Protein AF-A0A923D6C7-F1 (afdb_monomer)

Foldseek 3Di:
DVVPLPLADQQWAWEWAFAFFKTKIFIAGNVVRDTDFIWIDDGDPRGPQCLLVVLCVLVVHPDSVVLLVLLVPDPEEDAAAPLDSVRLSVVLVVCVVVVHDSNNSSLNSLLNSLVNCCVRTVVRDDQAASHEYEYAYPNVVGDSNQVSNQVVSCVVNVHHYHYDHDPPRNCVVVVVVVVVPDPPPPPPDDLDDPCVVVVFDWDWDWDWDCCVQVVDNPDTWIKIWIWTPDPSDTDTDIHTDDPSVVCVVCVVPADDLVADLLLVVLVVVLQVPAQAAPDLAAAEEECQLPFSLNSRLVRQLCVLLVGRYHYHYFDLVQLVCQVVLDPDDAWSSLSSLLSVLLVVLPGRYNEHEYAQEQAAAQVLLAQGGRDPCSNCSNVSSNVSSCVNHVPHHYDYFYAYNNDPDPVVNLVRVCVRCVVVCVSVVHDDDSVNSSVSSVVSVVVSVVSLLVLLVSLLVSLQVCLVVVQAEAEEADQNSCSDACFNQLNPSVLCSSVRHHYHYLVSFQFRFDSLCNVLRHNSLRSSLRCLLCLLVLRSLVGGDRPSSSVSSNSCSVPLLANSYHYEYGEEQQDPSCLQCVVVSVVSCPSDLYHYHYGPRNDSPPVVSNVSVVVSVVVSVVVSVPPDDDPPDDDDDDDPDDDPVPDDPVPDDDDFRAGSVRHGPPDDPDPDDDDDDDPDDDDDDDDDDDDDDDDDDDD

Mean predicted aligned error: 17.25 Å

Secondary structure (DSSP, 8-state):
-TTS--S--SSEEEEEEE-SS-EEEEEEETTTTEEEEEEEPPPPTT-SSTHHHHHHHHTT-S-HHHHHHHHHH-S-------SSHHHHHHHHHHHHHTT--HHHHHHHHHHHHHHHHHHHHGGGS---TTEEEEEESGGGGSHHHHHHHHHHHHHHHTS-EEEE--SSGGGHHHHHHHTTS-TTS--S-----HHHHHH--EEEEEEEE-STTTT-TT--EEEEEEEE--SSS--EEEEE--HHHHHHHHTTTS-------HHHHHHHHHHTTS-----TTPEEEE-SSS-HHHHHHHHHHHHHTT--EEEE---HHHHHHHHTT-SS---HHHHHHHHHHHHHHHS--SEEEEEEEEE---TTSS--BPPHHHHHHHHHHHHHHHHH-TT--EEEEEEETT---HHHHHHHHHHHHHHHHHHTT----HHHHHHHHHHHHHHHHHHHHHHHHHHHHHHHHHHHTT--EEEEES-TTT--TTTTSTTHHHHHHHTT-EEEEGGGS-BPP-GGGTT--BHHHHHHHHHHHHHHHT-STTTB-SHHHHHHHHHHHH-TTS--EEEEEEEETT-HHHHHHHHHHHHHTTSS-EEEEEE-SS---HHHHHHHHHHHHHHHHHHTTS--PPPTT------SS--GGGS-TTT------B-TTS-B------SS-------S-----PPP-----------

Structure (mmCIF, N/CA/C/O backbone):
data_AF-A0A923D6C7-F1
#
_entry.id   AF-A0A923D6C7-F1
#
loop_
_atom_site.group_PDB
_atom_site.id
_atom_site.type_symbol
_atom_site.label_atom_id
_atom_site.label_alt_id
_atom_site.label_comp_id
_atom_site.label_asym_id
_atom_site.label_entity_id
_atom_site.label_seq_id
_atom_site.pdbx_PDB_ins_code
_atom_site.Cartn_x
_atom_site.Cartn_y
_atom_site.Cartn_z
_atom_site.occupancy
_atom_site.B_iso_or_equiv
_atom_site.auth_seq_id
_atom_site.auth_comp_id
_atom_site.auth_asym_id
_atom_site.auth_atom_id
_atom_site.pdbx_PDB_model_num
ATOM 1 N N . LYS A 1 1 ? -29.642 -8.738 44.705 1.00 73.81 1 LYS A N 1
ATOM 2 C CA . LYS A 1 1 ? -30.003 -8.452 46.117 1.00 73.81 1 LYS A CA 1
ATOM 3 C C . LYS A 1 1 ? -31.510 -8.501 46.388 1.00 73.81 1 LYS A C 1
ATOM 5 O O . LYS A 1 1 ? -31.911 -9.469 47.010 1.00 73.81 1 LYS A O 1
ATOM 10 N N . GLN A 1 2 ? -32.359 -7.575 45.910 1.00 77.94 2 GLN A N 1
ATOM 11 C CA . GLN A 1 2 ? -33.818 -7.624 46.193 1.00 77.94 2 GLN A CA 1
ATOM 12 C C . GLN A 1 2 ? -34.502 -8.944 45.765 1.00 77.94 2 GLN A C 1
ATOM 14 O O . GLN A 1 2 ? -35.343 -9.456 46.490 1.00 77.94 2 GLN A O 1
ATOM 19 N N . GLN A 1 3 ? -34.077 -9.550 44.652 1.00 78.25 3 GLN A N 1
ATOM 20 C CA . GLN A 1 3 ? -34.522 -10.878 44.187 1.00 78.25 3 GLN A CA 1
ATOM 21 C C . GLN A 1 3 ? -33.842 -12.065 44.921 1.00 78.25 3 GLN A C 1
ATOM 23 O O . GLN A 1 3 ? -33.646 -13.128 44.347 1.00 78.25 3 GLN A O 1
ATOM 28 N N . GLY A 1 4 ? -33.382 -11.890 46.163 1.00 77.81 4 GLY A N 1
ATOM 29 C CA . GLY A 1 4 ? -32.763 -12.952 46.978 1.00 77.81 4 GLY A CA 1
ATOM 30 C C . GLY A 1 4 ? -31.286 -13.269 46.690 1.00 77.81 4 GLY A C 1
ATOM 31 O O . GLY A 1 4 ? -30.619 -13.867 47.529 1.00 77.81 4 GLY A O 1
ATOM 32 N N . HIS A 1 5 ? -30.719 -12.834 45.559 1.00 80.00 5 HIS A N 1
ATOM 33 C CA . HIS A 1 5 ? -29.291 -13.040 45.263 1.00 80.00 5 HIS A CA 1
ATOM 34 C C . HIS A 1 5 ? -28.398 -12.139 46.137 1.00 80.00 5 HIS A C 1
ATOM 36 O O . HIS A 1 5 ? -28.271 -10.937 45.869 1.00 80.00 5 HIS A O 1
ATOM 42 N N . ALA A 1 6 ? -27.816 -12.712 47.196 1.00 74.19 6 ALA A N 1
ATOM 43 C CA . ALA A 1 6 ? -27.005 -12.008 48.194 1.00 74.19 6 ALA A CA 1
ATOM 44 C C . ALA A 1 6 ? -25.501 -11.946 47.860 1.00 74.19 6 ALA A C 1
ATOM 46 O O . ALA A 1 6 ? -24.859 -10.967 48.226 1.00 74.19 6 ALA A O 1
ATOM 47 N N . SER A 1 7 ? -24.967 -12.939 47.138 1.00 79.94 7 SER A N 1
ATOM 48 C CA . SER A 1 7 ? -23.547 -13.060 46.751 1.00 79.94 7 SER A CA 1
ATOM 49 C C . SER A 1 7 ? -23.104 -12.132 45.613 1.00 79.94 7 SER A C 1
ATOM 51 O O . SER A 1 7 ? -21.931 -12.131 45.257 1.00 79.94 7 SER A O 1
ATOM 53 N N . VAL A 1 8 ? -24.031 -11.354 45.041 1.00 85.62 8 VAL A N 1
ATOM 54 C CA . VAL A 1 8 ? -23.801 -10.550 43.833 1.00 85.62 8 VAL A CA 1
ATOM 55 C C . VAL A 1 8 ? -22.629 -9.581 44.009 1.00 85.62 8 VAL A C 1
ATOM 57 O O . VAL A 1 8 ? -22.618 -8.790 44.952 1.00 85.62 8 VAL A O 1
ATOM 60 N N . ASN A 1 9 ? -21.697 -9.612 43.056 1.00 84.81 9 ASN A N 1
ATOM 61 C CA . ASN A 1 9 ? -20.540 -8.725 42.974 1.00 84.81 9 ASN A CA 1
ATOM 62 C C . ASN A 1 9 ? -20.977 -7.250 42.849 1.00 84.81 9 ASN A C 1
ATOM 64 O O . ASN A 1 9 ? -21.783 -6.908 41.983 1.00 84.81 9 ASN A O 1
ATOM 68 N N . GLU A 1 10 ? -20.442 -6.382 43.713 1.00 85.81 10 GLU A N 1
ATOM 69 C CA . GLU A 1 10 ? -20.754 -4.942 43.756 1.00 85.81 10 GLU A CA 1
ATOM 70 C C . GLU A 1 10 ? -19.613 -4.047 43.247 1.00 85.81 10 GLU A C 1
ATOM 72 O O . GLU A 1 10 ? -19.791 -2.836 43.123 1.00 85.81 10 GLU A O 1
ATOM 77 N N . ASP A 1 11 ? -18.450 -4.624 42.936 1.00 88.06 11 ASP A N 1
ATOM 78 C CA . ASP A 1 11 ? -17.295 -3.887 42.417 1.00 88.06 11 ASP A CA 1
ATOM 79 C C . ASP A 1 11 ? -17.372 -3.708 40.899 1.00 88.06 11 ASP A C 1
ATOM 81 O O . ASP A 1 11 ? -17.012 -2.652 40.373 1.00 88.06 11 ASP A O 1
ATOM 85 N N . CYS A 1 12 ? -17.865 -4.723 40.183 1.00 89.56 12 CYS A N 1
ATOM 86 C CA . CYS A 1 12 ? -17.948 -4.699 38.727 1.00 89.56 12 CYS A CA 1
ATOM 87 C C . CYS A 1 12 ? -19.272 -5.240 38.180 1.00 89.56 12 CYS A C 1
ATOM 89 O O . CYS A 1 12 ? -19.941 -6.062 38.800 1.00 89.56 12 CYS A O 1
ATOM 91 N N . GLY A 1 13 ? -19.624 -4.772 36.985 1.00 92.31 13 GLY A N 1
ATOM 92 C CA . GLY A 1 13 ? -20.670 -5.333 36.139 1.00 92.31 13 GLY A CA 1
ATOM 93 C C . GLY A 1 13 ? -20.098 -5.703 34.774 1.00 92.31 13 GLY A C 1
ATOM 94 O O . GLY A 1 13 ? -19.129 -5.101 34.312 1.00 92.31 13 GLY A O 1
ATOM 95 N N . ILE A 1 14 ? -20.706 -6.678 34.109 1.00 94.06 14 ILE A N 1
ATOM 96 C CA . ILE A 1 14 ? -20.373 -7.046 32.731 1.00 94.06 14 ILE A CA 1
ATOM 97 C C . ILE A 1 14 ? -21.423 -6.416 31.815 1.00 94.06 14 ILE A C 1
ATOM 99 O O . ILE A 1 14 ? -22.609 -6.421 32.132 1.00 94.06 14 ILE A O 1
ATOM 103 N N . LEU A 1 15 ? -21.012 -5.902 30.663 1.00 93.06 15 LEU A N 1
ATOM 104 C CA . LEU A 1 15 ? -21.903 -5.503 29.578 1.00 93.06 15 LEU A CA 1
ATOM 105 C C . LEU A 1 15 ? -21.576 -6.349 28.349 1.00 93.06 15 LEU A C 1
ATOM 107 O O . LEU A 1 15 ? -20.419 -6.443 27.949 1.00 93.06 15 LEU A O 1
ATOM 111 N N . VAL A 1 16 ? -22.598 -6.970 27.765 1.00 92.19 16 VAL A N 1
ATOM 112 C CA . VAL A 1 16 ? -22.514 -7.739 26.519 1.00 92.19 16 VAL A CA 1
ATOM 113 C C . VAL A 1 16 ? -23.444 -7.084 25.514 1.00 92.19 16 VAL A C 1
ATOM 115 O O . VAL A 1 16 ? -24.650 -7.072 25.723 1.00 92.19 16 VAL A O 1
ATOM 118 N N . ASP A 1 17 ? -22.887 -6.549 24.434 1.00 88.56 17 ASP A N 1
ATOM 119 C CA . ASP A 1 17 ? -23.633 -5.928 23.338 1.00 88.56 17 ASP A CA 1
ATOM 120 C C . ASP A 1 17 ? -23.524 -6.823 22.099 1.00 88.56 17 ASP A C 1
ATOM 122 O O . ASP A 1 17 ? -22.418 -7.063 21.605 1.00 88.56 17 ASP A O 1
ATOM 126 N N . ILE A 1 18 ? -24.654 -7.354 21.623 1.00 85.06 18 ILE A N 1
ATOM 127 C CA . ILE A 1 18 ?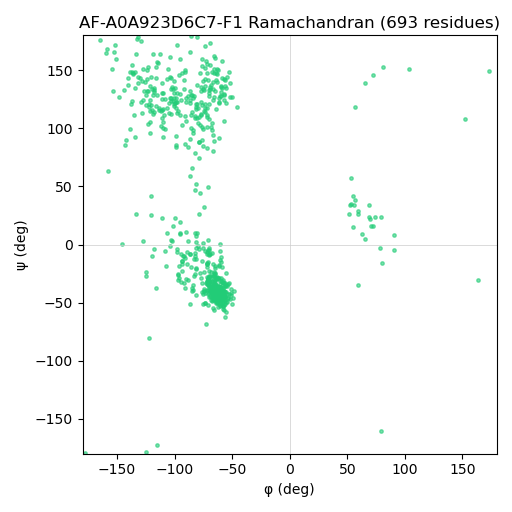 -24.731 -8.085 20.350 1.00 85.06 18 ILE A CA 1
ATOM 128 C C . ILE A 1 18 ? -25.514 -7.219 19.364 1.00 85.06 18 ILE A C 1
ATOM 130 O O . ILE A 1 18 ? -26.745 -7.233 19.303 1.00 85.06 18 ILE A O 1
ATOM 134 N N . GLY A 1 19 ? -24.766 -6.418 18.609 1.00 76.38 19 GLY A N 1
ATOM 135 C CA . GLY A 1 19 ? -25.298 -5.523 17.598 1.00 76.38 19 GLY A CA 1
ATOM 136 C C . GLY A 1 19 ? -25.498 -6.207 16.247 1.00 76.38 19 GLY A C 1
ATOM 137 O O . GLY A 1 19 ? -25.185 -7.384 16.046 1.00 76.38 19 GLY A O 1
ATOM 138 N N . GLY A 1 20 ? -25.995 -5.419 15.288 1.00 68.00 20 GLY A N 1
ATOM 139 C CA . GLY A 1 20 ? -26.127 -5.829 13.890 1.00 68.00 20 GLY A CA 1
ATOM 140 C C . GLY A 1 20 ? -24.795 -6.304 13.312 1.00 68.00 20 GLY A C 1
ATOM 141 O O . GLY A 1 20 ? -24.699 -7.455 12.904 1.00 68.00 20 GLY A O 1
ATOM 142 N N . GLU A 1 21 ? -23.770 -5.447 13.333 1.00 63.84 21 GLU A N 1
ATOM 143 C CA . GLU A 1 21 ? -22.474 -5.660 12.660 1.00 63.84 21 GLU A CA 1
ATOM 144 C C . GLU A 1 21 ? -21.356 -6.213 13.561 1.00 63.84 21 GLU A C 1
ATOM 146 O O . GLU A 1 21 ? -20.455 -6.902 13.076 1.00 63.84 21 GLU A O 1
ATOM 151 N N . ASP A 1 22 ? -21.385 -5.890 14.856 1.00 72.00 22 ASP A N 1
ATOM 152 C CA . ASP A 1 22 ? -20.315 -6.184 15.811 1.00 72.00 22 ASP A CA 1
ATOM 153 C C . ASP A 1 22 ? -20.852 -6.776 17.129 1.00 72.00 22 ASP A C 1
ATOM 155 O O . ASP A 1 22 ? -22.048 -6.723 17.433 1.00 72.00 22 ASP A O 1
ATOM 159 N N . THR A 1 23 ? -19.945 -7.377 17.899 1.00 82.94 23 THR A N 1
ATOM 160 C CA . THR A 1 23 ? -20.181 -7.812 19.277 1.00 82.94 23 THR A CA 1
ATOM 161 C C . THR A 1 23 ? -19.124 -7.226 20.197 1.00 82.94 23 THR A C 1
ATOM 163 O O . THR A 1 23 ? -17.939 -7.165 19.852 1.00 82.94 23 THR A O 1
ATOM 166 N N . LYS A 1 24 ? -19.552 -6.801 21.387 1.00 87.50 24 LYS A N 1
ATOM 167 C CA . LYS A 1 24 ? -18.694 -6.195 22.409 1.00 87.50 24 LYS A CA 1
ATOM 168 C C . LYS A 1 24 ? -18.921 -6.871 23.753 1.00 87.50 24 LYS A C 1
ATOM 170 O O . LYS A 1 24 ? -20.052 -7.208 24.102 1.00 87.50 24 LYS A O 1
ATOM 175 N N . ILE A 1 25 ? -17.850 -7.031 24.518 1.00 91.38 25 ILE A N 1
ATOM 176 C CA . ILE A 1 25 ? -17.910 -7.340 25.944 1.00 91.38 25 ILE A CA 1
ATOM 177 C C . ILE A 1 25 ? -17.071 -6.321 26.710 1.00 91.38 25 ILE A C 1
ATOM 179 O O . ILE A 1 25 ? -15.931 -6.035 26.345 1.00 91.38 25 ILE A O 1
ATOM 183 N N . SER A 1 26 ? -17.645 -5.770 27.769 1.00 91.25 26 SER A N 1
ATOM 184 C CA . SER A 1 26 ? -17.039 -4.721 28.579 1.00 91.25 26 SER A CA 1
ATOM 185 C C . SER A 1 26 ? -17.154 -5.069 30.058 1.00 91.25 26 SER A C 1
ATOM 187 O O . SER A 1 26 ? -18.208 -5.519 30.505 1.00 91.25 26 SER A O 1
ATOM 189 N N . ILE A 1 27 ? -16.099 -4.810 30.827 1.00 92.19 27 ILE A N 1
ATOM 190 C CA . ILE A 1 27 ? -16.141 -4.823 32.291 1.00 92.19 27 ILE A CA 1
ATOM 191 C C . ILE A 1 27 ? -16.270 -3.373 32.753 1.00 92.19 27 ILE A C 1
ATOM 193 O O . ILE A 1 27 ? -15.440 -2.524 32.418 1.00 92.19 27 ILE A O 1
ATOM 197 N N . ILE A 1 28 ? -17.329 -3.089 33.501 1.00 89.94 28 ILE A N 1
ATOM 198 C CA . ILE A 1 28 ? -17.637 -1.776 34.064 1.00 89.94 28 ILE A CA 1
ATOM 199 C C . ILE A 1 28 ? -17.289 -1.808 35.547 1.00 89.94 28 ILE A C 1
ATOM 201 O O . ILE A 1 28 ? -17.777 -2.670 36.274 1.00 89.94 28 ILE A O 1
ATOM 205 N N . ASP A 1 29 ? -16.475 -0.864 36.003 1.00 87.69 29 ASP A N 1
ATOM 206 C CA . ASP A 1 29 ? -16.228 -0.648 37.426 1.00 87.69 29 ASP A CA 1
ATOM 207 C C . ASP A 1 29 ? -17.376 0.195 38.005 1.00 87.69 29 ASP A C 1
ATOM 209 O O . ASP A 1 29 ? -17.632 1.319 37.559 1.00 87.69 29 ASP A O 1
ATOM 213 N N . LEU A 1 30 ? -18.116 -0.364 38.966 1.00 87.69 30 LEU A N 1
ATOM 214 C CA . LEU A 1 30 ? -19.359 0.228 39.471 1.00 87.69 30 LEU A CA 1
ATOM 215 C C . LEU A 1 30 ? -19.108 1.388 40.446 1.00 87.69 30 LEU A C 1
ATOM 217 O O . LEU A 1 30 ? -19.950 2.280 40.565 1.00 87.69 30 LEU A O 1
ATOM 221 N N . LYS A 1 31 ? -17.940 1.413 41.101 1.00 84.50 31 LYS A N 1
ATOM 222 C CA . LYS A 1 31 ? -17.538 2.460 42.055 1.00 84.50 31 LYS A CA 1
ATOM 223 C C . LYS A 1 31 ? -17.127 3.744 41.337 1.00 84.50 31 LYS A C 1
ATOM 225 O O . LYS A 1 31 ? -17.644 4.818 41.635 1.00 84.50 31 LYS A O 1
ATOM 230 N N . SER A 1 32 ? -16.229 3.625 40.364 1.00 82.00 32 SER A N 1
ATOM 231 C CA . SER A 1 32 ? -15.747 4.730 39.523 1.00 82.00 32 SER A CA 1
ATOM 232 C C . SER A 1 32 ? -16.685 5.071 38.361 1.00 82.00 32 SER A C 1
ATOM 234 O O . SER A 1 32 ? -16.512 6.111 37.726 1.00 82.00 32 SER A O 1
ATOM 236 N N . LYS A 1 33 ? -17.677 4.211 38.076 1.00 83.62 33 LYS A N 1
ATOM 237 C CA . LYS A 1 33 ? -18.601 4.309 36.930 1.00 83.62 33 LYS A CA 1
ATOM 238 C C . LYS A 1 33 ? -17.861 4.373 35.587 1.00 83.62 33 LYS A C 1
ATOM 240 O O . LYS A 1 33 ? -18.294 5.061 34.662 1.00 83.62 33 LYS A O 1
ATOM 245 N N . SER A 1 34 ? -16.731 3.673 35.492 1.00 80.12 34 SER A N 1
ATOM 246 C CA . SER A 1 34 ? -15.815 3.735 34.353 1.00 80.12 34 SER A CA 1
ATOM 247 C C . SER A 1 34 ? -15.714 2.404 33.603 1.00 80.12 34 SER A C 1
ATOM 249 O O . SER A 1 34 ? -16.008 1.330 34.131 1.00 80.12 34 SER A O 1
ATOM 251 N N . LEU A 1 35 ? -15.315 2.486 32.333 1.00 83.62 35 LEU A N 1
ATOM 252 C CA . LEU A 1 35 ? -14.992 1.322 31.516 1.00 83.62 35 LEU A CA 1
ATOM 253 C C . LEU A 1 35 ? -13.603 0.815 31.919 1.00 83.62 35 LEU A C 1
ATOM 255 O O . LEU A 1 35 ? -12.611 1.495 31.660 1.00 83.62 35 LEU A O 1
ATOM 259 N N . ARG A 1 36 ? -13.541 -0.364 32.538 1.00 83.94 36 ARG A N 1
ATOM 260 C CA . ARG A 1 36 ? -12.299 -0.959 33.044 1.00 83.94 36 ARG A CA 1
ATOM 261 C C . ARG A 1 36 ? -11.580 -1.768 31.967 1.00 83.94 36 ARG A C 1
ATOM 263 O O . ARG A 1 36 ? -10.399 -1.561 31.720 1.00 83.94 36 ARG A O 1
ATOM 270 N N . GLU A 1 37 ? -12.302 -2.675 31.316 1.00 84.94 37 GLU A N 1
ATOM 271 C CA . GLU A 1 37 ? -11.785 -3.568 30.271 1.00 84.94 37 GLU A CA 1
ATOM 272 C C . GLU A 1 37 ? -12.811 -3.664 29.133 1.00 84.94 37 GLU A C 1
ATOM 274 O O . GLU A 1 37 ? -14.016 -3.552 29.368 1.00 84.94 37 GLU A O 1
ATOM 279 N N . ASN A 1 38 ? -12.358 -3.853 27.891 1.00 87.88 38 ASN A N 1
ATOM 280 C CA . ASN A 1 38 ? -13.241 -3.943 26.729 1.00 87.88 38 ASN A CA 1
ATOM 281 C C . ASN A 1 38 ? -12.627 -4.773 25.600 1.00 87.88 38 ASN A C 1
ATOM 283 O O . ASN A 1 38 ? -11.513 -4.485 25.167 1.00 87.88 38 ASN A O 1
ATOM 287 N N . ALA A 1 39 ? -13.403 -5.703 25.051 1.00 82.75 39 ALA A N 1
ATOM 288 C CA . ALA A 1 39 ? -13.068 -6.456 23.852 1.00 82.75 39 ALA A CA 1
ATOM 289 C C . ALA A 1 39 ? -14.213 -6.391 22.836 1.00 82.75 39 ALA A C 1
ATOM 291 O O . ALA A 1 39 ? -15.390 -6.452 23.187 1.00 82.75 39 ALA A O 1
ATOM 292 N N . MET A 1 40 ? -13.861 -6.265 21.560 1.00 81.69 40 MET A N 1
ATOM 293 C CA . MET A 1 40 ? -14.796 -6.133 20.443 1.00 81.69 40 MET A CA 1
ATOM 294 C C . MET A 1 40 ? -14.266 -6.936 19.260 1.00 81.69 40 MET A C 1
ATOM 296 O O . MET A 1 40 ? -13.054 -6.979 19.042 1.00 81.69 40 MET A O 1
ATOM 300 N N . ASN A 1 41 ? -15.149 -7.575 18.494 1.00 71.38 41 ASN A N 1
ATOM 301 C CA . ASN A 1 41 ? -14.719 -8.279 17.291 1.00 71.38 41 ASN A CA 1
ATOM 302 C C . ASN A 1 41 ? -14.354 -7.289 16.171 1.00 71.38 41 ASN A C 1
ATOM 304 O O . ASN A 1 41 ? -14.887 -6.184 16.071 1.00 71.38 41 ASN A O 1
ATOM 308 N N . CYS A 1 42 ? -13.440 -7.687 15.285 1.00 55.06 42 CYS A N 1
ATOM 309 C CA . CYS A 1 42 ? -13.313 -7.000 14.003 1.00 55.06 42 CYS A CA 1
ATOM 310 C C . CYS A 1 42 ? -14.645 -7.162 13.261 1.00 55.06 42 CYS A C 1
ATOM 312 O O . CYS A 1 42 ? -15.103 -8.299 13.110 1.00 55.06 42 CYS A O 1
ATOM 314 N N . LYS A 1 43 ? -15.254 -6.051 12.820 1.00 52.22 43 LYS A N 1
ATOM 315 C CA . LYS A 1 43 ? -16.543 -6.057 12.114 1.00 52.22 43 LYS A CA 1
ATOM 316 C C . LYS A 1 43 ? -16.559 -7.130 11.029 1.00 52.22 43 LYS A C 1
ATOM 318 O O . LYS A 1 43 ? -15.766 -7.091 10.089 1.00 52.22 43 LYS A O 1
ATOM 323 N N . CYS A 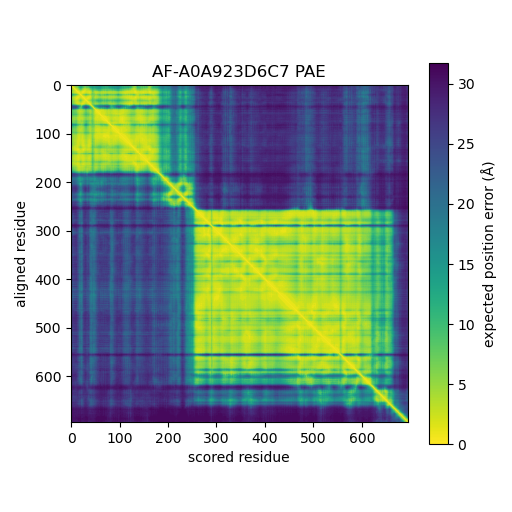1 44 ? -17.471 -8.085 11.165 1.00 49.12 44 CYS A N 1
ATOM 324 C CA . CYS A 1 44 ? -17.695 -9.100 10.150 1.00 49.12 44 CYS A CA 1
ATOM 325 C C . CYS A 1 44 ? -18.756 -8.567 9.188 1.00 49.12 44 CYS A C 1
ATOM 327 O O . CYS A 1 44 ? -19.851 -8.218 9.622 1.00 49.12 44 CYS A O 1
ATOM 329 N N . SER A 1 45 ? -18.458 -8.543 7.889 1.00 38.28 45 SER A N 1
ATOM 330 C CA . SER A 1 45 ? -19.268 -7.919 6.826 1.00 38.28 45 SER A CA 1
ATOM 331 C C . SER A 1 45 ? -20.693 -8.472 6.633 1.00 38.28 45 SER A C 1
ATOM 333 O O . SER A 1 45 ? -21.418 -7.993 5.766 1.00 38.28 45 SER A O 1
ATOM 335 N N . ALA A 1 46 ? -21.106 -9.460 7.430 1.00 45.31 46 ALA A N 1
ATOM 336 C CA . ALA A 1 46 ? -22.445 -10.050 7.427 1.00 45.31 46 ALA A CA 1
ATOM 337 C C . ALA A 1 46 ? -23.201 -9.925 8.770 1.00 45.31 46 ALA A C 1
ATOM 339 O O . ALA A 1 46 ? -24.403 -10.186 8.807 1.00 45.31 46 ALA A O 1
ATOM 340 N N . GLY A 1 47 ? -22.521 -9.495 9.841 1.00 51.22 47 GLY A N 1
ATOM 341 C CA . GLY A 1 47 ? -23.141 -9.163 11.123 1.00 51.22 47 GLY A CA 1
ATOM 342 C C . GLY A 1 47 ? -23.650 -10.340 11.970 1.00 51.22 47 GLY A C 1
ATOM 343 O O . GLY A 1 47 ? -24.124 -11.356 11.469 1.00 51.22 47 GLY A O 1
ATOM 344 N N . THR A 1 48 ? -23.557 -10.210 13.294 1.00 55.69 48 THR A N 1
ATOM 345 C CA . THR A 1 48 ? -24.138 -11.168 14.253 1.00 55.69 48 THR A CA 1
ATOM 346 C C . THR A 1 48 ? -25.618 -10.926 14.527 1.00 55.69 48 THR A C 1
ATOM 348 O O . THR A 1 48 ? -26.320 -11.873 14.871 1.00 55.69 48 THR A O 1
ATOM 351 N N . GLY A 1 49 ? -26.101 -9.687 14.379 1.00 56.75 49 GLY A N 1
ATOM 352 C CA . GLY A 1 49 ? -27.479 -9.314 14.712 1.00 56.75 49 GLY A CA 1
ATOM 353 C C . GLY A 1 49 ? -28.453 -9.364 13.535 1.00 56.75 49 GLY A C 1
ATOM 354 O O . GLY A 1 49 ? -29.601 -9.753 13.715 1.00 56.75 49 GLY A O 1
ATOM 355 N N . SER A 1 50 ? -27.988 -9.071 12.318 1.00 66.38 50 SER A N 1
ATOM 356 C CA . SER A 1 50 ? -28.746 -9.258 11.064 1.00 66.38 50 SER A CA 1
ATOM 357 C C . SER A 1 50 ? -28.906 -10.727 10.658 1.00 66.38 50 SER A C 1
ATOM 359 O O . SER A 1 50 ? -29.616 -11.055 9.712 1.00 66.38 50 SER A O 1
ATOM 361 N N . LEU A 1 51 ? -28.231 -11.632 11.360 1.00 74.12 51 LEU A N 1
ATOM 362 C CA . LEU A 1 51 ? -28.189 -13.050 11.040 1.00 74.12 51 LEU A CA 1
ATOM 363 C C . LEU A 1 51 ? -29.552 -13.740 11.184 1.00 74.12 51 LEU A C 1
ATOM 365 O O . LEU A 1 51 ? -29.852 -14.622 10.387 1.00 74.12 51 LEU A O 1
ATOM 369 N N . MET A 1 52 ? -30.395 -13.336 12.143 1.00 82.31 52 MET A N 1
ATOM 370 C CA . MET A 1 52 ? -31.721 -13.949 12.295 1.00 82.31 52 MET A CA 1
ATOM 371 C C . MET A 1 52 ? -32.685 -13.543 11.168 1.00 82.31 52 MET A C 1
ATOM 373 O O . MET A 1 52 ? -33.485 -14.370 10.745 1.00 82.31 52 MET A O 1
ATOM 377 N N . ASP A 1 53 ? -32.565 -12.332 10.606 1.00 77.69 53 ASP A N 1
ATOM 378 C CA . ASP A 1 53 ? -33.268 -11.966 9.364 1.00 77.69 53 ASP A CA 1
ATOM 379 C C . ASP A 1 53 ? -32.859 -12.880 8.200 1.00 77.69 53 ASP A C 1
ATOM 381 O O . ASP A 1 53 ? -33.707 -13.358 7.454 1.00 77.69 53 ASP A O 1
ATOM 385 N N . ILE A 1 54 ? -31.558 -13.153 8.067 1.00 77.31 54 ILE A N 1
ATOM 386 C CA . ILE A 1 54 ? -31.022 -13.974 6.975 1.00 77.31 54 ILE A CA 1
ATOM 387 C C . ILE A 1 54 ? -31.401 -15.453 7.152 1.00 77.31 54 ILE A C 1
ATOM 389 O O . ILE A 1 54 ? -31.734 -16.119 6.176 1.00 77.31 54 ILE A O 1
ATOM 393 N N . LEU A 1 55 ? -31.379 -15.975 8.383 1.00 82.75 55 LEU A N 1
ATOM 394 C CA . LEU A 1 55 ? -31.838 -17.334 8.691 1.00 82.75 55 LEU A CA 1
ATOM 395 C C . LEU A 1 55 ? -33.347 -17.479 8.471 1.00 82.75 55 LEU A C 1
ATOM 397 O O . LEU A 1 55 ? -33.777 -18.500 7.945 1.00 82.75 55 LEU A O 1
ATOM 401 N N . ARG A 1 56 ? -34.134 -16.449 8.811 1.00 85.38 56 ARG A N 1
ATOM 402 C CA . ARG A 1 56 ? -35.566 -16.380 8.502 1.00 85.38 56 ARG A CA 1
ATOM 403 C C . ARG A 1 56 ? -35.805 -16.505 6.992 1.00 85.38 56 ARG A C 1
ATOM 405 O O . ARG A 1 56 ? -36.567 -17.376 6.587 1.00 85.38 56 ARG A O 1
ATOM 412 N N . ASP A 1 57 ? -35.131 -15.687 6.181 1.00 78.81 57 ASP A N 1
ATOM 413 C CA . ASP A 1 57 ? -35.244 -15.723 4.713 1.00 78.81 57 ASP A CA 1
ATOM 414 C C . ASP A 1 57 ? -34.740 -17.044 4.105 1.00 78.81 57 ASP A C 1
ATOM 416 O O . ASP A 1 57 ? -35.288 -17.532 3.123 1.00 78.81 57 ASP A O 1
ATOM 420 N N . LEU A 1 58 ? -33.703 -17.650 4.690 1.00 76.62 58 LEU A N 1
ATOM 421 C CA . LEU A 1 58 ? -33.158 -18.939 4.254 1.00 76.62 58 LEU A CA 1
ATOM 422 C C . LEU A 1 58 ? -34.109 -20.119 4.523 1.00 76.62 58 LEU A C 1
ATOM 424 O O . LEU A 1 58 ? -34.076 -21.108 3.791 1.00 76.62 58 LEU A O 1
ATOM 428 N N . LEU A 1 59 ? -34.902 -20.033 5.591 1.00 82.88 59 LEU A N 1
ATOM 429 C CA . LEU A 1 59 ? -35.772 -21.102 6.093 1.00 82.88 59 LEU A CA 1
ATOM 430 C C . LEU A 1 59 ? -37.265 -20.832 5.809 1.00 82.88 59 LEU A C 1
ATOM 432 O O . LEU A 1 59 ? -38.114 -21.552 6.325 1.00 82.88 59 LEU A O 1
ATOM 436 N N . ASP A 1 60 ? -37.561 -19.817 4.987 1.00 83.44 60 ASP A N 1
ATOM 437 C CA . ASP A 1 60 ? -38.899 -19.397 4.531 1.00 83.44 60 ASP A CA 1
ATOM 438 C C . ASP A 1 60 ? -39.894 -19.102 5.679 1.00 83.44 60 ASP A C 1
ATOM 440 O O . ASP A 1 60 ? -41.066 -19.482 5.672 1.00 83.44 60 ASP A O 1
ATOM 444 N N . ILE A 1 61 ? -39.395 -18.430 6.722 1.00 85.94 61 ILE A N 1
ATOM 445 C CA . ILE A 1 61 ? -40.162 -18.051 7.919 1.00 85.94 61 ILE A CA 1
ATOM 446 C C . ILE A 1 61 ? -40.755 -16.635 7.712 1.00 85.94 61 ILE A C 1
ATOM 448 O O . ILE A 1 61 ? -40.078 -15.762 7.169 1.00 85.94 61 ILE A O 1
ATOM 452 N N . PRO A 1 62 ? -41.992 -16.330 8.153 1.00 77.06 62 PRO A N 1
ATOM 453 C CA . PRO A 1 62 ? -42.617 -15.031 7.869 1.00 77.06 62 PRO A CA 1
ATOM 454 C C . PRO A 1 62 ? -41.983 -13.845 8.615 1.00 77.06 62 PRO A C 1
ATOM 456 O O . PRO A 1 62 ? -41.890 -12.749 8.066 1.00 77.06 62 PRO A O 1
ATOM 459 N N . ASP A 1 63 ? -41.535 -14.034 9.861 1.00 82.94 63 ASP A N 1
ATOM 460 C CA . ASP A 1 63 ? -40.987 -12.955 10.689 1.00 82.94 63 ASP A CA 1
ATOM 461 C C . ASP A 1 63 ? -39.932 -13.439 11.705 1.00 82.94 63 ASP A C 1
ATOM 463 O O . ASP A 1 63 ? -39.859 -14.616 12.070 1.00 82.94 63 ASP A O 1
ATOM 467 N N . VAL A 1 64 ? -39.100 -12.506 12.180 1.00 84.12 64 VAL A N 1
ATOM 468 C CA . VAL A 1 64 ? -37.997 -12.783 13.120 1.00 84.12 64 VAL A CA 1
ATOM 469 C C . VAL A 1 64 ? -38.498 -13.207 14.507 1.00 84.12 64 VAL A C 1
ATOM 471 O O . VAL A 1 64 ? -37.847 -14.021 15.162 1.00 84.12 64 VAL A O 1
ATOM 474 N N . ALA A 1 65 ? -39.656 -12.721 14.965 1.00 85.31 65 ALA A N 1
ATOM 475 C CA . ALA A 1 65 ? -40.208 -13.139 16.252 1.00 85.31 65 ALA A CA 1
ATOM 476 C C . ALA A 1 65 ? -40.731 -14.586 16.191 1.00 85.31 65 ALA A C 1
ATOM 478 O O . ALA A 1 65 ? -40.577 -15.325 17.162 1.00 85.31 65 ALA A O 1
ATOM 479 N N . THR A 1 66 ? -41.270 -15.032 15.051 1.00 88.06 66 THR A N 1
ATOM 480 C CA . THR A 1 66 ? -41.574 -16.450 14.795 1.00 88.06 66 THR A CA 1
ATOM 481 C C . THR A 1 66 ? -40.304 -17.296 14.817 1.00 88.06 66 THR A C 1
ATOM 483 O O . THR A 1 66 ? -40.278 -18.294 15.534 1.00 88.06 66 THR A O 1
ATOM 486 N N . ALA A 1 67 ? -39.227 -16.872 14.146 1.00 90.25 67 ALA A N 1
ATOM 487 C CA . ALA A 1 67 ? -37.951 -17.592 14.185 1.00 90.25 67 ALA A CA 1
ATOM 488 C C . ALA A 1 67 ? -37.413 -17.747 15.626 1.00 90.25 67 ALA A C 1
ATOM 490 O O . ALA A 1 67 ? -37.062 -18.850 16.046 1.00 90.25 67 ALA A O 1
ATOM 491 N N . TYR A 1 68 ? -37.430 -16.682 16.435 1.00 90.44 68 TYR A N 1
ATOM 492 C CA . TYR A 1 68 ? -37.023 -16.777 17.841 1.00 90.44 68 TYR A CA 1
ATOM 493 C C . TYR A 1 68 ? -37.970 -17.629 18.702 1.00 90.44 68 TYR A C 1
ATOM 495 O O . TYR A 1 68 ? -37.486 -18.347 19.573 1.00 90.44 68 TYR A O 1
ATOM 503 N N . ARG A 1 69 ? -39.289 -17.628 18.452 1.00 91.31 69 ARG A N 1
ATOM 504 C CA . ARG A 1 69 ? -40.226 -18.554 19.124 1.00 91.31 69 ARG A CA 1
ATOM 505 C C . ARG A 1 69 ? -39.915 -20.016 18.797 1.00 91.31 69 ARG A C 1
ATOM 507 O O . ARG A 1 69 ? -39.905 -20.842 19.703 1.00 91.31 69 ARG A O 1
ATOM 514 N N . MET A 1 70 ? -39.615 -20.329 17.536 1.00 93.81 70 MET A N 1
ATOM 515 C CA . MET A 1 70 ? -39.219 -21.680 17.114 1.00 93.81 70 MET A CA 1
ATOM 516 C C . MET A 1 70 ? -37.892 -22.103 17.759 1.00 93.81 70 MET A C 1
ATOM 518 O O . MET A 1 70 ? -37.787 -23.219 18.258 1.00 93.81 70 MET A O 1
ATOM 522 N N . ALA A 1 71 ? -36.910 -21.198 17.833 1.00 93.69 71 ALA A N 1
ATOM 523 C CA . ALA A 1 71 ? -35.649 -21.438 18.537 1.00 93.69 71 ALA A CA 1
ATOM 524 C C . ALA A 1 71 ? -35.837 -21.652 20.053 1.00 93.69 71 ALA A C 1
ATOM 526 O O . ALA A 1 71 ? -35.142 -22.471 20.645 1.00 93.69 71 ALA A O 1
ATOM 527 N N . ALA A 1 72 ? -36.772 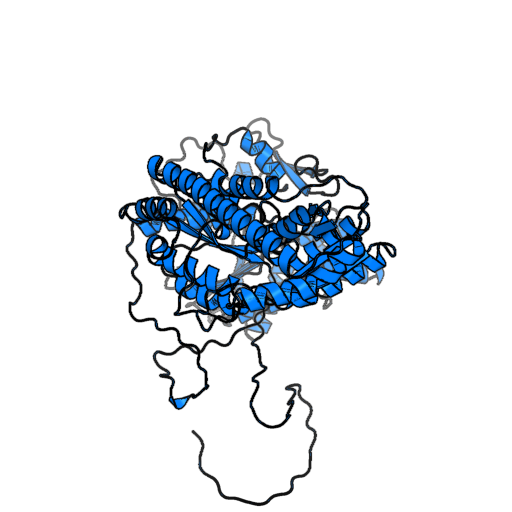-20.933 20.686 1.00 91.75 72 ALA A N 1
ATOM 528 C CA . ALA A 1 72 ? -37.088 -21.081 22.110 1.00 91.75 72 ALA A CA 1
ATOM 529 C C . ALA A 1 72 ? -37.807 -22.404 22.427 1.00 91.75 72 ALA A C 1
ATOM 531 O O . ALA A 1 72 ? -37.587 -22.984 23.487 1.00 91.75 72 ALA A O 1
ATOM 532 N N . ALA A 1 73 ? -38.660 -22.876 21.514 1.00 92.94 73 ALA A N 1
ATOM 533 C CA . ALA A 1 73 ? -39.413 -24.123 21.651 1.00 92.94 73 ALA A CA 1
ATOM 534 C C . ALA A 1 73 ? -38.609 -25.383 21.268 1.00 92.94 73 ALA A C 1
ATOM 536 O O . ALA A 1 73 ? -39.094 -26.499 21.457 1.00 92.94 73 ALA A O 1
ATOM 537 N N . ALA A 1 74 ? -37.401 -25.225 20.719 1.00 94.56 74 ALA A N 1
ATOM 538 C CA . ALA A 1 74 ? -36.577 -26.333 20.254 1.00 94.56 74 ALA A CA 1
ATOM 539 C C . ALA A 1 74 ? -36.140 -27.252 21.418 1.00 94.56 74 ALA A C 1
ATOM 541 O O . ALA A 1 74 ? -35.606 -26.765 22.417 1.00 94.56 74 ALA A O 1
ATOM 542 N N . PRO A 1 75 ? -36.274 -28.587 21.297 1.00 92.62 75 PRO A N 1
ATOM 543 C CA . PRO A 1 75 ? -35.935 -29.514 22.381 1.00 92.62 75 PRO A CA 1
ATOM 544 C C . PRO A 1 75 ? -34.421 -29.654 22.616 1.00 92.62 75 PRO A C 1
ATOM 546 O O . PRO A 1 75 ? -34.000 -30.177 23.648 1.00 92.62 75 PRO A O 1
ATOM 549 N N . ARG A 1 76 ? -33.590 -29.229 21.655 1.00 91.62 76 ARG A N 1
ATOM 550 C CA . ARG A 1 76 ? -32.121 -29.269 21.715 1.00 91.62 76 ARG A CA 1
ATOM 551 C C . ARG A 1 76 ? -31.496 -28.289 20.719 1.00 91.62 76 ARG A C 1
ATOM 553 O O . ARG A 1 76 ? -32.136 -27.857 19.766 1.00 91.62 76 ARG A O 1
ATOM 560 N N . ALA A 1 77 ? -30.209 -28.018 20.914 1.00 91.12 77 ALA A N 1
ATOM 561 C CA . ALA A 1 77 ? -29.355 -27.306 19.971 1.00 91.12 77 ALA A CA 1
ATOM 562 C C . ALA A 1 77 ? -28.124 -28.161 19.629 1.00 91.12 77 ALA A C 1
ATOM 564 O O . ALA A 1 77 ? -27.565 -28.846 20.488 1.00 91.12 77 ALA A O 1
ATOM 565 N N . TRP A 1 78 ? -27.693 -28.107 18.374 1.00 89.75 78 TRP A N 1
ATOM 566 C CA . TRP A 1 78 ? -26.526 -28.805 17.848 1.00 89.75 78 TRP A CA 1
ATOM 567 C C . TRP A 1 78 ? -25.284 -27.914 17.903 1.00 89.75 78 TRP A C 1
ATOM 569 O O . TRP A 1 78 ? -25.343 -26.695 17.732 1.00 89.75 78 TRP A O 1
ATOM 579 N N . ARG A 1 79 ? -24.116 -28.528 18.110 1.00 86.19 79 ARG A N 1
ATOM 580 C CA . ARG A 1 79 ? -22.840 -27.809 18.114 1.00 86.19 79 ARG A CA 1
ATOM 581 C C . ARG A 1 79 ? -22.319 -27.639 16.686 1.00 86.19 79 ARG A C 1
ATOM 583 O O . ARG A 1 79 ? -21.682 -28.547 16.160 1.00 86.19 79 ARG A O 1
ATOM 590 N N . ILE A 1 80 ? -22.542 -26.462 16.106 1.00 86.19 80 ILE A N 1
ATOM 591 C CA . ILE A 1 80 ? -22.110 -26.097 14.746 1.00 86.19 80 ILE A CA 1
ATOM 592 C C . ILE A 1 80 ? -21.030 -25.003 14.736 1.00 86.19 80 ILE A C 1
ATOM 594 O O . ILE A 1 80 ? -20.794 -24.326 15.739 1.00 86.19 80 ILE A O 1
ATOM 598 N N . ASN A 1 81 ? -20.335 -24.839 13.605 1.00 74.19 81 ASN A N 1
ATOM 599 C CA . ASN A 1 81 ? -19.283 -23.832 13.443 1.00 74.19 81 ASN A CA 1
ATOM 600 C C . ASN A 1 81 ? -19.869 -22.476 13.000 1.00 74.19 81 ASN A C 1
ATOM 602 O O . ASN A 1 81 ? -20.496 -22.382 11.952 1.00 74.19 81 ASN A O 1
ATOM 606 N N . ALA A 1 82 ? -19.595 -21.413 13.762 1.00 69.44 82 ALA A N 1
ATOM 607 C CA . ALA A 1 82 ? -19.983 -20.032 13.446 1.00 69.44 82 ALA A CA 1
ATOM 608 C C . ALA A 1 82 ? -18.776 -19.087 13.316 1.00 69.44 82 ALA A C 1
ATOM 610 O O . ALA A 1 82 ? -18.798 -17.964 13.814 1.00 69.44 82 ALA A O 1
ATOM 611 N N . THR A 1 83 ? -17.693 -19.525 12.664 1.00 66.50 83 THR A N 1
ATOM 612 C CA . THR A 1 83 ? -16.502 -18.673 12.454 1.00 66.50 83 THR A CA 1
ATOM 613 C C . THR A 1 83 ? -16.838 -17.366 11.716 1.00 66.50 83 THR A C 1
ATOM 615 O O . THR A 1 83 ? -16.250 -16.329 12.015 1.00 66.50 83 THR A O 1
ATOM 618 N N . CYS A 1 84 ? -17.821 -17.389 10.812 1.00 71.44 84 CYS A N 1
ATOM 619 C CA . CYS A 1 84 ? -18.514 -16.206 10.300 1.00 71.44 84 CYS A CA 1
ATOM 620 C C . CYS A 1 84 ? -19.951 -16.579 9.888 1.00 71.44 84 CYS A C 1
ATOM 622 O O . CYS A 1 84 ? -20.290 -17.764 9.831 1.00 71.44 84 CYS A O 1
ATOM 624 N N . ALA A 1 85 ? -20.785 -15.588 9.557 1.00 70.81 85 ALA A N 1
ATOM 625 C CA . ALA A 1 85 ? -22.164 -15.831 9.124 1.00 70.81 85 ALA A CA 1
ATOM 626 C C . ALA A 1 85 ? -22.264 -16.699 7.853 1.00 70.81 85 ALA A C 1
ATOM 628 O O . ALA A 1 85 ? -23.210 -17.467 7.726 1.00 70.81 85 ALA A O 1
ATOM 629 N N . VAL A 1 86 ? -21.287 -16.626 6.936 1.00 72.50 86 VAL A N 1
ATOM 630 C CA . VAL A 1 86 ? -21.276 -17.448 5.708 1.00 72.50 86 VAL A CA 1
ATOM 631 C C . VAL A 1 86 ? -21.168 -18.933 6.046 1.00 72.50 86 VAL A C 1
ATOM 633 O O . VAL A 1 86 ? -22.009 -19.712 5.607 1.00 72.50 86 VAL A O 1
ATOM 636 N N . PHE A 1 87 ? -20.204 -19.314 6.891 1.00 77.62 87 PHE A N 1
ATOM 637 C CA . PHE A 1 87 ? -20.088 -20.697 7.358 1.00 77.62 87 PHE A CA 1
ATOM 638 C C . PHE A 1 87 ? -21.305 -21.129 8.178 1.00 77.62 87 PHE A C 1
ATOM 640 O O . PHE A 1 87 ? -21.760 -22.255 8.030 1.00 77.62 87 PHE A O 1
ATOM 647 N N . LEU A 1 88 ? -21.886 -20.237 8.985 1.00 81.38 88 LEU A N 1
ATOM 648 C CA . LEU A 1 88 ? -23.078 -20.581 9.755 1.00 81.38 88 LEU A CA 1
ATOM 649 C C . LEU A 1 88 ? -24.308 -20.842 8.866 1.00 81.38 88 LEU A C 1
ATOM 651 O O . LEU A 1 88 ? -25.058 -21.774 9.136 1.00 81.38 88 LEU A O 1
ATOM 655 N N . MET A 1 89 ? -24.496 -20.068 7.791 1.00 80.75 89 MET A N 1
ATOM 656 C CA . MET A 1 89 ? -25.524 -20.340 6.777 1.00 80.75 89 MET A CA 1
ATOM 657 C C . MET A 1 89 ? -25.265 -21.654 6.032 1.00 80.75 89 MET A C 1
ATOM 659 O O . MET A 1 89 ? -26.208 -22.364 5.691 1.00 80.75 89 MET A O 1
ATOM 663 N N . GLU A 1 90 ? -24.000 -21.987 5.769 1.00 83.06 90 GLU A N 1
ATOM 664 C CA . GLU A 1 90 ? -23.618 -23.255 5.143 1.00 83.06 90 GLU A CA 1
ATOM 665 C C . GLU A 1 90 ? -23.948 -24.451 6.052 1.00 83.06 90 GLU A C 1
ATOM 667 O O . GLU A 1 90 ? -24.555 -25.417 5.596 1.00 83.06 90 GLU A O 1
ATOM 672 N N . GLU A 1 91 ? -23.632 -24.365 7.349 1.00 84.88 91 GLU A N 1
ATOM 673 C CA . GLU A 1 91 ? -24.004 -25.380 8.342 1.00 84.88 91 GLU A CA 1
ATOM 674 C C . GLU A 1 91 ? -25.528 -25.481 8.517 1.00 84.88 91 GLU A C 1
ATOM 676 O O . GLU A 1 91 ? -26.064 -26.588 8.516 1.00 84.88 91 GLU A O 1
ATOM 681 N N . ALA A 1 92 ? -26.252 -24.356 8.565 1.00 87.06 92 ALA A N 1
ATOM 682 C CA . ALA A 1 92 ? -27.717 -24.353 8.616 1.00 87.06 92 ALA A CA 1
ATOM 683 C C . ALA A 1 92 ? -28.338 -25.058 7.392 1.00 87.06 92 ALA A C 1
ATOM 685 O O . ALA A 1 92 ? -29.237 -25.882 7.549 1.00 87.06 92 ALA A O 1
ATOM 686 N N . ARG A 1 93 ? -27.805 -24.820 6.182 1.00 85.00 93 ARG A N 1
ATOM 687 C CA . ARG A 1 93 ? -28.210 -25.537 4.956 1.00 85.00 93 ARG A CA 1
ATOM 688 C C . ARG A 1 93 ? -27.895 -27.031 5.011 1.00 85.00 93 ARG A C 1
ATOM 690 O O . ARG A 1 93 ? -28.716 -27.828 4.569 1.00 85.00 93 ARG A O 1
ATOM 697 N N . LYS A 1 94 ? -26.740 -27.432 5.556 1.00 87.94 94 LYS A N 1
ATOM 698 C CA . LYS A 1 94 ? -26.397 -28.856 5.748 1.00 87.94 94 LYS A CA 1
ATOM 699 C C . LYS A 1 94 ? -27.372 -29.536 6.706 1.00 87.94 94 LYS A C 1
ATOM 701 O O . LYS A 1 94 ? -27.829 -30.634 6.413 1.00 87.94 94 LYS A O 1
ATOM 706 N N . MET A 1 95 ? -27.723 -28.880 7.812 1.00 90.94 95 MET A N 1
ATOM 707 C CA . MET A 1 95 ? -28.710 -29.389 8.770 1.00 90.94 95 MET A CA 1
ATOM 708 C C . MET A 1 95 ? -30.111 -29.492 8.151 1.00 90.94 95 MET A C 1
ATOM 710 O O . MET A 1 95 ? -30.763 -30.521 8.304 1.00 90.94 95 MET A O 1
ATOM 714 N N . GLN A 1 96 ? -30.540 -28.480 7.391 1.00 88.81 96 GLN A N 1
ATOM 715 C CA . GLN A 1 96 ? -31.806 -28.495 6.650 1.00 88.81 96 GLN A CA 1
ATOM 716 C C . GLN A 1 96 ? -31.845 -29.648 5.630 1.00 88.81 96 GLN A C 1
ATOM 718 O O . GLN A 1 96 ? -32.808 -30.409 5.593 1.00 88.81 96 GLN A O 1
ATOM 723 N N . ALA A 1 97 ? -30.773 -29.838 4.853 1.00 87.75 97 ALA A N 1
ATOM 724 C CA . ALA A 1 97 ? -30.645 -30.945 3.901 1.00 87.75 97 ALA A CA 1
ATOM 725 C C . ALA A 1 97 ? -30.572 -32.328 4.580 1.00 87.75 97 ALA A C 1
ATOM 727 O O . ALA A 1 97 ? -30.977 -33.325 3.987 1.00 87.75 97 ALA A O 1
ATOM 728 N N . ALA A 1 98 ? -30.090 -32.392 5.824 1.00 90.38 98 ALA A N 1
ATOM 729 C CA . ALA A 1 98 ? -30.104 -33.590 6.664 1.00 90.38 98 ALA A CA 1
ATOM 730 C C . ALA A 1 98 ? -31.454 -33.832 7.377 1.00 90.38 98 ALA A C 1
ATOM 732 O O . ALA A 1 98 ? -31.567 -34.790 8.140 1.00 90.38 98 ALA A O 1
ATOM 733 N N . GLY A 1 99 ? -32.469 -32.988 7.148 1.00 91.88 99 GLY A N 1
ATOM 734 C CA . GLY A 1 99 ? -33.802 -33.131 7.739 1.00 91.88 99 GLY A CA 1
ATOM 735 C C . GLY A 1 99 ? -33.885 -32.767 9.225 1.00 91.88 99 GLY A C 1
ATOM 736 O O . GLY A 1 99 ? -34.773 -33.258 9.919 1.00 91.88 99 GLY A O 1
ATOM 737 N N . VAL A 1 100 ? -32.964 -31.941 9.735 1.00 94.25 100 VAL A N 1
ATOM 738 C CA . VAL A 1 100 ? -33.042 -31.420 11.108 1.00 94.25 100 VAL A CA 1
ATOM 739 C C . VAL A 1 100 ? -34.180 -30.400 11.214 1.00 94.25 100 VAL A C 1
ATOM 741 O O . VAL A 1 100 ? -34.388 -29.600 10.302 1.00 94.25 100 VAL A O 1
ATOM 744 N N . ASP A 1 101 ? -34.900 -30.420 12.336 1.00 95.94 101 ASP A N 1
ATOM 745 C CA . ASP A 1 101 ? -35.997 -29.489 12.604 1.00 95.94 101 ASP A CA 1
ATOM 746 C C . ASP A 1 101 ? -35.546 -28.015 12.569 1.00 95.94 101 ASP A C 1
ATOM 748 O O . ASP A 1 101 ? -34.453 -27.655 13.015 1.00 95.94 101 ASP A O 1
ATOM 752 N N . VAL A 1 102 ? -36.422 -27.145 12.063 1.00 93.94 102 VAL A N 1
ATOM 753 C CA . VAL A 1 102 ? -36.142 -25.715 11.871 1.00 93.94 102 VAL A CA 1
ATOM 754 C C . VAL A 1 102 ? -35.886 -25.006 13.205 1.00 93.94 102 VAL A C 1
ATOM 756 O O . VAL A 1 102 ? -34.977 -24.180 13.288 1.00 93.94 102 VAL A O 1
ATOM 759 N N . GLY A 1 103 ? -36.618 -25.349 14.270 1.00 95.12 103 GLY A N 1
ATOM 760 C CA . GLY A 1 103 ? -36.367 -24.827 15.613 1.00 95.12 103 GLY A CA 1
ATOM 761 C C . GLY A 1 103 ? -34.997 -25.250 16.142 1.00 95.12 103 GLY A C 1
ATOM 762 O O . GLY A 1 103 ? -34.238 -24.405 16.623 1.00 95.12 103 GLY A O 1
ATOM 763 N N . GLU A 1 104 ? -34.632 -26.528 15.982 1.00 96.06 104 GLU A N 1
ATOM 764 C CA . GLU A 1 104 ? -33.298 -27.028 16.350 1.00 96.06 104 GLU A CA 1
ATOM 765 C C . GLU A 1 104 ? -32.178 -26.307 15.580 1.00 96.06 104 GLU A C 1
ATOM 767 O O . GLU A 1 104 ? -31.165 -25.944 16.183 1.00 96.06 104 GLU A O 1
ATOM 772 N N . ILE A 1 105 ? -32.342 -26.045 14.277 1.00 94.56 105 ILE A N 1
ATOM 773 C CA . ILE A 1 105 ? -31.380 -25.271 13.468 1.00 94.56 105 ILE A CA 1
ATOM 774 C C . ILE A 1 105 ? -31.209 -23.858 14.043 1.00 94.56 105 ILE A C 1
ATOM 776 O O . ILE A 1 105 ? -30.086 -23.434 14.323 1.00 94.56 105 ILE A O 1
ATOM 780 N N . LEU A 1 106 ? -32.310 -23.141 14.279 1.00 93.25 106 LEU A N 1
ATOM 781 C CA . LEU A 1 106 ? -32.281 -21.763 14.779 1.00 93.25 106 LEU A CA 1
ATOM 782 C C . LEU A 1 106 ? -31.652 -21.669 16.181 1.00 93.25 106 LEU A C 1
ATOM 784 O O . LEU A 1 106 ? -30.809 -20.801 16.425 1.00 93.25 106 LEU A O 1
ATOM 788 N N . ALA A 1 107 ? -31.984 -22.601 17.080 1.00 93.25 107 ALA A N 1
ATOM 789 C CA . ALA A 1 107 ? -31.370 -22.710 18.404 1.00 93.25 107 ALA A CA 1
ATOM 790 C C . ALA A 1 107 ? -29.858 -23.002 18.327 1.00 93.25 107 ALA A C 1
ATOM 792 O O . ALA A 1 107 ? -29.065 -22.410 19.069 1.00 93.25 107 ALA A O 1
ATOM 793 N N . SER A 1 108 ? -29.439 -23.857 17.388 1.00 93.19 108 SER A N 1
ATOM 794 C CA . SER A 1 108 ? -28.023 -24.141 17.103 1.00 93.19 108 SER A CA 1
ATOM 795 C C . SER A 1 108 ? -27.278 -22.885 16.650 1.00 93.19 108 SER A C 1
ATOM 797 O O . SER A 1 108 ? -26.179 -22.605 17.133 1.00 93.19 108 SER A O 1
ATOM 799 N N . CYS A 1 109 ? -27.892 -22.081 15.777 1.00 89.75 109 CYS A N 1
ATOM 800 C CA . CYS A 1 109 ? -27.332 -20.808 15.335 1.00 89.75 109 CYS A CA 1
ATOM 801 C C . CYS A 1 109 ? -27.179 -19.803 16.489 1.00 89.75 109 CYS A C 1
ATOM 803 O O . CYS A 1 109 ? -26.107 -19.211 16.620 1.00 89.75 109 CYS A O 1
ATOM 805 N N . CYS A 1 110 ? -28.184 -19.652 17.364 1.00 89.62 110 CYS A N 1
ATOM 806 C CA . CYS A 1 110 ? -28.086 -18.795 18.554 1.00 89.62 110 CYS A CA 1
ATOM 807 C C . CYS A 1 110 ? -26.901 -19.182 19.455 1.00 89.62 110 CYS A C 1
ATOM 809 O O . CYS A 1 110 ? -26.095 -18.322 19.817 1.00 89.62 110 CYS A O 1
ATOM 811 N N . TYR A 1 111 ? -26.740 -20.473 19.759 1.00 90.19 111 TYR A N 1
ATOM 812 C CA . TYR A 1 111 ? -25.598 -20.962 20.539 1.00 90.19 111 TYR A CA 1
ATOM 813 C C . TYR A 1 111 ? -24.255 -20.729 19.843 1.00 90.19 111 TYR A C 1
ATOM 815 O O . TYR A 1 111 ? -23.280 -20.339 20.488 1.00 90.19 111 TYR A O 1
ATOM 823 N N . ALA A 1 112 ? -24.187 -20.940 18.529 1.00 88.69 112 ALA A N 1
ATOM 824 C CA . ALA A 1 112 ? -22.941 -20.821 17.787 1.00 88.69 112 ALA A CA 1
ATOM 825 C C . ALA A 1 112 ? -22.450 -19.360 17.686 1.00 88.69 112 ALA A C 1
ATOM 827 O O . ALA A 1 112 ? -21.244 -19.124 17.792 1.00 88.69 112 ALA A O 1
ATOM 828 N N . ILE A 1 113 ? -23.353 -18.369 17.592 1.00 85.75 113 ILE A N 1
ATOM 829 C CA . ILE A 1 113 ? -23.014 -16.932 17.710 1.00 85.75 113 ILE A CA 1
ATOM 830 C C . ILE A 1 113 ? -22.283 -16.662 19.032 1.00 85.75 113 ILE A C 1
ATOM 832 O O . ILE A 1 113 ? -21.210 -16.050 19.045 1.00 85.75 113 ILE A O 1
ATOM 836 N N . VAL A 1 114 ? -22.846 -17.149 20.141 1.00 89.38 114 VAL A N 1
ATOM 837 C CA . VAL A 1 114 ? -22.289 -16.953 21.484 1.00 89.38 114 VAL A CA 1
ATOM 838 C C . VAL A 1 114 ? -20.960 -17.692 21.646 1.00 89.38 114 VAL A C 1
ATOM 840 O O . VAL A 1 114 ? -20.015 -17.114 22.177 1.00 89.38 114 VAL A O 1
ATOM 843 N N . GLU A 1 115 ? -20.825 -18.922 21.141 1.00 87.69 115 GLU A N 1
ATOM 844 C CA . GLU A 1 115 ? -19.547 -19.649 21.177 1.00 87.69 115 GLU A CA 1
ATOM 845 C C . GLU A 1 115 ? -18.459 -18.932 20.362 1.00 87.69 115 GLU A C 1
ATOM 847 O O . GLU A 1 115 ? -17.300 -18.875 20.778 1.00 87.69 115 GLU A O 1
ATOM 852 N N . ASN A 1 116 ? -18.817 -18.329 19.223 1.00 84.69 116 ASN A N 1
ATOM 853 C CA . ASN A 1 116 ? -17.885 -17.528 18.439 1.00 84.69 116 ASN A CA 1
ATOM 854 C C . ASN A 1 116 ? -17.422 -16.280 19.206 1.00 84.69 116 ASN A C 1
ATOM 856 O O . ASN A 1 116 ? -16.223 -15.992 19.245 1.00 84.69 116 ASN A O 1
ATOM 860 N N . MET A 1 117 ? -18.347 -15.576 19.866 1.00 86.12 117 MET A N 1
ATOM 861 C CA . MET A 1 117 ? -18.026 -14.445 20.741 1.00 86.12 117 MET A CA 1
ATOM 862 C C . MET A 1 117 ? -17.130 -14.879 21.913 1.00 86.12 117 MET A C 1
ATOM 864 O O . MET A 1 117 ? -16.125 -14.228 22.195 1.00 86.12 117 MET A O 1
ATOM 868 N N . ALA A 1 118 ? -17.435 -16.016 22.543 1.00 88.25 118 ALA A N 1
ATOM 869 C CA . ALA A 1 118 ? -16.670 -16.560 23.659 1.00 88.25 118 ALA A CA 1
ATOM 870 C C . ALA A 1 118 ? -15.228 -16.896 23.271 1.00 88.25 118 ALA A C 1
ATOM 872 O O . ALA A 1 118 ? -14.276 -16.515 23.953 1.00 88.25 118 ALA A O 1
ATOM 873 N N . ARG A 1 119 ? -15.065 -17.565 22.129 1.00 85.38 119 ARG A N 1
ATOM 874 C CA . ARG A 1 119 ? -13.766 -17.925 21.559 1.00 85.38 119 ARG A CA 1
ATOM 875 C C . ARG A 1 119 ? -12.930 -16.700 21.183 1.00 85.38 119 ARG A C 1
ATOM 877 O O . ARG A 1 119 ? -11.717 -16.723 21.371 1.00 85.38 119 ARG A O 1
ATOM 884 N N . THR A 1 120 ? -13.555 -15.652 20.644 1.00 80.25 120 THR A N 1
ATOM 885 C CA . THR A 1 120 ? -12.840 -14.494 20.080 1.00 80.25 120 THR A CA 1
ATOM 886 C C . THR A 1 120 ? -12.594 -13.360 21.073 1.00 80.25 120 THR A C 1
ATOM 888 O O . THR A 1 120 ? -11.550 -12.724 20.962 1.00 80.25 120 THR A O 1
ATOM 891 N N . LEU A 1 121 ? -13.487 -13.112 22.040 1.00 85.75 121 LEU A N 1
ATOM 892 C CA . LEU A 1 121 ? -13.437 -11.914 22.895 1.00 85.75 121 LEU A CA 1
ATOM 893 C C . LEU A 1 121 ? -13.207 -12.194 24.380 1.00 85.75 121 LEU A C 1
ATOM 895 O O . LEU A 1 121 ? -12.519 -11.423 25.038 1.00 85.75 121 LEU A O 1
ATOM 899 N N . TRP A 1 122 ? -13.771 -13.267 24.937 1.00 89.12 122 TRP A N 1
ATOM 900 C CA . TRP A 1 122 ? -13.837 -13.408 26.401 1.00 89.12 122 TRP A CA 1
ATOM 901 C C . TRP A 1 122 ? -12.477 -13.669 27.054 1.00 89.12 122 TRP A C 1
ATOM 903 O O . TRP A 1 122 ? -12.286 -13.325 28.209 1.00 89.12 122 TRP A O 1
ATOM 913 N N . HIS A 1 123 ? -11.502 -14.194 26.311 1.00 85.00 123 HIS A N 1
ATOM 914 C CA . HIS A 1 123 ? -10.124 -14.342 26.791 1.00 85.00 123 HIS A CA 1
ATOM 915 C C . HIS A 1 123 ? -9.355 -13.007 26.909 1.00 85.00 123 HIS A C 1
ATOM 917 O O . HIS A 1 123 ? -8.222 -13.006 27.381 1.00 85.00 123 HIS A O 1
ATOM 923 N N . GLN A 1 124 ? -9.937 -11.894 26.447 1.00 85.88 124 GLN A N 1
ATOM 924 C CA . GLN A 1 124 ? -9.345 -10.552 26.489 1.00 85.88 124 GLN A CA 1
ATOM 925 C C . GLN A 1 124 ? -9.857 -9.710 27.677 1.00 85.88 124 GLN A C 1
ATOM 927 O O . GLN A 1 124 ? -9.408 -8.580 27.852 1.00 85.88 124 GLN A O 1
ATOM 932 N N . VAL A 1 125 ? -10.809 -10.227 28.466 1.00 86.81 125 VAL A N 1
ATOM 933 C CA . VAL A 1 125 ? -11.440 -9.529 29.601 1.00 86.81 125 VAL A CA 1
ATOM 934 C C . VAL A 1 125 ? -11.588 -10.464 30.804 1.00 86.81 125 VAL A C 1
ATOM 936 O O . VAL A 1 125 ? -11.784 -11.668 30.651 1.00 86.81 125 VAL A O 1
ATOM 939 N N . ASN A 1 126 ? -11.522 -9.925 32.017 1.00 86.94 126 ASN A N 1
ATOM 940 C CA . ASN A 1 126 ? -11.622 -10.701 33.248 1.00 86.94 126 ASN A CA 1
ATOM 941 C C . ASN A 1 126 ? -13.088 -10.899 33.678 1.00 86.94 126 ASN A C 1
ATOM 943 O O . ASN A 1 126 ? -13.662 -10.085 34.402 1.00 86.94 126 ASN A O 1
ATOM 947 N N . ILE A 1 127 ? -13.703 -11.994 33.223 1.00 89.19 127 ILE A N 1
ATOM 948 C CA . ILE A 1 127 ? -15.097 -12.345 33.534 1.00 89.19 127 ILE A CA 1
ATOM 949 C C . ILE A 1 127 ? -15.178 -13.042 34.898 1.00 89.19 127 ILE A C 1
ATOM 951 O O . ILE A 1 127 ? -14.785 -14.202 35.039 1.00 89.19 127 ILE A O 1
ATOM 955 N N . LEU A 1 128 ? -15.731 -12.348 35.893 1.00 87.25 128 LEU A N 1
ATOM 956 C CA . LEU A 1 128 ? -15.908 -12.871 37.248 1.00 87.25 128 LEU A CA 1
ATOM 957 C C . LEU A 1 128 ? -17.278 -13.557 37.441 1.00 87.25 128 LEU A C 1
ATOM 959 O O . LEU A 1 128 ? -18.267 -13.132 36.836 1.00 87.25 128 LEU A O 1
ATOM 963 N N . PRO A 1 129 ? -17.367 -14.592 38.301 1.00 90.19 129 PRO A N 1
ATOM 964 C CA . PRO A 1 129 ? -18.642 -15.139 38.758 1.00 90.19 129 PRO A CA 1
ATOM 965 C C . PRO A 1 129 ? -19.382 -14.152 39.680 1.00 90.19 129 PRO A C 1
ATOM 967 O O . PRO A 1 129 ? -18.882 -13.072 40.008 1.00 90.19 129 PRO A O 1
ATOM 970 N N . ASP A 1 130 ? -20.616 -14.508 40.034 1.00 91.25 130 ASP A N 1
ATOM 971 C CA . ASP A 1 130 ? -21.576 -13.740 40.839 1.00 91.25 130 ASP A CA 1
ATOM 972 C C . ASP A 1 130 ? -21.873 -12.322 40.306 1.00 91.25 130 ASP A C 1
ATOM 974 O O . ASP A 1 130 ? -22.457 -11.482 40.988 1.00 91.25 130 ASP A O 1
ATOM 978 N N . THR A 1 131 ? -21.505 -12.037 39.058 1.00 92.06 131 THR A N 1
ATOM 979 C CA . THR A 1 131 ? -21.570 -10.694 38.474 1.00 92.06 131 THR A CA 1
ATOM 980 C C . THR A 1 131 ? -22.853 -10.489 37.661 1.00 92.06 131 THR A C 1
ATOM 982 O O . THR A 1 131 ? -23.368 -11.416 37.028 1.00 92.06 131 THR A O 1
ATOM 985 N N . VAL A 1 132 ? -23.392 -9.263 37.680 1.00 92.94 132 VAL A N 1
ATOM 986 C CA . VAL A 1 132 ? -24.537 -8.864 36.843 1.00 92.94 132 VAL A CA 1
ATOM 987 C C . VAL A 1 132 ? -24.071 -8.619 35.409 1.00 92.94 132 VAL A C 1
ATOM 989 O O . VAL A 1 132 ? -23.099 -7.898 35.183 1.00 92.94 132 VAL A O 1
ATOM 992 N N . VAL A 1 133 ? -24.787 -9.192 34.442 1.00 94.19 133 VAL A N 1
ATOM 993 C CA . VAL A 1 133 ? -24.520 -9.068 33.005 1.00 94.19 133 VAL A CA 1
ATOM 994 C C . VAL A 1 133 ? -25.631 -8.247 32.354 1.00 94.19 133 VAL A C 1
ATOM 996 O O . VAL A 1 133 ? -26.757 -8.720 32.210 1.00 94.19 133 VAL A O 1
ATOM 999 N N . LEU A 1 134 ? -25.313 -7.024 31.938 1.00 93.06 134 LEU A N 1
ATOM 1000 C CA . LEU A 1 134 ? -26.190 -6.157 31.155 1.00 93.06 134 LEU A CA 1
ATOM 1001 C C . LEU A 1 134 ? -26.201 -6.625 29.695 1.00 93.06 134 LEU A C 1
ATOM 1003 O O . LEU A 1 134 ? -25.189 -6.523 28.999 1.00 93.06 134 LEU A O 1
ATOM 1007 N N . LEU A 1 135 ? -27.343 -7.135 29.235 1.00 92.94 135 LEU A N 1
ATOM 1008 C CA . LEU A 1 135 ? -27.523 -7.670 27.884 1.00 92.94 135 LEU A CA 1
ATOM 1009 C C . LEU A 1 135 ? -28.065 -6.581 26.947 1.00 92.94 135 LEU A C 1
ATOM 1011 O O . LEU A 1 135 ? -29.240 -6.226 26.988 1.00 92.94 135 LEU A O 1
ATOM 1015 N N . HIS A 1 136 ? -27.188 -6.021 26.122 1.00 90.12 136 HIS A N 1
ATOM 1016 C CA . HIS A 1 136 ? -27.453 -4.948 25.166 1.00 90.12 136 HIS A CA 1
ATOM 1017 C C . HIS A 1 136 ? -27.543 -5.470 23.720 1.00 90.12 136 HIS A C 1
ATOM 1019 O O . HIS A 1 136 ? -27.059 -6.556 23.391 1.00 90.12 136 HIS A O 1
ATOM 1025 N N . GLY A 1 137 ? -28.156 -4.663 22.854 1.00 85.94 137 GLY A N 1
ATOM 1026 C CA . GLY A 1 137 ? -28.371 -4.978 21.444 1.00 85.94 137 GLY A CA 1
ATOM 1027 C C . GLY A 1 137 ? -29.815 -5.386 21.156 1.00 85.94 137 GLY A C 1
ATOM 1028 O O . GLY A 1 137 ? -30.527 -5.906 22.015 1.00 85.94 137 GLY A O 1
ATOM 1029 N N . GLN A 1 138 ? -30.277 -5.127 19.931 1.00 83.38 138 GLN A N 1
ATOM 1030 C CA . GLN A 1 138 ? -31.673 -5.361 19.539 1.00 83.38 138 GLN A CA 1
ATOM 1031 C C . GLN A 1 138 ? -32.055 -6.851 19.595 1.00 83.38 138 GLN A C 1
ATOM 1033 O O . GLN A 1 138 ? -33.195 -7.191 19.898 1.00 83.38 138 GLN A O 1
ATOM 1038 N N . THR A 1 139 ? -31.089 -7.746 19.381 1.00 81.94 139 THR A N 1
ATOM 1039 C CA . THR A 1 139 ? -31.273 -9.201 19.469 1.00 81.94 139 THR A CA 1
ATOM 1040 C C . THR A 1 139 ? -31.606 -9.692 20.880 1.00 81.94 139 THR A C 1
ATOM 1042 O O . THR A 1 139 ? -32.236 -10.738 21.028 1.00 81.94 139 THR A O 1
ATOM 1045 N N . MET A 1 140 ? -31.227 -8.937 21.919 1.00 87.50 140 MET A N 1
ATOM 1046 C CA . MET A 1 140 ? -31.508 -9.272 23.322 1.00 87.50 140 MET A CA 1
ATOM 1047 C C . MET A 1 140 ? -32.968 -9.022 23.726 1.00 87.50 140 MET A C 1
ATOM 1049 O O . MET A 1 140 ? -33.328 -9.279 24.866 1.00 87.50 140 MET A O 1
ATOM 1053 N N . GLN A 1 141 ? -33.830 -8.561 22.809 1.00 82.25 141 GLN A N 1
ATOM 1054 C CA . GLN A 1 141 ? -35.286 -8.597 23.006 1.00 82.25 141 GLN A CA 1
ATOM 1055 C C . GLN A 1 141 ? -35.869 -10.023 22.965 1.00 82.25 141 GLN A C 1
ATOM 1057 O O . GLN A 1 141 ? -37.050 -10.199 23.250 1.00 82.25 141 GLN A O 1
ATOM 1062 N N . SER A 1 142 ? -35.071 -11.026 22.582 1.00 78.75 142 SER A N 1
ATOM 1063 C CA . SER A 1 142 ? -35.490 -12.423 22.460 1.00 78.75 142 SER A CA 1
ATOM 1064 C C . SER A 1 142 ? -34.713 -13.340 23.408 1.00 78.75 142 SER A C 1
ATOM 1066 O O . SER A 1 142 ? -33.482 -13.275 23.494 1.00 78.75 142 SER A O 1
ATOM 1068 N N . ASP A 1 143 ? -35.432 -14.236 24.084 1.00 85.94 143 ASP A N 1
ATOM 1069 C CA . ASP A 1 143 ? -34.861 -15.112 25.112 1.00 85.94 143 ASP A CA 1
ATOM 1070 C C . ASP A 1 143 ? -33.748 -16.059 24.620 1.00 85.94 143 ASP A C 1
ATOM 1072 O O . ASP A 1 143 ? -32.750 -16.181 25.332 1.00 85.94 143 ASP A O 1
ATOM 1076 N N . PRO A 1 144 ? -33.818 -16.720 23.438 1.00 89.56 144 PRO A N 1
ATOM 1077 C CA . PRO A 1 144 ? -32.850 -17.764 23.077 1.00 89.56 144 PRO A CA 1
ATOM 1078 C C . PRO A 1 144 ? -31.395 -17.296 23.067 1.00 89.56 144 PRO A C 1
ATOM 1080 O O . PRO A 1 144 ? -30.505 -18.015 23.523 1.00 89.56 144 PRO A O 1
ATOM 1083 N N . LEU A 1 145 ? -31.143 -16.081 22.570 1.00 88.25 145 LEU A N 1
ATOM 1084 C CA . LEU A 1 145 ? -29.791 -15.536 22.504 1.00 88.25 145 LEU A CA 1
ATOM 1085 C C . LEU A 1 145 ? -29.311 -15.062 23.882 1.00 88.25 145 LEU A C 1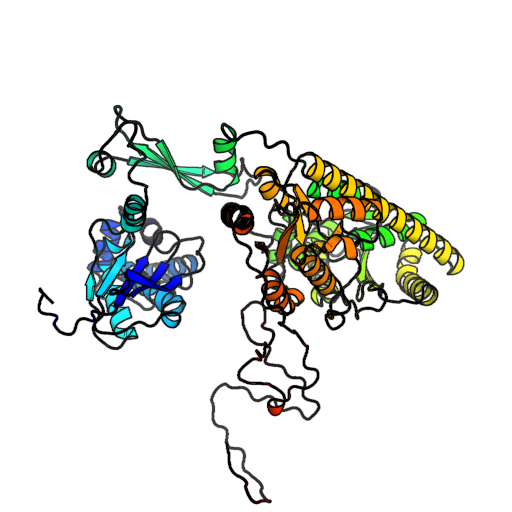
ATOM 1087 O O . LEU A 1 145 ? -28.178 -15.353 24.258 1.00 88.25 145 LEU A O 1
ATOM 1091 N N . ALA A 1 146 ? -30.183 -14.411 24.658 1.00 91.19 146 ALA A N 1
ATOM 1092 C CA . ALA A 1 146 ? -29.891 -14.000 26.029 1.00 91.19 146 ALA A CA 1
ATOM 1093 C C . ALA A 1 146 ? -29.565 -15.208 26.930 1.00 91.19 146 ALA A C 1
ATOM 1095 O O . ALA A 1 146 ? -28.553 -15.211 27.634 1.00 91.19 146 ALA A O 1
ATOM 1096 N N . LEU A 1 147 ? -30.371 -16.272 26.855 1.00 91.38 147 LEU A N 1
ATOM 1097 C CA . LEU A 1 147 ? -30.168 -17.520 27.592 1.00 91.38 147 LEU A CA 1
ATOM 1098 C C . LEU A 1 147 ? -28.877 -18.230 27.166 1.00 91.38 147 LEU A C 1
ATOM 1100 O O . LEU A 1 147 ? -28.103 -18.641 28.031 1.00 91.38 147 LEU A O 1
ATOM 1104 N N . ALA A 1 148 ? -28.593 -18.319 25.860 1.00 91.44 148 ALA A N 1
ATOM 1105 C CA . ALA A 1 148 ? -27.331 -18.871 25.366 1.00 91.44 148 ALA A CA 1
ATOM 1106 C C . ALA A 1 148 ? -26.119 -18.077 25.893 1.00 91.44 148 ALA A C 1
ATOM 1108 O O . ALA A 1 148 ? -25.153 -18.681 26.367 1.00 91.44 148 ALA A O 1
ATOM 1109 N N . THR A 1 149 ? -26.185 -16.738 25.886 1.00 92.69 149 THR A N 1
ATOM 1110 C CA . THR A 1 149 ? -25.151 -15.852 26.446 1.00 92.69 149 THR A CA 1
ATOM 1111 C C . THR A 1 149 ? -24.908 -16.133 27.928 1.00 92.69 149 THR A C 1
ATOM 1113 O O . THR A 1 149 ? -23.769 -16.400 28.314 1.00 92.69 149 THR A O 1
ATOM 1116 N N . ILE A 1 150 ? -25.956 -16.134 28.755 1.00 94.25 150 ILE A N 1
ATOM 1117 C CA . ILE A 1 150 ? -25.848 -16.346 30.208 1.00 94.25 150 ILE A CA 1
ATOM 1118 C C . ILE A 1 150 ? -25.378 -17.764 30.546 1.00 94.25 150 ILE A C 1
ATOM 1120 O O . ILE A 1 150 ? -24.433 -17.922 31.320 1.00 94.25 150 ILE A O 1
ATOM 1124 N N . SER A 1 151 ? -25.949 -18.791 29.909 1.00 92.88 151 SER A N 1
ATOM 1125 C CA . SER A 1 151 ? -25.530 -20.189 30.075 1.00 92.88 151 SER A CA 1
ATOM 1126 C C . SER A 1 151 ? -24.042 -20.374 29.759 1.00 92.88 151 SER A C 1
ATOM 1128 O O . SER A 1 151 ? -23.288 -21.026 30.495 1.00 92.88 151 SER A O 1
ATOM 1130 N N . ARG A 1 152 ? -23.577 -19.761 28.663 1.00 92.88 152 ARG A N 1
ATOM 1131 C CA . ARG A 1 152 ? -22.197 -19.917 28.211 1.00 92.88 152 ARG A CA 1
ATOM 1132 C C . ARG A 1 152 ? -21.200 -19.101 29.038 1.00 92.88 152 ARG A C 1
ATOM 1134 O O . ARG A 1 152 ? -20.082 -19.589 29.241 1.00 92.88 152 ARG A O 1
ATOM 1141 N N . LEU A 1 153 ? -21.600 -17.930 29.545 1.00 94.19 153 LEU A N 1
ATOM 1142 C CA . LEU A 1 153 ? -20.831 -17.122 30.501 1.00 94.19 153 LEU A CA 1
ATOM 1143 C C . LEU A 1 153 ? -20.672 -17.839 31.845 1.00 94.19 153 LEU A C 1
ATOM 1145 O O . LEU A 1 153 ? -19.540 -17.989 32.295 1.00 94.19 153 LEU A O 1
ATOM 1149 N N . ALA A 1 154 ? -21.755 -18.372 32.424 1.00 92.88 154 ALA A N 1
ATOM 1150 C CA . ALA A 1 154 ? -21.704 -19.148 33.669 1.00 92.88 154 ALA A CA 1
ATOM 1151 C C . ALA A 1 154 ? -20.729 -20.339 33.562 1.00 92.88 154 ALA A C 1
ATOM 1153 O O . ALA A 1 154 ? -19.913 -20.599 34.449 1.00 92.88 154 ALA A O 1
ATOM 1154 N N . THR A 1 155 ? -20.744 -21.014 32.407 1.00 92.50 155 THR A N 1
ATOM 1155 C CA . THR A 1 155 ? -19.794 -22.087 32.069 1.00 92.50 155 THR A CA 1
ATOM 1156 C C . THR A 1 155 ? -18.346 -21.583 31.953 1.00 92.50 155 THR A C 1
ATOM 1158 O O . THR A 1 155 ? -17.410 -22.308 32.288 1.00 92.50 155 THR A O 1
ATOM 1161 N N . HIS A 1 156 ? -18.131 -20.351 31.478 1.00 91.06 156 HIS A N 1
ATOM 1162 C CA . HIS A 1 156 ? -16.801 -19.754 31.318 1.00 91.06 156 HIS A CA 1
ATOM 1163 C C . HIS A 1 156 ? -16.181 -19.343 32.662 1.00 91.06 156 HIS A C 1
ATOM 1165 O O . HIS A 1 156 ? -15.056 -19.748 32.952 1.00 91.06 156 HIS A O 1
ATOM 1171 N N . CYS A 1 157 ? -16.915 -18.603 33.498 1.00 89.44 157 CYS A N 1
ATOM 1172 C CA . CYS A 1 157 ? -16.446 -18.154 34.816 1.00 89.44 157 CYS A CA 1
ATOM 1173 C C . CYS A 1 157 ? -16.581 -19.220 35.922 1.00 89.44 157 CYS A C 1
ATOM 1175 O O . CYS A 1 157 ? -16.146 -18.986 37.047 1.00 89.44 157 CYS A O 1
ATOM 1177 N N . ARG A 1 158 ? -17.158 -20.392 35.609 1.00 89.12 158 ARG A N 1
ATOM 1178 C CA . ARG A 1 158 ? -17.377 -21.530 36.527 1.00 89.12 158 ARG A CA 1
ATOM 1179 C C . ARG A 1 158 ? -18.194 -21.167 37.774 1.00 89.12 158 ARG A C 1
ATOM 1181 O O . ARG A 1 158 ? -17.924 -21.665 38.864 1.00 89.12 158 ARG A O 1
ATOM 1188 N N . GLY A 1 159 ? -19.196 -20.313 37.604 1.00 89.00 159 GLY A N 1
ATOM 1189 C CA . GLY A 1 159 ? -20.063 -19.841 38.681 1.00 89.00 159 GLY A CA 1
ATOM 1190 C C . GLY A 1 159 ? -21.327 -19.180 38.131 1.00 89.00 159 GLY A C 1
ATOM 1191 O O . GLY A 1 159 ? -21.473 -19.069 36.912 1.00 89.00 159 GLY A O 1
ATOM 1192 N N . PRO A 1 160 ? -22.261 -18.759 38.997 1.00 88.69 160 PRO A N 1
ATOM 1193 C CA . PRO A 1 160 ? -23.469 -18.071 38.559 1.00 88.69 160 PRO A CA 1
ATOM 1194 C C . PRO A 1 160 ? -23.121 -16.711 37.942 1.00 88.69 160 PRO A C 1
ATOM 1196 O O . PRO A 1 160 ? -22.188 -16.045 38.381 1.00 88.69 160 PRO A O 1
ATOM 1199 N N . VAL A 1 161 ? -23.900 -16.273 36.956 1.00 92.38 161 VAL A N 1
ATOM 1200 C CA . VAL A 1 161 ? -23.936 -14.878 36.492 1.00 92.38 161 VAL A CA 1
ATOM 1201 C C . VAL A 1 161 ? -25.389 -14.469 36.290 1.00 92.38 161 VAL A C 1
ATOM 1203 O O . VAL A 1 161 ? -26.227 -15.294 35.926 1.00 92.38 161 VAL A O 1
ATOM 1206 N N . TYR A 1 162 ? -25.697 -13.201 36.546 1.00 91.62 162 TYR A N 1
ATOM 1207 C CA . TYR A 1 162 ? -27.074 -12.722 36.641 1.00 91.62 162 TYR A CA 1
ATOM 1208 C C . TYR A 1 162 ? -27.406 -11.832 35.444 1.00 91.62 162 TYR A C 1
ATOM 1210 O O . TYR A 1 162 ? -27.009 -10.669 35.397 1.00 91.62 162 TYR A O 1
ATOM 1218 N N . GLY A 1 163 ? -28.105 -12.389 34.455 1.00 91.38 163 GLY A N 1
ATOM 1219 C CA . GLY A 1 163 ? -28.513 -11.651 33.261 1.00 91.38 163 GLY A CA 1
ATOM 1220 C C . GLY A 1 163 ? -29.590 -10.611 33.554 1.00 91.38 163 GLY A C 1
ATOM 1221 O O . GLY A 1 163 ? -30.613 -10.927 34.157 1.00 91.38 163 GLY A O 1
ATOM 1222 N N . LEU A 1 164 ? -29.375 -9.384 33.085 1.00 90.94 164 LEU A N 1
ATOM 1223 C CA . LEU A 1 164 ? -30.352 -8.303 33.106 1.00 90.94 164 LEU A CA 1
ATOM 1224 C C . LEU A 1 164 ? -30.466 -7.705 31.702 1.00 90.94 164 LEU A C 1
ATOM 1226 O O . LEU A 1 164 ? -29.532 -7.073 31.205 1.00 90.94 164 LEU A O 1
ATOM 1230 N N . ILE A 1 165 ? -31.627 -7.881 31.075 1.00 92.00 165 ILE A N 1
ATOM 1231 C CA . ILE A 1 165 ? -31.990 -7.183 29.839 1.00 92.00 165 ILE A CA 1
ATOM 1232 C C . ILE A 1 165 ? -32.597 -5.833 30.263 1.00 92.00 165 ILE A C 1
ATOM 1234 O O . ILE A 1 165 ? -33.656 -5.823 30.894 1.00 92.00 165 ILE A O 1
ATOM 1238 N N . PRO A 1 166 ? -31.944 -4.687 29.999 1.00 87.25 166 PRO A N 1
ATOM 1239 C CA . PRO A 1 166 ? -32.513 -3.385 30.312 1.00 87.25 166 PRO A CA 1
ATOM 1240 C C . PRO A 1 166 ? -33.657 -3.053 29.338 1.00 87.25 166 PRO A C 1
ATOM 1242 O O . PRO A 1 166 ? -33.659 -3.549 28.209 1.00 87.25 166 PRO A O 1
ATOM 1245 N N . PRO A 1 167 ? -34.585 -2.151 29.709 1.00 84.25 167 PRO A N 1
ATOM 1246 C CA . PRO A 1 167 ? -35.580 -1.629 28.778 1.00 84.25 167 PRO A CA 1
ATOM 1247 C C . PRO A 1 167 ? -34.927 -1.084 27.502 1.00 84.25 167 PRO A C 1
ATOM 1249 O O . PRO A 1 167 ? -33.894 -0.409 27.563 1.00 84.25 167 PRO A O 1
ATOM 1252 N N . HIS A 1 168 ? -35.547 -1.365 26.353 1.00 82.56 168 HIS A N 1
ATOM 1253 C CA . HIS A 1 168 ? -35.098 -0.915 25.030 1.00 82.56 168 HIS A CA 1
ATOM 1254 C C . HIS A 1 168 ? -33.617 -1.269 24.727 1.00 82.56 168 HIS A C 1
ATOM 1256 O O . HIS A 1 168 ? -32.820 -0.374 24.423 1.00 82.56 168 HIS A O 1
ATOM 1262 N N . PRO A 1 169 ? -33.214 -2.561 24.778 1.00 87.19 169 PRO A N 1
ATOM 1263 C CA . PRO A 1 169 ? -31.802 -2.967 24.763 1.00 87.19 169 PRO A CA 1
ATOM 1264 C C . PRO A 1 169 ? -31.058 -2.587 23.470 1.00 87.19 169 PRO A C 1
ATOM 1266 O O . PRO A 1 169 ? -29.860 -2.306 23.523 1.00 87.19 169 PRO A O 1
ATOM 1269 N N . GLY A 1 170 ? -31.755 -2.488 22.331 1.00 81.25 170 GLY A N 1
ATOM 1270 C CA . GLY A 1 170 ? -31.192 -2.009 21.061 1.00 81.25 170 GLY A CA 1
ATOM 1271 C C . GLY A 1 170 ? -30.900 -0.504 20.994 1.00 81.25 170 GLY A C 1
ATOM 1272 O O . GLY A 1 170 ? -30.082 -0.083 20.183 1.00 81.25 170 GLY A O 1
ATOM 1273 N N . TYR A 1 171 ? -31.502 0.311 21.867 1.00 80.56 171 TYR A N 1
ATOM 1274 C CA . TYR A 1 171 ? -31.393 1.779 21.834 1.00 80.56 171 TYR A CA 1
ATOM 1275 C C . TYR A 1 171 ? -30.446 2.347 22.904 1.00 80.56 171 TYR A C 1
ATOM 1277 O O . TYR A 1 171 ? -30.212 3.555 22.967 1.00 80.56 171 TYR A O 1
ATOM 1285 N N . ARG A 1 172 ? -29.857 1.483 23.744 1.00 83.19 172 ARG A N 1
ATOM 1286 C CA . ARG A 1 172 ? -29.016 1.865 24.895 1.00 83.19 172 ARG A CA 1
ATOM 1287 C C . ARG A 1 172 ? -27.826 2.751 24.515 1.00 83.19 172 ARG A C 1
ATOM 1289 O O . ARG A 1 172 ? -27.488 3.654 25.277 1.00 83.19 172 ARG A O 1
ATOM 1296 N N . ALA A 1 173 ? -27.226 2.531 23.343 1.00 74.56 173 ALA A N 1
ATOM 1297 C CA . ALA A 1 173 ? -26.138 3.364 22.831 1.00 74.56 173 ALA A CA 1
ATOM 1298 C C . ALA A 1 173 ? -26.588 4.815 22.568 1.00 74.56 173 ALA A C 1
ATOM 1300 O O . ALA A 1 173 ? -25.902 5.749 22.975 1.00 74.56 173 ALA A O 1
ATOM 1301 N N . CYS A 1 174 ? -27.763 5.008 21.961 1.00 73.12 174 CYS A N 1
ATOM 1302 C CA . CYS A 1 174 ? -28.345 6.329 21.709 1.00 73.12 174 CYS A CA 1
ATOM 1303 C C . CYS A 1 174 ? -28.737 7.031 23.017 1.00 73.12 174 CYS A C 1
ATOM 1305 O O . CYS A 1 174 ? -28.402 8.197 23.212 1.00 73.12 174 CYS A O 1
ATOM 1307 N N . LEU A 1 175 ? -29.359 6.308 23.955 1.00 76.38 175 LEU A N 1
ATOM 1308 C CA . LEU A 1 175 ? -29.718 6.848 25.273 1.00 76.38 175 LEU A CA 1
ATOM 1309 C C . LEU A 1 175 ? -28.485 7.336 26.060 1.00 76.38 175 LEU A C 1
ATOM 1311 O O . LEU A 1 175 ? -28.544 8.373 26.714 1.00 76.38 175 LEU A O 1
ATOM 1315 N N . GLY A 1 176 ? -27.348 6.639 25.952 1.00 72.94 176 GLY A N 1
ATOM 1316 C CA . GLY A 1 176 ? -26.076 7.064 26.554 1.00 72.94 176 GLY A CA 1
ATOM 1317 C C . GLY A 1 176 ? -25.412 8.280 25.888 1.00 72.94 176 GLY A C 1
ATOM 1318 O O . GLY A 1 176 ? -24.507 8.875 26.477 1.00 72.94 176 GLY A O 1
ATOM 1319 N N . LEU A 1 177 ? -25.841 8.665 24.680 1.00 70.62 177 LEU A N 1
ATOM 1320 C CA . LEU A 1 177 ? -25.419 9.912 24.031 1.00 70.62 177 LEU A CA 1
ATOM 1321 C C . LEU A 1 177 ? -26.256 11.106 24.500 1.00 70.62 177 LEU A C 1
ATOM 1323 O O . LEU A 1 177 ? -25.692 12.183 24.671 1.00 70.62 177 LEU A O 1
ATOM 1327 N N . LEU A 1 178 ? -27.552 10.918 24.784 1.00 68.81 178 LEU A N 1
ATOM 1328 C CA . LEU A 1 178 ? -28.421 11.985 25.304 1.00 68.81 178 LEU A CA 1
ATOM 1329 C C . LEU A 1 178 ? -27.867 12.589 26.603 1.00 68.81 178 LEU A C 1
ATOM 1331 O O . LEU A 1 178 ? -27.822 13.806 26.744 1.00 68.81 178 LEU A O 1
ATOM 1335 N N . SER A 1 179 ? -27.326 11.764 27.507 1.00 61.91 179 SER A N 1
ATOM 1336 C CA . SER A 1 179 ? -26.681 12.229 28.748 1.00 61.91 179 SER A CA 1
ATOM 1337 C C . SER A 1 179 ? -25.326 12.934 28.550 1.00 61.91 179 SER A C 1
ATOM 1339 O O . SER A 1 179 ? -24.646 13.229 29.531 1.00 61.91 179 SER A O 1
ATOM 1341 N N . ARG A 1 180 ? -24.881 13.137 27.303 1.00 61.88 180 ARG A N 1
ATOM 1342 C CA . ARG A 1 180 ? -23.655 13.870 26.939 1.00 61.88 180 ARG A CA 1
ATOM 1343 C C . ARG A 1 180 ? -23.924 15.120 26.099 1.00 61.88 180 ARG A C 1
ATOM 1345 O O . ARG A 1 180 ? -22.973 15.838 25.798 1.00 61.88 180 ARG A O 1
ATOM 1352 N N . ILE A 1 181 ? -25.177 15.381 25.725 1.00 62.62 181 ILE A N 1
ATOM 1353 C CA . ILE A 1 181 ? -25.564 16.645 25.094 1.00 62.62 181 ILE A CA 1
ATOM 1354 C C . ILE A 1 181 ? -25.461 17.739 26.172 1.00 62.62 181 ILE A C 1
ATOM 1356 O O . ILE A 1 181 ? -26.004 17.548 27.264 1.00 62.62 181 ILE A O 1
ATOM 1360 N N . PRO A 1 182 ? -24.745 18.856 25.933 1.00 55.69 182 PRO A N 1
ATOM 1361 C CA . PRO A 1 182 ? -24.643 19.931 26.912 1.00 55.69 182 PRO A CA 1
ATOM 1362 C C . PRO A 1 182 ? -26.021 20.507 27.248 1.00 55.69 182 PRO A C 1
ATOM 1364 O O . PRO A 1 182 ? -26.782 20.873 26.353 1.00 55.69 182 PRO A O 1
ATOM 1367 N N . ALA A 1 183 ? -26.328 20.641 28.540 1.00 54.66 183 ALA A N 1
ATOM 1368 C CA . ALA A 1 183 ? -27.516 21.356 28.992 1.00 54.66 183 ALA A CA 1
ATOM 1369 C C . ALA A 1 183 ? -27.369 22.851 28.648 1.00 54.66 183 ALA A C 1
ATOM 1371 O O . ALA A 1 183 ? -26.733 23.602 29.385 1.00 54.66 183 ALA A O 1
ATOM 1372 N N . GLY A 1 184 ? -27.904 23.259 27.495 1.00 54.19 184 GLY A N 1
ATOM 1373 C CA . GLY A 1 184 ? -27.769 24.620 26.968 1.00 54.19 184 GLY A CA 1
ATOM 1374 C C . GLY A 1 184 ? -28.104 24.752 25.480 1.00 54.19 184 GLY A C 1
ATOM 1375 O O . GLY A 1 184 ? -28.655 25.775 25.081 1.00 54.19 184 GLY A O 1
ATOM 1376 N N . GLU A 1 185 ? -27.871 23.713 24.671 1.00 49.88 185 GLU A N 1
ATOM 1377 C CA . GLU A 1 185 ? -28.458 23.634 23.326 1.00 49.88 185 GLU A CA 1
ATOM 1378 C C . GLU A 1 185 ? -29.916 23.188 23.462 1.00 49.88 185 GLU A C 1
ATOM 1380 O O . GLU A 1 185 ? -30.234 21.999 23.487 1.00 49.88 185 GLU A O 1
ATOM 1385 N N . GLY A 1 186 ? -30.805 24.168 23.638 1.00 51.53 186 GLY A N 1
ATOM 1386 C CA . GLY A 1 186 ? -32.242 23.927 23.650 1.00 51.53 186 GLY A CA 1
ATOM 1387 C C . GLY A 1 186 ? -32.678 23.244 22.356 1.00 51.53 186 GLY A C 1
ATOM 1388 O O . GLY A 1 186 ? -32.251 23.633 21.268 1.00 51.53 186 GLY A O 1
ATOM 1389 N N . VAL A 1 187 ? -33.546 22.238 22.478 1.00 55.62 187 VAL A N 1
ATOM 1390 C CA . VAL A 1 187 ? -34.283 21.684 21.337 1.00 55.62 187 VAL A CA 1
ATOM 1391 C C . VAL A 1 187 ? -35.053 22.846 20.712 1.00 55.62 187 VAL A C 1
ATOM 1393 O O . VAL A 1 187 ? -35.994 23.341 21.325 1.00 55.62 187 VAL A O 1
ATOM 1396 N N . ILE A 1 188 ? -34.590 23.317 19.549 1.00 56.38 188 ILE A N 1
ATOM 1397 C CA . ILE A 1 188 ? -35.047 24.581 18.946 1.00 56.38 188 ILE A CA 1
ATOM 1398 C C . ILE A 1 188 ? -36.557 24.526 18.681 1.00 56.38 188 ILE A C 1
ATOM 1400 O O . ILE A 1 188 ? -37.261 25.470 19.013 1.00 56.38 188 ILE A O 1
ATOM 1404 N N . ASP A 1 189 ? -37.034 23.374 18.197 1.00 53.66 189 ASP A N 1
ATOM 1405 C CA . ASP A 1 189 ? -38.443 22.986 18.135 1.00 53.66 189 ASP A CA 1
ATOM 1406 C C . ASP A 1 189 ? -38.564 21.475 18.397 1.00 53.66 189 ASP A C 1
ATOM 1408 O O . ASP A 1 189 ? -37.822 20.675 17.817 1.00 53.66 189 ASP A O 1
ATOM 1412 N N . GLN A 1 190 ? -39.495 21.051 19.260 1.00 56.47 190 GLN A N 1
ATOM 1413 C CA . GLN A 1 190 ? -39.786 19.626 19.459 1.00 56.47 190 GLN A CA 1
ATOM 1414 C C . GLN A 1 190 ? -40.800 19.154 18.408 1.00 56.47 190 GLN A C 1
ATOM 1416 O O . GLN A 1 190 ? -42.000 19.366 18.544 1.00 56.47 190 GLN A O 1
ATOM 1421 N N . ILE A 1 191 ? -40.302 18.492 17.362 1.00 58.34 191 ILE A N 1
ATOM 1422 C CA . ILE A 1 191 ? -41.103 18.108 16.187 1.00 58.34 191 ILE A CA 1
ATOM 1423 C C . ILE A 1 191 ? -41.906 16.804 16.414 1.00 58.34 191 ILE A C 1
ATOM 1425 O O . ILE A 1 191 ? -42.934 16.592 15.777 1.00 58.34 191 ILE A O 1
ATOM 1429 N N . CYS A 1 192 ? -41.454 15.921 17.311 1.00 60.12 192 CYS A N 1
ATOM 1430 C CA . CYS A 1 192 ? -42.152 14.683 17.693 1.00 60.12 192 CYS A CA 1
ATOM 1431 C C . CYS A 1 192 ? -41.690 14.160 19.069 1.00 60.12 192 CYS A C 1
ATOM 1433 O O . CYS A 1 192 ? -40.697 14.632 19.637 1.00 60.12 192 CYS A O 1
ATOM 1435 N N . THR A 1 193 ? -42.422 13.190 19.617 1.00 63.34 193 THR A N 1
ATOM 1436 C CA . THR A 1 193 ? -42.091 12.438 20.838 1.00 63.34 193 THR A CA 1
ATOM 1437 C C . THR A 1 193 ? -41.432 11.088 20.519 1.00 63.34 193 THR A C 1
ATOM 1439 O O . THR A 1 193 ? -41.342 10.661 19.366 1.00 63.34 193 THR A O 1
ATOM 1442 N N . TRP A 1 194 ? -40.932 10.399 21.549 1.00 59.75 194 TRP A N 1
ATOM 1443 C CA . TRP A 1 194 ? -40.336 9.067 21.400 1.00 59.75 194 TRP A CA 1
ATOM 1444 C C . TRP A 1 194 ? -41.394 8.002 21.072 1.00 59.75 194 TRP A C 1
ATOM 1446 O O . TRP A 1 194 ? -41.159 7.086 20.278 1.00 59.75 194 TRP A O 1
ATOM 1456 N N . GLU A 1 195 ? -42.576 8.156 21.657 1.00 63.94 195 GLU A N 1
ATOM 1457 C CA . GLU A 1 195 ? -43.760 7.334 21.444 1.00 63.94 195 GLU A CA 1
ATOM 1458 C C . GLU A 1 195 ? -44.256 7.455 19.996 1.00 63.94 195 GLU A C 1
ATOM 1460 O O . GLU A 1 195 ? -44.570 6.434 19.384 1.00 63.94 195 GLU A O 1
ATOM 1465 N N . ASP A 1 196 ? -44.214 8.659 19.407 1.00 61.12 196 ASP A N 1
ATOM 1466 C CA . ASP A 1 196 ? -44.517 8.857 17.982 1.00 61.12 196 ASP A CA 1
ATOM 1467 C C . ASP A 1 196 ? -43.576 8.012 17.109 1.00 61.12 196 ASP A C 1
ATOM 1469 O O . ASP A 1 196 ? -44.025 7.161 16.343 1.00 61.12 196 ASP A O 1
ATOM 1473 N N . ILE A 1 197 ? -42.256 8.167 17.276 1.00 59.22 197 ILE A N 1
ATOM 1474 C CA . ILE A 1 197 ? -41.256 7.459 16.457 1.00 59.22 197 ILE A CA 1
ATOM 1475 C C . ILE A 1 197 ? -41.351 5.932 16.632 1.00 59.22 197 ILE A C 1
ATOM 1477 O O . ILE A 1 197 ? -41.173 5.182 15.667 1.00 59.22 197 ILE A O 1
ATOM 1481 N N . THR A 1 198 ? -41.601 5.443 17.849 1.00 56.62 198 THR A N 1
ATOM 1482 C CA . THR A 1 198 ? -41.637 3.995 18.128 1.00 56.62 198 THR A CA 1
ATOM 1483 C C . THR A 1 198 ? -42.964 3.323 17.765 1.00 56.62 198 THR A C 1
ATOM 1485 O O . THR A 1 198 ? -42.968 2.111 17.546 1.00 56.62 198 THR A O 1
ATOM 1488 N N . GLY A 1 199 ? -44.059 4.079 17.636 1.00 56.72 199 GLY A N 1
ATOM 1489 C CA . GLY A 1 199 ? -45.377 3.574 17.234 1.00 56.72 199 GLY A CA 1
ATOM 1490 C C . GLY A 1 199 ? -45.635 3.510 15.720 1.00 56.72 199 GLY A C 1
ATOM 1491 O O . GLY A 1 199 ? -46.666 2.980 15.303 1.00 56.72 199 GLY A O 1
ATOM 1492 N N . TRP A 1 200 ? -44.750 4.047 14.877 1.00 66.88 200 TRP A N 1
ATOM 1493 C CA . TRP A 1 200 ? -45.000 4.154 13.434 1.00 66.88 200 TRP A CA 1
ATOM 1494 C C . TRP A 1 200 ? -44.906 2.837 12.653 1.00 66.88 200 TRP A C 1
ATOM 1496 O O . TRP A 1 200 ? -43.991 2.030 12.831 1.00 66.88 200 TRP A O 1
ATOM 1506 N N . SER A 1 201 ? -45.795 2.682 11.663 1.00 57.41 201 SER A N 1
ATOM 1507 C CA . SER A 1 201 ? -45.615 1.707 10.589 1.00 57.41 201 SER A CA 1
ATOM 1508 C C . SER A 1 201 ? -44.577 2.213 9.582 1.00 57.41 201 SER A C 1
ATOM 1510 O O . SER A 1 201 ? -44.721 3.258 8.938 1.00 57.41 201 SER A O 1
ATOM 1512 N N . TYR A 1 202 ? -43.507 1.437 9.436 1.00 66.44 202 TYR A N 1
ATOM 1513 C CA . TYR A 1 202 ? -42.407 1.732 8.529 1.00 66.44 202 TYR A CA 1
ATOM 1514 C C . TYR A 1 202 ? -42.466 0.836 7.299 1.00 66.44 202 TYR A C 1
ATOM 1516 O O . TYR A 1 202 ? -42.356 -0.387 7.403 1.00 66.44 202 TYR A O 1
ATOM 1524 N N . GLN A 1 203 ? -42.549 1.432 6.110 1.00 59.06 203 GLN A N 1
ATOM 1525 C CA . GLN A 1 203 ? -42.351 0.675 4.883 1.00 59.06 203 GLN A CA 1
ATOM 1526 C C . GLN A 1 203 ? -40.852 0.535 4.607 1.00 59.06 203 GLN A C 1
ATOM 1528 O O . GLN A 1 203 ? -40.167 1.499 4.257 1.00 59.06 203 GLN A O 1
ATOM 1533 N N . ARG A 1 204 ? -40.345 -0.694 4.744 1.00 63.62 204 ARG A N 1
ATOM 1534 C CA . ARG A 1 204 ? -38.982 -1.062 4.360 1.00 63.62 204 ARG A CA 1
ATOM 1535 C C . ARG A 1 204 ? -38.947 -1.418 2.872 1.00 63.62 204 ARG A C 1
ATOM 1537 O O . ARG A 1 204 ? -39.504 -2.435 2.470 1.00 63.62 204 ARG A O 1
ATOM 1544 N N . LYS A 1 205 ? -38.251 -0.629 2.052 1.00 60.72 205 LYS A N 1
ATOM 1545 C CA . LYS A 1 205 ? -37.984 -0.952 0.642 1.00 60.72 205 LYS A CA 1
ATOM 1546 C C . LYS A 1 205 ? -36.499 -1.234 0.443 1.00 60.72 205 LYS A C 1
ATOM 1548 O O . LYS A 1 205 ? -35.670 -0.339 0.599 1.00 60.72 205 LYS A O 1
ATOM 1553 N N . LEU A 1 206 ? -36.161 -2.473 0.083 1.00 52.22 206 LEU A N 1
ATOM 1554 C CA . LEU A 1 206 ? -34.814 -2.800 -0.378 1.00 52.22 206 LEU A CA 1
ATOM 1555 C C . LEU A 1 206 ? -34.630 -2.327 -1.825 1.00 52.22 206 LEU A C 1
ATOM 1557 O O . LEU A 1 206 ? -35.476 -2.546 -2.690 1.00 52.22 206 LEU A O 1
ATOM 1561 N N . PHE A 1 207 ? -33.485 -1.710 -2.080 1.00 59.03 207 PHE A N 1
ATOM 1562 C CA . PHE A 1 207 ? -32.970 -1.373 -3.396 1.00 59.03 207 PHE A CA 1
ATOM 1563 C C . PHE A 1 207 ? -31.607 -2.045 -3.560 1.00 59.03 207 PHE A C 1
ATOM 1565 O O . PHE A 1 207 ? -30.709 -1.826 -2.746 1.00 59.03 207 PHE A O 1
ATOM 1572 N N . SER A 1 208 ? -31.434 -2.853 -4.605 1.00 53.75 208 SER A N 1
ATOM 1573 C CA . SER A 1 208 ? -30.121 -3.391 -4.968 1.00 53.75 208 SER A CA 1
ATOM 1574 C C . SER A 1 208 ? -29.506 -2.499 -6.041 1.00 53.75 208 SER A C 1
ATOM 1576 O O . SER A 1 208 ? -30.002 -2.432 -7.165 1.00 53.75 208 SER A O 1
ATOM 1578 N N . CYS A 1 209 ? -28.438 -1.784 -5.691 1.00 63.56 209 CYS A N 1
ATOM 1579 C CA . CYS A 1 209 ? -27.668 -1.002 -6.650 1.00 63.56 209 CYS A CA 1
ATOM 1580 C C . CYS A 1 209 ? -27.000 -1.949 -7.651 1.00 63.56 209 CYS A C 1
ATOM 1582 O O . CYS A 1 209 ? -26.275 -2.853 -7.239 1.00 63.56 209 CYS A O 1
ATOM 1584 N N . THR A 1 210 ? -27.191 -1.715 -8.950 1.00 65.44 210 THR A N 1
ATOM 1585 C CA . THR A 1 210 ? -26.588 -2.515 -10.030 1.00 65.44 210 THR A CA 1
ATOM 1586 C C . THR A 1 210 ? -25.133 -2.149 -10.338 1.00 65.44 210 THR A C 1
ATOM 1588 O O . THR A 1 210 ? -24.597 -2.605 -11.339 1.00 65.44 210 THR A O 1
ATOM 1591 N N . GLY A 1 211 ? -24.494 -1.319 -9.506 1.00 58.34 211 GLY A N 1
ATOM 1592 C CA . GLY A 1 211 ? -23.117 -0.864 -9.707 1.00 58.34 211 GLY A CA 1
ATOM 1593 C C . GLY A 1 211 ? -22.970 0.429 -10.515 1.00 58.34 211 GLY A C 1
ATOM 1594 O O . GLY A 1 211 ? -21.878 0.989 -10.576 1.00 58.34 211 GLY A O 1
ATOM 1595 N N . SER A 1 212 ? -24.072 0.972 -11.041 1.00 62.25 212 SER A N 1
ATOM 1596 C CA . SER A 1 212 ? -24.118 2.180 -11.885 1.00 62.25 212 SER A CA 1
ATOM 1597 C C . SER A 1 212 ? -23.572 3.465 -11.243 1.00 62.25 212 SER A C 1
ATOM 1599 O O . SER A 1 212 ? -23.322 4.443 -11.944 1.00 62.25 212 SER A O 1
ATOM 1601 N N . VAL A 1 213 ? -23.386 3.492 -9.918 1.00 57.50 213 VAL A N 1
ATOM 1602 C CA . VAL A 1 213 ? -22.795 4.635 -9.197 1.00 57.50 213 VAL A CA 1
ATOM 1603 C C . VAL A 1 213 ? -21.298 4.453 -8.915 1.00 57.50 213 VAL A C 1
ATOM 1605 O O . VAL A 1 213 ? -20.580 5.440 -8.813 1.00 57.50 213 VAL A O 1
ATOM 1608 N N . CYS A 1 214 ? -20.810 3.213 -8.821 1.00 55.91 214 CYS A N 1
ATOM 1609 C CA . CYS A 1 214 ? -19.387 2.903 -8.638 1.00 55.91 214 CYS A CA 1
ATOM 1610 C C . CYS A 1 214 ? -18.692 2.414 -9.924 1.00 55.91 214 CYS A C 1
ATOM 1612 O O . CYS A 1 214 ? -17.522 2.047 -9.872 1.00 55.91 214 CYS A O 1
ATOM 1614 N N . GLY A 1 215 ? -19.395 2.403 -11.063 1.00 50.97 215 GLY A N 1
ATOM 1615 C CA . GLY A 1 215 ? -18.856 2.001 -12.367 1.00 50.97 215 GLY A CA 1
ATOM 1616 C C . GLY A 1 215 ? -18.535 0.508 -12.489 1.00 50.97 215 GLY A C 1
ATOM 1617 O O . GLY A 1 215 ? -17.667 0.139 -13.273 1.00 50.97 215 GLY A O 1
ATOM 1618 N N . ASN A 1 216 ? -19.177 -0.350 -11.689 1.00 58.12 216 ASN A N 1
ATOM 1619 C CA . ASN A 1 216 ? -18.884 -1.784 -11.646 1.00 58.12 216 ASN A CA 1
ATOM 1620 C C . ASN A 1 216 ? -20.172 -2.615 -11.655 1.00 58.12 216 ASN A C 1
ATOM 1622 O O . ASN A 1 216 ? -20.718 -2.925 -10.597 1.00 58.12 216 ASN A O 1
ATOM 1626 N N . ASP A 1 217 ? -20.611 -3.019 -12.847 1.00 62.38 217 ASP A N 1
ATOM 1627 C CA . ASP A 1 217 ? -21.888 -3.706 -13.106 1.00 62.38 217 ASP A CA 1
ATOM 1628 C C . ASP A 1 217 ? -22.063 -5.054 -12.382 1.00 62.38 217 ASP A C 1
ATOM 1630 O O . ASP A 1 217 ? -23.176 -5.587 -12.305 1.00 62.38 217 ASP A O 1
ATOM 1634 N N . LEU A 1 218 ? -20.979 -5.611 -11.827 1.00 49.56 218 LEU A N 1
ATOM 1635 C CA . LEU A 1 218 ? -20.983 -6.834 -11.020 1.00 49.56 218 LEU A CA 1
ATOM 1636 C C . LEU A 1 218 ? -21.283 -6.568 -9.538 1.00 49.56 218 LEU A C 1
ATOM 1638 O O . LEU A 1 218 ? -21.676 -7.487 -8.821 1.00 49.56 218 LEU A O 1
ATOM 1642 N N . MET A 1 219 ? -21.120 -5.332 -9.056 1.00 52.72 219 MET A N 1
ATOM 1643 C CA . MET A 1 219 ? -21.417 -5.005 -7.665 1.00 52.72 219 MET A CA 1
ATOM 1644 C C . MET A 1 219 ? -22.921 -4.937 -7.418 1.00 52.72 219 MET A C 1
ATOM 1646 O O . MET A 1 219 ? -23.682 -4.305 -8.152 1.00 52.72 219 MET A O 1
ATOM 1650 N N . ARG A 1 220 ? -23.347 -5.583 -6.334 1.00 61.59 220 ARG A N 1
ATOM 1651 C CA . ARG A 1 220 ? -24.706 -5.516 -5.797 1.00 61.59 220 ARG A CA 1
ATOM 1652 C C . ARG A 1 220 ? -24.608 -5.010 -4.373 1.00 61.59 220 ARG A C 1
ATOM 1654 O O . ARG A 1 220 ? -24.170 -5.736 -3.487 1.00 61.59 220 ARG A O 1
ATOM 1661 N N . CYS A 1 221 ? -24.973 -3.749 -4.163 1.00 62.19 221 CYS A N 1
ATOM 1662 C CA . CYS A 1 221 ? -25.026 -3.181 -2.822 1.00 62.19 221 CYS A CA 1
ATOM 1663 C C . CYS A 1 221 ? -26.472 -2.918 -2.420 1.00 62.19 221 CYS A C 1
ATOM 1665 O O . CYS A 1 221 ? -27.207 -2.228 -3.129 1.00 62.19 221 CYS A O 1
ATOM 1667 N N . THR A 1 222 ? -26.865 -3.474 -1.280 1.00 53.91 222 THR A N 1
ATOM 1668 C CA . THR A 1 222 ? -28.225 -3.386 -0.763 1.00 53.91 222 THR A CA 1
ATOM 1669 C C . THR A 1 222 ? -28.388 -2.115 0.060 1.00 53.91 222 THR A C 1
ATOM 1671 O O . THR A 1 222 ? -27.693 -1.898 1.053 1.00 53.91 222 THR A O 1
ATOM 1674 N N . ARG A 1 223 ? -29.337 -1.278 -0.346 1.00 66.38 223 ARG A N 1
ATOM 1675 C CA . ARG A 1 223 ? -29.787 -0.096 0.383 1.00 66.38 223 ARG A CA 1
ATOM 1676 C C . ARG A 1 223 ? -31.200 -0.344 0.885 1.00 66.38 223 ARG A C 1
ATOM 1678 O O . ARG A 1 223 ? -32.019 -0.921 0.178 1.00 66.38 223 ARG A O 1
ATOM 1685 N N . THR A 1 224 ? -31.482 0.075 2.104 1.00 65.81 224 THR A N 1
ATOM 1686 C CA . THR A 1 224 ? -32.805 0.016 2.715 1.00 65.81 224 THR A CA 1
ATOM 1687 C C . THR A 1 224 ? -33.338 1.438 2.825 1.00 65.81 224 THR A C 1
ATOM 1689 O O . THR A 1 224 ? -32.827 2.223 3.618 1.00 65.81 224 THR A O 1
ATOM 1692 N N . THR A 1 225 ? -34.370 1.775 2.059 1.00 67.12 225 THR A N 1
ATOM 1693 C CA . THR A 1 225 ? -35.186 2.956 2.355 1.00 67.12 225 THR A CA 1
ATOM 1694 C C . THR A 1 225 ? -36.214 2.565 3.411 1.00 67.12 225 THR A C 1
ATOM 1696 O O . THR A 1 225 ? -36.925 1.573 3.250 1.00 67.12 225 THR A O 1
ATOM 1699 N N . ILE A 1 226 ? -36.280 3.343 4.482 1.00 69.81 226 ILE A N 1
ATOM 1700 C CA . ILE A 1 226 ? -37.301 3.288 5.521 1.00 69.81 226 ILE A CA 1
ATOM 1701 C C . ILE A 1 226 ? -38.122 4.566 5.377 1.00 69.81 226 ILE A C 1
ATOM 1703 O O . ILE A 1 226 ? -37.583 5.658 5.545 1.00 69.81 226 ILE A O 1
ATOM 1707 N N . SER A 1 227 ? -39.404 4.443 5.047 1.00 71.19 227 SER A N 1
ATOM 1708 C CA . SER A 1 227 ? -40.340 5.572 5.022 1.00 71.19 227 SER A CA 1
ATOM 1709 C C . SER A 1 227 ? -41.467 5.358 6.025 1.00 71.19 227 SER A C 1
ATOM 1711 O O . SER A 1 227 ? -42.069 4.280 6.026 1.00 71.19 227 SER A O 1
ATOM 1713 N N . SER A 1 228 ? -41.766 6.367 6.850 1.00 73.12 228 SER A N 1
ATOM 1714 C CA . SER A 1 228 ? -43.011 6.396 7.623 1.00 73.12 228 SER A CA 1
ATOM 1715 C C . SER A 1 228 ? -44.207 6.479 6.668 1.00 73.12 228 SER A C 1
ATOM 1717 O O . SER A 1 228 ? -44.110 7.036 5.573 1.00 73.12 228 SER A O 1
ATOM 1719 N N . GLN A 1 229 ? -45.333 5.883 7.062 1.00 63.31 229 GLN A N 1
ATOM 1720 C CA . GLN A 1 229 ? -46.578 5.910 6.280 1.00 63.31 229 GLN A CA 1
ATOM 1721 C C . GLN A 1 229 ? -47.544 7.032 6.705 1.00 63.31 229 GLN A C 1
ATOM 1723 O O . GLN A 1 229 ? -48.694 7.035 6.277 1.00 63.31 229 GLN A O 1
ATOM 1728 N N . GLN A 1 230 ? -47.108 7.972 7.550 1.00 62.06 230 GLN A N 1
ATOM 1729 C CA . GLN A 1 230 ? -47.946 9.068 8.045 1.00 62.06 230 GLN A CA 1
ATOM 1730 C C . GLN A 1 230 ? -47.696 10.376 7.287 1.00 62.06 230 GLN A C 1
ATOM 1732 O O . GLN A 1 230 ? -46.553 10.788 7.097 1.00 62.06 230 GLN A O 1
ATOM 1737 N N . GLU A 1 231 ? -48.780 11.058 6.913 1.00 58.44 231 GLU A N 1
ATOM 1738 C CA . GLU A 1 231 ? -48.741 12.340 6.192 1.00 58.44 231 GLU A CA 1
ATOM 1739 C C . GLU A 1 231 ? -48.231 13.505 7.053 1.00 58.44 231 GLU A C 1
ATOM 1741 O O . GLU A 1 231 ? -47.664 14.457 6.524 1.00 58.44 231 GLU A O 1
ATOM 1746 N N . GLN A 1 232 ? -48.414 13.431 8.376 1.00 57.94 232 GLN A N 1
ATOM 1747 C CA . GLN A 1 232 ? -48.100 14.524 9.305 1.00 57.94 232 GLN A CA 1
ATOM 1748 C C . GLN A 1 232 ? -46.593 14.720 9.518 1.00 57.94 232 GLN A C 1
ATOM 1750 O O . GLN A 1 232 ? -46.155 15.856 9.680 1.00 57.94 232 GLN A O 1
ATOM 1755 N N . LEU A 1 233 ? -45.796 13.643 9.478 1.00 58.97 233 LEU A N 1
ATOM 1756 C CA . LEU A 1 233 ? -44.333 13.717 9.527 1.00 58.97 233 LEU A CA 1
ATOM 1757 C C . LEU A 1 233 ? -43.698 12.642 8.611 1.00 58.97 233 LEU A C 1
ATOM 1759 O O . LEU A 1 233 ? -43.369 11.538 9.063 1.00 58.97 233 LEU A O 1
ATOM 1763 N N . PRO A 1 234 ? -43.526 12.930 7.305 1.00 64.12 234 PRO A N 1
ATOM 1764 C CA . PRO A 1 234 ? -42.973 11.979 6.345 1.00 64.12 234 PRO A CA 1
ATOM 1765 C C . PRO A 1 234 ? -41.451 11.836 6.517 1.00 64.12 234 PRO A C 1
ATOM 1767 O O . PRO A 1 234 ? -40.653 12.464 5.818 1.00 64.12 234 PRO A O 1
ATOM 1770 N N . ILE A 1 235 ? -41.025 10.973 7.441 1.00 66.62 235 ILE A N 1
ATOM 1771 C CA . ILE A 1 235 ? -39.618 10.608 7.618 1.00 66.62 235 ILE A CA 1
ATOM 1772 C C . ILE A 1 235 ? -39.237 9.564 6.571 1.00 66.62 235 ILE A C 1
ATOM 1774 O O . ILE A 1 235 ? -39.788 8.465 6.534 1.00 66.62 235 ILE A O 1
ATOM 1778 N N . LYS A 1 236 ? -38.236 9.890 5.748 1.00 67.94 236 LYS A N 1
ATOM 1779 C CA . LYS A 1 236 ? -37.628 8.979 4.775 1.00 67.94 236 LYS A CA 1
ATOM 1780 C C . LYS A 1 236 ? -36.126 8.868 5.024 1.00 67.94 236 LYS A C 1
ATOM 1782 O O . LYS A 1 236 ? -35.358 9.749 4.649 1.00 67.94 236 LYS A O 1
ATOM 1787 N N . LEU A 1 237 ? -35.711 7.760 5.627 1.00 65.56 237 LEU A N 1
ATOM 1788 C CA . LEU A 1 237 ? -34.316 7.435 5.911 1.00 65.56 237 LEU A CA 1
ATOM 1789 C C . LEU A 1 237 ? -33.792 6.437 4.877 1.00 65.56 237 LEU A C 1
ATOM 1791 O O . LEU A 1 237 ? -34.433 5.428 4.592 1.00 65.56 237 LEU A O 1
ATOM 1795 N N . ASN A 1 238 ? -32.602 6.686 4.337 1.00 62.00 238 ASN A N 1
ATOM 1796 C CA . ASN A 1 238 ? -31.888 5.730 3.494 1.00 62.00 238 ASN A CA 1
ATOM 1797 C C . ASN A 1 238 ? -30.707 5.155 4.288 1.00 62.00 238 ASN A C 1
ATOM 1799 O O . ASN A 1 238 ? -29.804 5.893 4.668 1.00 62.00 238 ASN A O 1
ATOM 1803 N N . ILE A 1 239 ? -30.712 3.845 4.529 1.00 64.12 239 ILE A N 1
ATOM 1804 C CA . ILE A 1 239 ? -29.737 3.139 5.370 1.00 64.12 239 ILE A CA 1
ATOM 1805 C C . ILE A 1 239 ? -29.034 2.059 4.535 1.00 64.12 239 ILE A C 1
ATOM 1807 O O . ILE A 1 239 ? -29.674 1.336 3.770 1.00 64.12 239 ILE A O 1
ATOM 1811 N N . GLY A 1 240 ? -27.712 1.935 4.662 1.00 59.09 240 GLY A N 1
ATOM 1812 C CA . GLY A 1 240 ? -26.898 1.066 3.804 1.00 59.09 240 GLY A CA 1
ATOM 1813 C C . GLY A 1 240 ? -26.598 1.689 2.433 1.00 59.09 240 GLY A C 1
ATOM 1814 O O . GLY A 1 240 ? -26.687 2.904 2.253 1.00 59.09 240 GLY A O 1
ATOM 1815 N N . GLY A 1 241 ? -26.228 0.858 1.456 1.00 61.41 241 GLY A N 1
ATOM 1816 C CA . GLY A 1 241 ? -25.570 1.320 0.227 1.00 61.41 241 GLY A CA 1
ATOM 1817 C C . GLY A 1 241 ? -24.064 1.556 0.425 1.00 61.41 241 GLY A C 1
ATOM 1818 O O . GLY A 1 241 ? -23.603 1.826 1.532 1.00 61.41 241 GLY A O 1
ATOM 1819 N N . CYS A 1 242 ? -23.279 1.432 -0.649 1.00 59.28 242 CYS A N 1
ATOM 1820 C CA . CYS A 1 242 ? -21.837 1.667 -0.600 1.00 59.28 242 CYS A CA 1
ATOM 1821 C C . CYS A 1 242 ? -21.539 3.170 -0.556 1.00 59.28 242 CYS A C 1
ATOM 1823 O O . CYS A 1 242 ? -22.371 3.980 -0.973 1.00 59.28 242 CYS A O 1
ATOM 1825 N N . THR A 1 243 ? -20.338 3.540 -0.099 1.00 56.19 243 THR A N 1
ATOM 1826 C CA . THR A 1 243 ? -19.914 4.942 0.043 1.00 56.19 243 THR A CA 1
ATOM 1827 C C . THR A 1 243 ? -20.193 5.748 -1.226 1.00 56.19 243 THR A C 1
ATOM 1829 O O . THR A 1 243 ? -20.878 6.751 -1.141 1.00 56.19 243 THR A O 1
ATOM 1832 N N . SER A 1 244 ? -19.873 5.238 -2.422 1.00 55.22 244 SER A N 1
ATOM 1833 C CA . SER A 1 244 ? -20.169 5.918 -3.699 1.00 55.22 244 SER A CA 1
ATOM 1834 C C . SER A 1 244 ? -21.650 6.290 -3.910 1.00 55.22 244 SER A C 1
ATOM 1836 O O . SER A 1 244 ? -21.941 7.317 -4.517 1.00 55.22 244 SER A O 1
ATOM 1838 N N . VAL A 1 245 ? -22.597 5.469 -3.436 1.00 59.72 245 VAL A N 1
ATOM 1839 C CA . VAL A 1 245 ? -24.046 5.740 -3.545 1.00 59.72 245 VAL A CA 1
ATOM 1840 C C . VAL A 1 245 ? -24.479 6.812 -2.552 1.00 59.72 245 VAL A C 1
ATOM 1842 O O . VAL A 1 245 ? -25.249 7.699 -2.914 1.00 59.72 245 VAL A O 1
ATOM 1845 N N . ASN A 1 246 ? -23.973 6.746 -1.321 1.00 59.31 246 ASN A N 1
ATOM 1846 C CA . ASN A 1 246 ? -24.294 7.724 -0.285 1.00 59.31 246 ASN A CA 1
ATOM 1847 C C . ASN A 1 246 ? -23.611 9.077 -0.569 1.00 59.31 246 ASN A C 1
ATOM 1849 O O . ASN A 1 246 ? -24.272 10.108 -0.485 1.00 59.31 246 ASN A O 1
ATOM 1853 N N . ASP A 1 247 ? -22.364 9.069 -1.048 1.00 57.56 247 ASP A N 1
ATOM 1854 C CA . ASP A 1 247 ? -21.631 10.236 -1.553 1.00 57.56 247 ASP A CA 1
ATOM 1855 C C . ASP A 1 247 ? -22.388 10.928 -2.688 1.00 57.56 247 ASP A C 1
ATOM 1857 O O . ASP A 1 247 ? -22.482 12.150 -2.697 1.00 57.56 247 ASP A O 1
ATOM 1861 N N . ARG A 1 248 ? -22.958 10.185 -3.650 1.00 59.56 248 ARG A N 1
ATOM 1862 C CA . ARG A 1 248 ? -23.704 10.775 -4.780 1.00 59.56 248 ARG A CA 1
ATOM 1863 C C . ARG A 1 248 ? -24.992 11.492 -4.350 1.00 59.56 248 ARG A C 1
ATOM 1865 O O . ARG A 1 248 ? -25.448 12.388 -5.056 1.00 59.56 248 ARG A O 1
ATOM 1872 N N . GLU A 1 249 ? -25.585 11.119 -3.216 1.00 54.00 249 GLU A N 1
ATOM 1873 C CA . GLU A 1 249 ? -26.688 11.886 -2.622 1.00 54.00 249 GLU A CA 1
ATOM 1874 C C . GLU A 1 249 ? -26.175 13.035 -1.739 1.00 54.00 249 GLU A C 1
ATOM 1876 O O . GLU A 1 249 ? -26.706 14.138 -1.832 1.00 54.00 249 GLU A O 1
ATOM 1881 N N . ALA A 1 250 ? -25.107 12.828 -0.960 1.00 49.38 250 ALA A N 1
ATOM 1882 C CA . ALA A 1 250 ? -24.513 13.850 -0.090 1.00 49.38 250 ALA A CA 1
ATOM 1883 C C . ALA A 1 250 ? -23.800 14.987 -0.855 1.00 49.38 250 ALA A C 1
ATOM 1885 O O . ALA A 1 250 ? -23.780 16.127 -0.389 1.00 49.38 250 ALA A O 1
ATOM 1886 N N . THR A 1 251 ? -23.287 14.721 -2.061 1.00 46.75 251 THR A N 1
ATOM 1887 C CA . THR A 1 251 ? -22.673 15.717 -2.968 1.00 46.75 251 THR A CA 1
ATOM 1888 C C . THR A 1 251 ? -23.678 16.692 -3.581 1.00 46.75 251 THR A C 1
ATOM 1890 O O . THR A 1 251 ? -23.272 17.652 -4.225 1.00 46.75 251 THR A O 1
ATOM 1893 N N . ARG A 1 252 ? -24.985 16.538 -3.320 1.00 43.59 252 ARG A N 1
ATOM 1894 C CA . ARG A 1 252 ? -25.943 17.645 -3.489 1.00 43.59 252 ARG A CA 1
ATOM 1895 C C . ARG A 1 252 ? -25.831 18.724 -2.399 1.00 43.59 252 ARG A C 1
ATOM 1897 O O . ARG A 1 252 ? -26.523 19.730 -2.506 1.00 43.59 252 ARG A O 1
ATOM 1904 N N . SER A 1 253 ? -25.003 18.527 -1.367 1.00 40.50 253 SER A N 1
ATOM 1905 C CA . SER A 1 253 ? -24.932 19.408 -0.187 1.00 40.50 253 SER A CA 1
ATOM 1906 C C . SER A 1 253 ? -23.545 19.599 0.457 1.00 40.50 253 SER A C 1
ATOM 1908 O O . SER A 1 253 ? -23.454 20.320 1.446 1.00 40.50 253 SER A O 1
ATOM 1910 N N . SER A 1 254 ? -22.465 18.990 -0.048 1.00 39.12 254 SER A N 1
ATOM 1911 C CA . SER A 1 254 ? -21.104 19.184 0.495 1.00 39.12 254 SER A CA 1
ATOM 1912 C C . SER A 1 254 ? -20.304 20.214 -0.309 1.00 39.12 254 SER A C 1
ATOM 1914 O O . SER A 1 254 ? -20.218 20.097 -1.528 1.00 39.12 254 SER A O 1
ATOM 1916 N N . SER A 1 255 ? -19.689 21.177 0.379 1.00 42.75 255 SER A N 1
ATOM 1917 C CA . SER A 1 2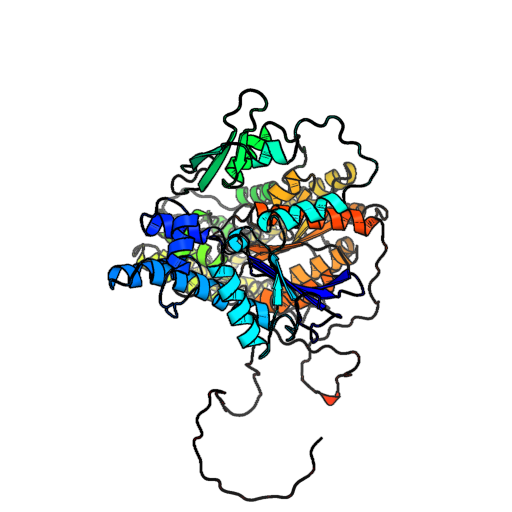55 ? -18.923 22.297 -0.189 1.00 42.75 255 SER A CA 1
ATOM 1918 C C . SER A 1 255 ? -17.749 21.891 -1.093 1.00 42.75 255 SER A C 1
ATOM 1920 O O . SER A 1 255 ? -16.998 20.975 -0.753 1.00 42.75 255 SER A O 1
ATOM 1922 N N . ASP A 1 256 ? -17.523 22.661 -2.164 1.00 46.56 256 ASP A N 1
ATOM 1923 C CA . ASP A 1 256 ? -16.317 22.604 -3.004 1.00 46.56 256 ASP A CA 1
ATOM 1924 C C . ASP A 1 256 ? -15.051 22.946 -2.194 1.00 46.56 256 ASP A C 1
ATOM 1926 O O . ASP A 1 256 ? -14.637 24.103 -2.082 1.00 46.56 256 ASP A O 1
ATOM 1930 N N . ASN A 1 257 ? -14.401 21.925 -1.633 1.00 60.50 257 ASN A N 1
ATOM 1931 C CA . ASN A 1 257 ? -13.072 22.063 -1.042 1.00 60.50 257 ASN A CA 1
ATOM 1932 C C . ASN A 1 257 ? -12.028 22.167 -2.163 1.00 60.50 257 ASN A C 1
ATOM 1934 O O . ASN A 1 257 ? -11.597 21.163 -2.729 1.00 60.50 257 ASN A O 1
ATOM 1938 N N . ASN A 1 258 ? -11.607 23.398 -2.460 1.00 70.31 258 ASN A N 1
ATOM 1939 C CA . ASN A 1 258 ? -10.747 23.762 -3.592 1.00 70.31 258 ASN A CA 1
ATOM 1940 C C . ASN A 1 258 ? -9.253 23.378 -3.414 1.00 70.31 258 ASN A C 1
ATOM 1942 O O . ASN A 1 258 ? -8.356 24.095 -3.858 1.00 70.31 258 ASN A O 1
ATOM 1946 N N . VAL A 1 259 ? -8.964 22.274 -2.715 1.00 84.25 259 VAL A N 1
ATOM 1947 C CA . VAL A 1 259 ? -7.598 21.785 -2.462 1.00 84.25 259 VAL A CA 1
ATOM 1948 C C . VAL A 1 259 ? -7.122 20.923 -3.644 1.00 84.25 259 VAL A C 1
ATOM 1950 O O . VAL A 1 259 ? -7.823 19.983 -4.020 1.00 84.25 259 VAL A O 1
ATOM 1953 N N . PRO A 1 260 ? -5.933 21.178 -4.224 1.00 84.75 260 PRO A N 1
ATOM 1954 C CA . PRO A 1 260 ? -5.380 20.350 -5.299 1.00 84.75 260 PRO A CA 1
ATOM 1955 C C . PRO A 1 260 ? -5.090 18.893 -4.895 1.00 84.75 260 PRO A C 1
ATOM 1957 O O . PRO A 1 260 ? -4.648 18.614 -3.779 1.00 84.75 260 PRO A O 1
ATOM 1960 N N . ASP A 1 261 ? -5.247 17.954 -5.834 1.00 85.44 261 ASP A N 1
ATOM 1961 C CA . ASP A 1 261 ? -4.892 16.533 -5.659 1.00 85.44 261 ASP A CA 1
ATOM 1962 C C . ASP A 1 261 ? -3.413 16.291 -6.004 1.00 85.44 261 ASP A C 1
ATOM 1964 O O . ASP A 1 261 ? -3.076 15.512 -6.897 1.00 85.44 261 ASP A O 1
ATOM 1968 N N . ALA A 1 262 ? -2.524 16.992 -5.291 1.00 91.69 262 ALA A N 1
ATOM 1969 C CA . ALA A 1 262 ? -1.085 17.017 -5.558 1.00 91.69 262 ALA A CA 1
ATOM 1970 C C . ALA A 1 262 ? -0.482 15.611 -5.736 1.00 91.69 262 ALA A C 1
ATOM 1972 O O . ALA A 1 262 ? 0.318 15.382 -6.637 1.00 91.69 262 ALA A O 1
ATOM 1973 N N . TYR A 1 263 ? -0.917 14.636 -4.933 1.00 91.38 263 TYR A N 1
ATOM 1974 C CA . TYR A 1 263 ? -0.526 13.231 -5.061 1.00 91.38 263 TYR A CA 1
ATOM 1975 C C . TYR A 1 263 ? -0.856 12.650 -6.441 1.00 91.38 263 TYR A C 1
ATOM 1977 O O . TYR A 1 263 ? 0.040 12.147 -7.127 1.00 91.38 263 TYR A O 1
ATOM 1985 N N . ARG A 1 264 ? -2.123 12.711 -6.867 1.00 89.69 264 ARG A N 1
ATOM 1986 C CA . ARG A 1 264 ? -2.533 12.174 -8.169 1.00 89.69 264 ARG A CA 1
ATOM 1987 C C . ARG A 1 264 ? -1.843 12.916 -9.311 1.00 89.69 264 ARG A C 1
ATOM 1989 O O . ARG A 1 264 ? -1.414 12.275 -10.269 1.00 89.69 264 ARG A O 1
ATOM 1996 N N . ASP A 1 265 ? -1.705 14.229 -9.189 1.00 92.12 265 ASP A N 1
ATOM 1997 C CA . ASP A 1 265 ? -1.109 15.080 -10.214 1.00 92.12 265 ASP A CA 1
ATOM 1998 C C . ASP A 1 265 ? 0.397 14.776 -10.381 1.00 92.12 265 ASP A C 1
ATOM 2000 O O . ASP A 1 265 ? 0.860 14.579 -11.505 1.00 92.12 265 ASP A O 1
ATOM 2004 N N . ILE A 1 266 ? 1.150 14.595 -9.283 1.00 93.38 266 ILE A N 1
ATOM 2005 C CA . ILE A 1 266 ? 2.553 14.129 -9.297 1.00 93.38 266 ILE A CA 1
ATOM 2006 C C . ILE A 1 266 ? 2.665 12.740 -9.950 1.00 93.38 266 ILE A C 1
ATOM 2008 O O . ILE A 1 266 ? 3.520 12.515 -10.809 1.00 93.38 266 ILE A O 1
ATOM 2012 N N . TRP A 1 267 ? 1.794 11.793 -9.583 1.00 90.56 267 TRP A N 1
ATOM 2013 C CA . TRP A 1 267 ? 1.797 10.447 -10.172 1.00 90.56 267 TRP A CA 1
ATOM 2014 C C . TRP A 1 267 ? 1.524 10.462 -11.683 1.00 90.56 267 TRP A C 1
ATOM 2016 O O . TRP A 1 267 ? 2.167 9.727 -12.441 1.00 90.56 267 TRP A O 1
ATOM 2026 N N . GLN A 1 268 ? 0.596 11.308 -12.138 1.00 91.00 268 GLN A N 1
ATOM 2027 C CA . GLN A 1 268 ? 0.320 11.512 -13.559 1.00 91.00 268 GLN A CA 1
ATOM 2028 C C . GLN A 1 268 ? 1.509 12.171 -14.267 1.00 91.00 268 GLN A C 1
ATOM 2030 O O . GLN A 1 268 ? 1.928 11.670 -15.309 1.00 91.00 268 GLN A O 1
ATOM 2035 N N . TRP A 1 269 ? 2.103 13.216 -13.679 1.00 93.31 269 TRP A N 1
ATOM 2036 C CA . TRP A 1 269 ? 3.269 13.933 -14.211 1.00 93.31 269 TRP A CA 1
ATOM 2037 C C . TRP A 1 269 ? 4.464 13.006 -14.471 1.00 93.31 269 TRP A C 1
ATOM 2039 O O . TRP A 1 269 ? 5.112 13.131 -15.515 1.00 93.31 269 TRP A O 1
ATOM 2049 N N . ILE A 1 270 ? 4.715 12.053 -13.564 1.00 91.50 270 ILE A N 1
ATOM 2050 C CA . ILE A 1 270 ? 5.707 10.981 -13.744 1.00 91.50 270 ILE A CA 1
ATOM 2051 C C . ILE A 1 270 ? 5.249 10.045 -14.868 1.00 91.50 270 ILE A C 1
ATOM 2053 O O . ILE A 1 270 ? 5.968 9.823 -15.840 1.00 91.50 270 ILE A O 1
ATOM 2057 N N . THR A 1 271 ? 4.028 9.512 -14.765 1.00 89.62 271 THR A N 1
ATOM 2058 C CA . THR A 1 271 ? 3.514 8.457 -15.656 1.00 89.62 271 THR A CA 1
ATOM 2059 C C . THR A 1 271 ? 3.503 8.858 -17.133 1.00 89.62 271 THR A C 1
ATOM 2061 O O . THR A 1 271 ? 3.855 8.030 -17.970 1.00 89.62 271 THR A O 1
ATOM 2064 N N . VAL A 1 272 ? 3.162 10.109 -17.470 1.00 92.25 272 VAL A N 1
ATOM 2065 C CA . VAL A 1 272 ? 3.149 10.588 -18.869 1.00 92.25 272 VAL A CA 1
ATOM 2066 C C . VAL A 1 272 ? 4.542 10.773 -19.479 1.00 92.25 272 VAL A C 1
ATOM 2068 O O . VAL A 1 272 ? 4.651 10.882 -20.696 1.00 92.25 272 VAL A O 1
ATOM 2071 N N . ARG A 1 273 ? 5.602 10.814 -18.659 1.00 93.00 273 ARG A N 1
ATOM 2072 C CA . ARG A 1 273 ? 6.999 10.958 -19.107 1.00 93.00 273 ARG A CA 1
ATOM 2073 C C . ARG A 1 273 ? 7.726 9.631 -19.293 1.00 93.00 273 ARG A C 1
ATOM 2075 O O . ARG A 1 273 ? 8.795 9.616 -19.895 1.00 93.00 273 ARG A O 1
ATOM 2082 N N . HIS A 1 274 ? 7.179 8.526 -18.789 1.00 93.62 274 HIS A N 1
ATOM 2083 C CA . HIS A 1 274 ? 7.726 7.209 -19.099 1.00 93.62 274 HIS A CA 1
ATOM 2084 C C . HIS A 1 274 ? 7.617 6.896 -20.602 1.00 93.62 274 HIS A C 1
ATOM 2086 O O . HIS A 1 274 ? 6.645 7.320 -21.226 1.00 93.62 274 HIS A O 1
ATOM 2092 N N . PRO A 1 275 ? 8.527 6.078 -21.164 1.00 95.50 275 PRO A N 1
ATOM 2093 C CA . PRO A 1 275 ? 8.403 5.567 -22.527 1.00 95.50 275 PRO A CA 1
ATOM 2094 C C . PRO A 1 275 ? 7.045 4.906 -22.803 1.00 95.50 275 PRO A C 1
ATOM 2096 O O . PRO A 1 275 ? 6.600 4.007 -22.076 1.00 95.50 275 PRO A O 1
ATOM 2099 N N . GLN A 1 276 ? 6.390 5.358 -23.872 1.00 95.31 276 GLN A N 1
ATOM 2100 C CA . GLN A 1 276 ? 5.094 4.873 -24.340 1.00 95.31 276 GLN A CA 1
ATOM 2101 C C . GLN A 1 276 ? 5.175 4.526 -25.828 1.00 95.31 276 GLN A C 1
ATOM 2103 O O . GLN A 1 276 ? 5.453 5.381 -26.664 1.00 95.31 276 GLN A O 1
ATOM 2108 N N . SER A 1 277 ? 4.854 3.280 -26.171 1.00 96.19 277 SER A N 1
ATOM 2109 C CA . SER A 1 277 ? 4.791 2.803 -27.552 1.00 96.19 277 SER A CA 1
ATOM 2110 C C . SER A 1 277 ? 3.497 2.037 -27.790 1.00 96.19 277 SER A C 1
ATOM 2112 O O . SER A 1 277 ? 3.024 1.312 -26.917 1.00 96.19 277 SER A O 1
ATOM 2114 N N . GLN A 1 278 ? 2.946 2.175 -28.996 1.00 94.69 278 GLN A N 1
ATOM 2115 C CA . GLN A 1 278 ? 1.801 1.396 -29.480 1.00 94.69 278 GLN A CA 1
ATOM 2116 C C . GLN A 1 278 ? 2.224 0.270 -30.442 1.00 94.69 278 GLN A C 1
ATOM 2118 O O . GLN A 1 278 ? 1.370 -0.441 -30.965 1.00 94.69 278 GLN A O 1
ATOM 2123 N N . SER A 1 279 ? 3.531 0.080 -30.685 1.00 96.44 279 SER A N 1
ATOM 2124 C CA . SER A 1 279 ? 4.019 -0.980 -31.579 1.00 96.44 279 SER A CA 1
ATOM 2125 C C . SER A 1 279 ? 3.581 -2.363 -31.089 1.00 96.44 279 SER A C 1
ATOM 2127 O O . SER A 1 279 ? 3.701 -2.680 -29.902 1.00 96.44 279 SER A O 1
ATOM 2129 N N . ALA A 1 280 ? 3.106 -3.217 -31.997 1.00 94.81 280 ALA A N 1
ATOM 2130 C CA . ALA A 1 280 ? 2.743 -4.594 -31.666 1.00 94.81 280 ALA A CA 1
ATOM 2131 C C . ALA A 1 280 ? 3.946 -5.406 -31.147 1.00 94.81 280 ALA A C 1
ATOM 2133 O O . ALA A 1 280 ? 3.761 -6.282 -30.306 1.00 94.81 280 ALA A O 1
ATOM 2134 N N . ASP A 1 281 ? 5.163 -5.063 -31.580 1.00 95.69 281 ASP A N 1
ATOM 2135 C CA . ASP A 1 281 ? 6.419 -5.718 -31.191 1.00 95.69 281 ASP A CA 1
ATOM 2136 C C . ASP A 1 281 ? 7.181 -4.945 -30.092 1.00 95.69 281 ASP A C 1
ATOM 2138 O O . ASP A 1 281 ? 8.388 -5.073 -29.938 1.00 95.69 281 ASP A O 1
ATOM 2142 N N . ARG A 1 282 ? 6.491 -4.103 -29.310 1.00 97.69 282 ARG A N 1
ATOM 2143 C CA . ARG A 1 282 ? 7.127 -3.305 -28.245 1.00 97.69 282 ARG A CA 1
ATOM 2144 C C . ARG A 1 282 ? 7.665 -4.141 -27.080 1.00 97.69 282 ARG A C 1
ATOM 2146 O O . ARG A 1 282 ? 7.054 -5.135 -26.676 1.00 97.69 282 ARG A O 1
ATOM 2153 N N . LEU A 1 283 ? 8.747 -3.654 -26.474 1.00 98.00 283 LEU A N 1
ATOM 2154 C CA . LEU A 1 283 ? 9.229 -4.074 -25.163 1.00 98.00 283 LEU A CA 1
ATOM 2155 C C . LEU A 1 283 ? 8.304 -3.509 -24.087 1.00 98.00 283 LEU A C 1
ATOM 2157 O O . LEU A 1 283 ? 8.197 -2.294 -23.922 1.00 98.00 283 LEU A O 1
ATOM 2161 N N . VAL A 1 284 ? 7.646 -4.387 -23.339 1.00 96.88 284 VAL A N 1
ATOM 2162 C CA . VAL A 1 284 ? 6.779 -4.003 -22.227 1.00 96.88 284 VAL A CA 1
ATOM 2163 C C . VAL A 1 284 ? 7.542 -4.141 -20.916 1.00 96.88 284 VAL A C 1
ATOM 2165 O O . VAL A 1 284 ? 7.996 -5.234 -20.581 1.00 96.88 284 VAL A O 1
ATOM 2168 N N . ILE A 1 285 ? 7.641 -3.048 -20.159 1.00 94.94 285 ILE A N 1
ATOM 2169 C CA . ILE A 1 285 ? 8.215 -3.033 -18.806 1.00 94.94 285 ILE A CA 1
ATOM 2170 C C . ILE A 1 285 ? 7.080 -2.737 -17.816 1.00 94.94 285 ILE A C 1
ATOM 2172 O O . ILE A 1 285 ? 6.636 -1.591 -17.708 1.00 94.94 285 ILE A O 1
ATOM 2176 N N . PRO A 1 286 ? 6.549 -3.747 -17.113 1.00 92.25 286 PRO A N 1
ATOM 2177 C CA . PRO A 1 28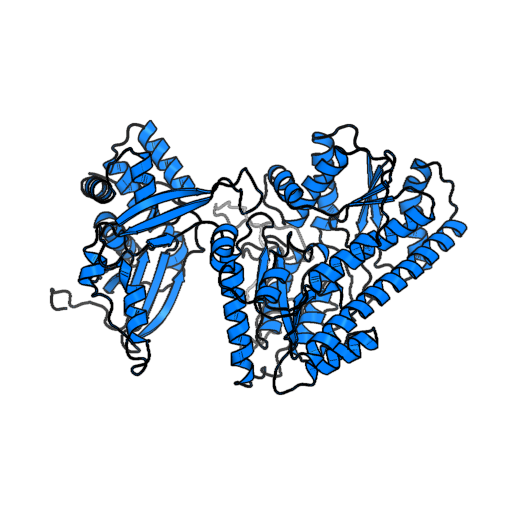6 ? 5.467 -3.538 -16.167 1.00 92.25 286 PRO A CA 1
ATOM 2178 C C . PRO A 1 286 ? 5.983 -2.885 -14.878 1.00 92.25 286 PRO A C 1
ATOM 2180 O O . PRO A 1 286 ? 6.963 -3.324 -14.280 1.00 92.25 286 PRO A O 1
ATOM 2183 N N . ARG A 1 287 ? 5.271 -1.862 -14.397 1.00 88.75 287 ARG A N 1
ATOM 2184 C CA . ARG A 1 287 ? 5.483 -1.208 -13.092 1.00 88.75 287 ARG A CA 1
ATOM 2185 C C . ARG A 1 287 ? 4.895 -2.053 -11.941 1.00 88.75 287 ARG A C 1
ATOM 2187 O O . ARG A 1 287 ? 4.203 -1.537 -11.062 1.00 88.75 287 ARG A O 1
ATOM 2194 N N . CYS A 1 288 ? 5.131 -3.369 -11.970 1.00 79.19 288 CYS A N 1
ATOM 2195 C CA . CYS A 1 288 ? 4.785 -4.323 -10.913 1.00 79.19 288 CYS A CA 1
ATOM 2196 C C . CYS A 1 288 ? 6.004 -4.621 -10.041 1.00 79.19 288 CYS A C 1
ATOM 2198 O O . CYS A 1 288 ? 6.981 -5.180 -10.533 1.00 79.19 288 CYS A O 1
ATOM 2200 N N . PHE A 1 289 ? 5.947 -4.284 -8.748 1.00 72.00 289 PHE A N 1
ATOM 2201 C CA . PHE A 1 289 ? 7.067 -4.331 -7.787 1.00 72.00 289 PHE A CA 1
ATOM 2202 C C . PHE A 1 289 ? 8.298 -3.469 -8.144 1.00 72.00 289 PHE A C 1
ATOM 2204 O O . PHE A 1 289 ? 8.922 -2.899 -7.245 1.00 72.00 289 PHE A O 1
ATOM 2211 N N . SER A 1 290 ? 8.625 -3.337 -9.429 1.00 53.62 290 SER A N 1
ATOM 2212 C CA . SER A 1 290 ? 9.465 -2.305 -10.015 1.00 53.62 290 SER A CA 1
ATOM 2213 C C . SER A 1 290 ? 8.796 -0.942 -9.829 1.00 53.62 290 SER A C 1
ATOM 2215 O O . SER A 1 290 ? 7.695 -0.676 -10.310 1.00 53.62 290 SER A O 1
ATOM 2217 N N . LEU A 1 291 ? 9.500 -0.113 -9.072 1.00 63.47 291 LEU A N 1
ATOM 2218 C CA . LEU A 1 291 ? 9.225 1.280 -8.732 1.00 63.47 291 LEU A CA 1
ATOM 2219 C C . LEU A 1 291 ? 9.138 2.159 -9.997 1.00 63.47 291 LEU A C 1
ATOM 2221 O O . LEU A 1 291 ? 9.706 1.798 -11.025 1.00 63.47 291 LEU A O 1
ATOM 2225 N N . SER A 1 292 ? 8.482 3.319 -9.946 1.00 61.50 292 SER A N 1
ATOM 2226 C CA . SER A 1 292 ? 8.358 4.230 -11.099 1.00 61.50 292 SER A CA 1
ATOM 2227 C C . SER A 1 292 ? 9.711 4.809 -11.491 1.00 61.50 292 SER A C 1
ATOM 2229 O O . SER A 1 292 ? 10.060 4.739 -12.662 1.00 61.50 292 SER A O 1
ATOM 2231 N N . GLN A 1 293 ? 10.512 5.286 -10.532 1.00 70.94 293 GLN A N 1
ATOM 2232 C CA . GLN A 1 293 ? 11.871 5.775 -10.812 1.00 70.94 293 GLN A CA 1
ATOM 2233 C C . GLN A 1 293 ? 12.727 4.679 -11.477 1.00 70.94 293 GLN A C 1
ATOM 2235 O O . GLN A 1 293 ? 13.251 4.848 -12.573 1.00 70.94 293 GLN A O 1
ATOM 2240 N N . GLN A 1 294 ? 12.801 3.490 -10.878 1.00 84.69 294 GLN A N 1
ATOM 2241 C CA . GLN A 1 294 ? 13.649 2.411 -11.396 1.00 84.69 294 GLN A CA 1
ATOM 2242 C C . GLN A 1 294 ? 13.110 1.803 -12.703 1.00 84.69 294 GLN A C 1
ATOM 2244 O O . GLN A 1 294 ? 13.897 1.392 -13.553 1.00 84.69 294 GLN A O 1
ATOM 2249 N N . ALA A 1 295 ? 11.791 1.784 -12.914 1.00 88.31 295 ALA A N 1
ATOM 2250 C CA . ALA A 1 295 ? 11.208 1.432 -14.206 1.00 88.31 295 ALA A CA 1
ATOM 2251 C C . ALA A 1 295 ? 11.465 2.517 -15.263 1.00 88.31 295 ALA A C 1
ATOM 2253 O O . ALA A 1 295 ? 11.626 2.170 -16.429 1.00 88.31 295 ALA A O 1
ATOM 2254 N N . TYR A 1 296 ? 11.531 3.801 -14.886 1.00 92.81 296 TYR A N 1
ATOM 2255 C CA . TYR A 1 296 ? 11.837 4.896 -15.805 1.00 92.81 296 TYR A CA 1
ATOM 2256 C C . TYR A 1 296 ? 13.264 4.796 -16.339 1.00 92.81 296 TYR A C 1
ATOM 2258 O O . TYR A 1 296 ? 13.420 4.676 -17.549 1.00 92.81 296 TYR A O 1
ATOM 2266 N N . ILE A 1 297 ? 14.293 4.754 -15.483 1.00 93.12 297 ILE A N 1
ATOM 2267 C CA . ILE A 1 297 ? 15.690 4.687 -15.954 1.00 93.12 297 ILE A CA 1
ATOM 2268 C C . ILE A 1 297 ? 15.968 3.442 -16.815 1.00 93.12 297 ILE A C 1
ATOM 2270 O O . ILE A 1 297 ? 16.633 3.537 -17.848 1.00 93.12 297 ILE A O 1
ATOM 2274 N N . ILE A 1 298 ? 15.404 2.281 -16.457 1.00 93.94 298 ILE A N 1
ATOM 2275 C CA . ILE A 1 298 ? 15.545 1.049 -17.250 1.00 93.94 298 ILE A CA 1
ATOM 2276 C C . ILE A 1 298 ? 14.798 1.179 -18.585 1.00 93.94 298 ILE A C 1
ATOM 2278 O O . ILE A 1 298 ? 15.360 0.856 -19.630 1.00 93.94 298 ILE A O 1
ATOM 2282 N N . ALA A 1 299 ? 13.564 1.691 -18.587 1.00 95.31 299 ALA A N 1
ATOM 2283 C CA . ALA A 1 299 ? 12.815 1.918 -19.821 1.00 95.31 299 ALA A CA 1
ATOM 2284 C C . ALA A 1 299 ? 13.492 2.952 -20.728 1.00 95.31 299 ALA A C 1
ATOM 2286 O O . ALA A 1 299 ? 13.529 2.756 -21.939 1.00 95.31 299 ALA A O 1
ATOM 2287 N N . LYS A 1 300 ? 14.068 4.013 -20.154 1.00 96.81 300 LYS A N 1
ATOM 2288 C CA . LYS A 1 300 ? 14.773 5.065 -20.887 1.00 96.81 300 LYS A CA 1
ATOM 2289 C C . LYS A 1 300 ? 16.071 4.550 -21.500 1.00 96.81 300 LYS A C 1
ATOM 2291 O O . LYS A 1 300 ? 16.335 4.840 -22.658 1.00 96.81 300 LYS A O 1
ATOM 2296 N N . CYS A 1 301 ? 16.828 3.721 -20.779 1.00 96.75 301 CYS A N 1
ATOM 2297 C CA . CYS A 1 301 ? 17.983 3.006 -21.327 1.00 96.75 301 CYS A CA 1
ATOM 2298 C C . CYS A 1 301 ? 17.591 2.147 -22.544 1.00 96.75 301 CYS A C 1
ATOM 2300 O O . CYS A 1 301 ? 18.233 2.232 -23.584 1.00 96.75 301 CYS A O 1
ATOM 2302 N N . MET A 1 302 ? 16.497 1.383 -22.455 1.00 97.19 302 MET A N 1
ATOM 2303 C CA . MET A 1 302 ? 16.015 0.552 -23.568 1.00 97.19 302 MET A CA 1
ATOM 2304 C C . MET A 1 302 ? 15.486 1.382 -24.755 1.00 97.19 302 MET A C 1
ATOM 2306 O O . MET A 1 302 ? 15.727 1.026 -25.905 1.00 97.19 302 MET A O 1
ATOM 2310 N N . GLU A 1 303 ? 14.800 2.499 -24.493 1.00 97.81 303 GLU A N 1
ATOM 2311 C CA . GLU A 1 303 ? 14.307 3.428 -25.521 1.00 97.81 303 GLU A CA 1
ATOM 2312 C C . GLU A 1 303 ? 15.467 4.102 -26.268 1.00 97.81 303 GLU A C 1
ATOM 2314 O O . GLU A 1 303 ? 15.482 4.125 -27.497 1.00 97.81 303 GLU A O 1
ATOM 2319 N N . LEU A 1 304 ? 16.480 4.581 -25.538 1.00 97.69 304 LEU A N 1
ATOM 2320 C CA . LEU A 1 304 ? 17.696 5.180 -26.100 1.00 97.69 304 LEU A CA 1
ATOM 2321 C C . LEU A 1 304 ? 18.554 4.168 -26.883 1.00 97.69 304 LEU A C 1
ATOM 2323 O O . LEU A 1 304 ? 19.268 4.566 -27.798 1.00 97.69 304 LEU A O 1
ATOM 2327 N N . SER A 1 305 ? 18.433 2.868 -26.596 1.00 96.75 305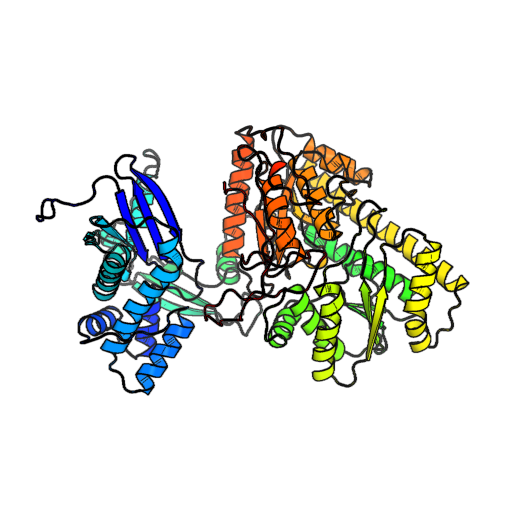 SER A N 1
ATOM 2328 C CA . SER A 1 305 ? 18.989 1.790 -27.431 1.00 96.75 305 SER A CA 1
ATOM 2329 C C . SER A 1 305 ? 18.258 1.591 -28.771 1.00 96.75 305 SER A C 1
ATOM 2331 O O . SER A 1 305 ? 18.687 0.762 -29.570 1.00 96.75 305 SER A O 1
ATOM 2333 N N . GLY A 1 306 ? 17.154 2.304 -29.028 1.00 96.19 306 GLY A N 1
ATOM 2334 C CA . GLY A 1 306 ? 16.346 2.187 -30.248 1.00 96.19 306 GLY A CA 1
ATOM 2335 C C . GLY A 1 306 ? 15.205 1.165 -30.173 1.00 96.19 306 GLY A C 1
ATOM 2336 O O . GLY A 1 306 ? 14.569 0.887 -31.190 1.00 96.19 306 GLY A O 1
ATOM 2337 N N . ILE A 1 307 ? 14.919 0.597 -28.996 1.00 97.88 307 ILE A N 1
ATOM 2338 C CA . ILE A 1 307 ? 13.805 -0.345 -28.820 1.00 97.88 307 ILE A CA 1
ATOM 2339 C C . ILE A 1 307 ? 12.488 0.441 -28.674 1.00 97.88 307 ILE A C 1
ATOM 2341 O O . ILE A 1 307 ? 12.436 1.407 -27.914 1.00 97.88 307 ILE A O 1
ATOM 2345 N N . PRO A 1 308 ? 11.377 0.029 -29.315 1.00 97.75 308 PRO A N 1
ATOM 2346 C CA . PRO A 1 308 ? 10.055 0.562 -28.991 1.00 97.75 308 PRO A CA 1
ATOM 2347 C C . PRO A 1 308 ? 9.631 0.107 -27.584 1.00 97.75 308 PRO A C 1
ATOM 2349 O O . PRO A 1 308 ? 9.245 -1.046 -27.401 1.00 97.75 308 PRO A O 1
ATOM 2352 N N . VAL A 1 309 ? 9.687 0.992 -26.584 1.00 97.88 309 VAL A N 1
ATOM 2353 C CA . VAL A 1 309 ? 9.372 0.664 -25.177 1.00 97.88 309 VAL A CA 1
ATOM 2354 C C . VAL A 1 309 ? 7.996 1.181 -24.756 1.00 97.88 309 VAL A C 1
ATOM 2356 O O . VAL A 1 309 ? 7.568 2.262 -25.147 1.00 97.88 309 VAL A O 1
ATOM 2359 N N . HIS A 1 310 ? 7.301 0.416 -23.918 1.00 96.56 310 HIS A N 1
ATOM 2360 C CA . HIS A 1 310 ? 6.073 0.827 -23.244 1.00 96.56 310 HIS A CA 1
ATOM 2361 C C . HIS A 1 310 ? 6.091 0.390 -21.781 1.00 96.56 310 HIS A C 1
ATOM 2363 O O . HIS A 1 310 ? 6.206 -0.802 -21.486 1.00 96.56 310 HIS A O 1
ATOM 2369 N N . THR A 1 311 ? 5.931 1.336 -20.855 1.00 94.50 311 THR A N 1
ATOM 2370 C CA . THR A 1 311 ? 5.722 0.998 -19.442 1.00 94.50 311 THR A CA 1
ATOM 2371 C C . THR A 1 311 ? 4.234 0.960 -19.099 1.00 94.50 311 THR A C 1
ATOM 2373 O O . THR A 1 311 ? 3.544 1.968 -19.278 1.00 94.50 311 THR A O 1
ATOM 2376 N N . ASP A 1 312 ? 3.753 -0.161 -18.560 1.00 93.00 312 ASP A N 1
ATOM 2377 C CA . ASP A 1 312 ? 2.355 -0.339 -18.137 1.00 93.00 312 ASP A CA 1
ATOM 2378 C C . ASP A 1 312 ? 2.238 -0.332 -16.605 1.00 93.00 312 ASP A C 1
ATOM 2380 O O . ASP A 1 312 ? 3.088 -0.868 -15.889 1.00 93.00 312 ASP A O 1
ATOM 2384 N N . THR A 1 313 ? 1.160 0.261 -16.099 1.00 89.75 313 THR A N 1
ATOM 2385 C CA . THR A 1 313 ? 0.852 0.359 -14.666 1.00 89.75 313 THR A CA 1
ATOM 2386 C C . THR A 1 313 ? -0.224 -0.660 -14.286 1.00 89.75 313 THR A C 1
ATOM 2388 O O . THR A 1 313 ? -1.164 -0.882 -15.053 1.00 89.75 313 THR A O 1
ATOM 2391 N N . VAL A 1 314 ? -0.109 -1.251 -13.090 1.00 89.12 314 VAL A N 1
ATOM 2392 C CA . VAL A 1 314 ? -1.149 -2.115 -12.500 1.00 89.12 314 VAL A CA 1
ATOM 2393 C C . VAL A 1 314 ? -2.495 -1.381 -12.451 1.00 89.12 314 VAL A C 1
ATOM 2395 O O . VAL A 1 314 ? -2.534 -0.180 -12.188 1.00 89.12 314 VAL A O 1
ATOM 2398 N N . ARG A 1 315 ? -3.592 -2.110 -12.665 1.00 88.31 315 ARG A N 1
ATOM 2399 C CA . ARG A 1 315 ? -4.984 -1.631 -12.629 1.00 88.31 315 ARG A CA 1
ATOM 2400 C C . ARG A 1 315 ? -5.778 -2.355 -11.536 1.00 88.31 315 ARG A C 1
ATOM 2402 O O . ARG A 1 315 ? -5.369 -3.414 -11.062 1.00 88.31 315 ARG A O 1
ATOM 2409 N N . ALA A 1 316 ? -6.939 -1.830 -11.147 1.00 82.50 316 ALA A N 1
ATOM 2410 C CA . ALA A 1 316 ? -7.783 -2.468 -10.129 1.00 82.50 316 ALA A CA 1
ATOM 2411 C C . ALA A 1 316 ? -8.292 -3.861 -10.571 1.00 82.50 316 ALA A C 1
ATOM 2413 O O . ALA A 1 316 ? -8.512 -4.751 -9.747 1.00 82.50 316 ALA A O 1
ATOM 2414 N N . GLU A 1 317 ? -8.449 -4.063 -11.880 1.00 84.75 317 GLU A N 1
ATOM 2415 C CA . GLU A 1 317 ? -8.836 -5.322 -12.526 1.00 84.75 317 GLU A CA 1
ATOM 2416 C C . GLU A 1 317 ? -7.766 -6.398 -12.321 1.00 84.75 317 GLU A C 1
ATOM 2418 O O . GLU A 1 317 ? -8.096 -7.558 -12.076 1.00 84.75 317 GLU A O 1
ATOM 2423 N N . ASP A 1 318 ? -6.491 -6.000 -12.354 1.00 89.94 318 ASP A N 1
ATOM 2424 C CA . ASP A 1 318 ? -5.351 -6.904 -12.220 1.00 89.94 318 ASP A CA 1
ATOM 2425 C C . ASP A 1 318 ? -5.320 -7.542 -10.825 1.00 89.94 318 ASP A C 1
ATOM 2427 O O . ASP A 1 318 ? -5.096 -8.742 -10.696 1.00 89.94 318 ASP A O 1
ATOM 2431 N N . ILE A 1 319 ? -5.621 -6.783 -9.765 1.00 84.75 319 ILE A N 1
ATOM 2432 C CA . ILE A 1 319 ? -5.673 -7.343 -8.405 1.00 84.75 319 ILE A CA 1
ATOM 2433 C C . ILE A 1 319 ? -6.795 -8.386 -8.302 1.00 84.75 319 ILE A C 1
ATOM 2435 O O . ILE A 1 319 ? -6.594 -9.451 -7.719 1.00 84.75 319 ILE A O 1
ATOM 2439 N N . ARG A 1 320 ? -7.962 -8.121 -8.910 1.00 81.25 320 ARG A N 1
ATOM 2440 C CA . ARG A 1 320 ? -9.096 -9.062 -8.917 1.00 81.25 320 ARG A CA 1
ATOM 2441 C C . ARG A 1 320 ? -8.769 -10.341 -9.691 1.00 81.25 320 ARG A C 1
ATOM 2443 O O . ARG A 1 320 ? -9.039 -11.426 -9.184 1.00 81.25 320 ARG A O 1
ATOM 2450 N N . ALA A 1 321 ? -8.153 -10.221 -10.868 1.00 84.56 321 ALA A N 1
ATOM 2451 C CA . ALA A 1 321 ? -7.718 -11.362 -11.672 1.00 84.56 321 ALA A CA 1
ATOM 2452 C C . ALA A 1 321 ? -6.622 -12.183 -10.966 1.00 84.56 321 ALA A C 1
ATOM 2454 O O . ALA A 1 321 ? -6.700 -13.408 -10.895 1.00 84.56 321 ALA A O 1
ATOM 2455 N N . GLY A 1 322 ? -5.626 -11.509 -10.388 1.00 85.88 322 GLY A N 1
ATOM 2456 C CA . GLY A 1 322 ? -4.518 -12.160 -9.697 1.00 85.88 322 GLY A CA 1
ATOM 2457 C C . GLY A 1 322 ? -4.896 -12.795 -8.360 1.00 85.88 322 GLY A C 1
ATOM 2458 O O . GLY A 1 322 ? -4.293 -13.800 -7.997 1.00 85.88 322 GLY A O 1
ATOM 2459 N N . LYS A 1 323 ? -5.914 -12.288 -7.646 1.00 83.56 323 LYS A N 1
ATOM 2460 C CA . LYS A 1 323 ? -6.413 -12.895 -6.394 1.00 83.56 323 LYS A CA 1
ATOM 2461 C C . LYS A 1 323 ? -6.789 -14.367 -6.580 1.00 83.56 323 LYS A C 1
ATOM 2463 O O . LYS A 1 323 ? -6.434 -15.189 -5.745 1.00 83.56 323 LYS A O 1
ATOM 2468 N N . GLY A 1 324 ? -7.452 -14.700 -7.689 1.00 82.12 324 GLY A N 1
ATOM 2469 C CA . GLY A 1 324 ? -7.853 -16.074 -8.013 1.00 82.12 324 GLY A CA 1
ATOM 2470 C C . GLY A 1 324 ? -6.702 -17.019 -8.379 1.00 82.12 324 GLY A C 1
ATOM 2471 O O . GLY A 1 324 ? -6.949 -18.200 -8.584 1.00 82.12 324 GLY A O 1
ATOM 2472 N N . CYS A 1 325 ? -5.462 -16.524 -8.473 1.00 84.75 325 CYS A N 1
ATOM 2473 C CA . CYS A 1 325 ? -4.284 -17.338 -8.786 1.00 84.75 325 CYS A CA 1
ATOM 2474 C C . CYS A 1 325 ? -3.581 -17.906 -7.539 1.00 84.75 325 CYS A C 1
ATOM 2476 O O . CYS A 1 325 ? -2.685 -18.733 -7.681 1.00 84.75 325 CYS A O 1
ATOM 2478 N N . PHE A 1 326 ? -3.929 -17.451 -6.330 1.00 81.44 326 PHE A N 1
ATOM 2479 C CA . PHE A 1 326 ? -3.222 -17.814 -5.100 1.00 81.44 326 PHE A CA 1
ATOM 2480 C C . PHE A 1 326 ? -4.137 -18.542 -4.103 1.00 81.44 326 PHE A C 1
ATOM 2482 O O . PHE A 1 326 ? -4.999 -17.921 -3.486 1.00 81.44 326 PHE A O 1
ATOM 2489 N N . ASP A 1 327 ? -3.875 -19.832 -3.865 1.00 75.88 327 ASP A N 1
ATOM 2490 C CA . ASP A 1 327 ? -4.543 -20.631 -2.816 1.00 75.88 327 ASP A CA 1
ATOM 2491 C C . ASP A 1 327 ? -4.105 -20.244 -1.388 1.00 75.88 327 ASP A C 1
ATOM 2493 O O . ASP A 1 327 ? -4.751 -20.588 -0.399 1.00 75.88 327 ASP A O 1
ATOM 2497 N N . LEU A 1 328 ? -2.977 -19.538 -1.277 1.00 75.31 328 LEU A N 1
ATOM 2498 C CA . LEU A 1 328 ? -2.445 -18.980 -0.039 1.00 75.31 328 LEU A CA 1
ATOM 2499 C C . LEU A 1 328 ? -2.457 -17.460 -0.141 1.00 75.31 328 LEU A C 1
ATOM 2501 O O . LEU A 1 328 ? -1.898 -16.896 -1.082 1.00 75.31 328 LEU A O 1
ATOM 2505 N N . ASP A 1 329 ? -3.033 -16.791 0.853 1.00 72.06 329 ASP A N 1
ATOM 2506 C CA . ASP A 1 329 ? -3.089 -15.335 0.859 1.00 72.06 329 ASP A CA 1
ATOM 2507 C C . ASP A 1 329 ? -1.692 -14.701 0.722 1.00 72.06 329 ASP A C 1
ATOM 2509 O O . ASP A 1 329 ? -0.745 -15.031 1.444 1.00 72.06 329 ASP A O 1
ATOM 2513 N N . THR A 1 330 ? -1.593 -13.695 -0.138 1.00 82.62 330 THR A N 1
ATOM 2514 C CA . THR A 1 330 ? -0.359 -12.950 -0.388 1.00 82.62 330 THR A CA 1
ATOM 2515 C C . THR A 1 330 ? -0.607 -11.442 -0.285 1.00 82.62 330 THR A C 1
ATOM 2517 O O . THR A 1 330 ? -1.737 -11.003 -0.068 1.00 82.62 330 THR A O 1
ATOM 2520 N N . CYS A 1 331 ? 0.438 -10.620 -0.384 1.00 84.62 331 CYS A N 1
ATOM 2521 C CA . CYS A 1 331 ? 0.267 -9.169 -0.329 1.00 84.62 331 CYS A CA 1
ATOM 2522 C C . CYS A 1 331 ? -0.395 -8.642 -1.616 1.00 84.62 331 CYS A C 1
ATOM 2524 O O . CYS A 1 331 ? -0.163 -9.167 -2.708 1.00 84.62 331 CYS A O 1
ATOM 2526 N N . ALA A 1 332 ? -1.192 -7.574 -1.506 1.00 85.75 332 ALA A N 1
ATOM 2527 C CA . ALA A 1 332 ? -1.915 -6.998 -2.646 1.00 85.75 332 ALA A CA 1
ATOM 2528 C C . ALA A 1 332 ? -1.037 -6.699 -3.884 1.00 85.75 332 ALA A C 1
ATOM 2530 O O . ALA A 1 332 ? -1.473 -7.015 -4.992 1.00 85.75 332 ALA A O 1
ATOM 2531 N N . PRO A 1 333 ? 0.216 -6.210 -3.744 1.00 89.38 333 PRO A N 1
ATOM 2532 C CA . PRO A 1 333 ? 1.112 -6.009 -4.879 1.00 89.38 333 PRO A CA 1
ATOM 2533 C C . PRO A 1 333 ? 1.459 -7.294 -5.640 1.00 89.38 333 PRO A C 1
ATOM 2535 O O . PRO A 1 333 ? 1.643 -7.245 -6.852 1.00 89.38 333 PRO A O 1
ATOM 2538 N N . ASN A 1 334 ? 1.495 -8.453 -4.974 1.00 89.69 334 ASN A N 1
ATOM 2539 C CA . ASN A 1 334 ? 1.733 -9.740 -5.631 1.00 89.69 334 ASN A CA 1
ATOM 2540 C C . ASN A 1 334 ? 0.506 -10.217 -6.423 1.00 89.69 334 ASN A C 1
ATOM 2542 O O . ASN A 1 334 ? 0.647 -10.701 -7.544 1.00 89.69 334 ASN A O 1
ATOM 2546 N N . MET A 1 335 ? -0.700 -9.989 -5.888 1.00 89.81 335 MET A N 1
ATOM 2547 C CA . MET A 1 335 ? -1.951 -10.219 -6.622 1.00 89.81 335 MET A CA 1
ATOM 2548 C C . MET A 1 335 ? -2.029 -9.315 -7.861 1.00 89.81 335 MET A C 1
ATOM 2550 O O . MET A 1 335 ? -2.201 -9.813 -8.970 1.00 89.81 335 MET A O 1
ATOM 2554 N N . GLY A 1 336 ? -1.798 -8.007 -7.712 1.00 90.75 336 GLY A N 1
ATOM 2555 C CA . GLY A 1 336 ? -1.779 -7.080 -8.847 1.00 90.75 336 GLY A CA 1
ATOM 2556 C C . GLY A 1 336 ? -0.705 -7.409 -9.889 1.00 90.75 336 GLY A C 1
ATOM 2557 O O . GLY A 1 336 ? -0.972 -7.313 -11.081 1.00 90.75 336 GLY A O 1
ATOM 2558 N N . THR A 1 337 ? 0.472 -7.884 -9.468 1.00 92.50 337 THR A N 1
ATOM 2559 C CA . THR A 1 337 ? 1.522 -8.361 -10.387 1.00 92.50 337 THR A CA 1
ATOM 2560 C C . THR A 1 337 ? 1.062 -9.570 -11.202 1.00 92.50 337 THR A C 1
ATOM 2562 O O . THR A 1 337 ? 1.220 -9.576 -12.420 1.00 92.50 337 THR A O 1
ATOM 2565 N N . ALA A 1 338 ? 0.454 -10.577 -10.563 1.00 93.44 338 ALA A N 1
ATOM 2566 C CA . ALA A 1 338 ? -0.054 -11.759 -11.260 1.00 93.44 338 ALA A CA 1
ATOM 2567 C C . ALA A 1 338 ? -1.099 -11.394 -12.327 1.00 93.44 338 ALA A C 1
ATOM 2569 O O . ALA A 1 338 ? -0.958 -11.795 -13.483 1.00 93.44 338 ALA A O 1
ATOM 2570 N N . GLY A 1 339 ? -2.096 -10.574 -11.980 1.00 94.19 339 GLY A N 1
ATOM 2571 C CA . GLY A 1 339 ? -3.101 -10.128 -12.947 1.00 94.19 339 GLY A CA 1
ATOM 2572 C C . GLY A 1 339 ? -2.542 -9.220 -14.042 1.00 94.19 339 GLY A C 1
ATOM 2573 O O . GLY A 1 339 ? -2.899 -9.399 -15.206 1.00 94.19 339 GLY A O 1
ATOM 2574 N N . GLN A 1 340 ? -1.616 -8.310 -13.710 1.00 95.06 340 GLN A N 1
ATOM 2575 C CA . GLN A 1 340 ? -0.978 -7.440 -14.699 1.00 95.06 340 GLN A CA 1
ATOM 2576 C C . GLN A 1 340 ? -0.215 -8.277 -15.727 1.00 95.06 340 GLN A C 1
ATOM 2578 O O . GLN A 1 340 ? -0.368 -8.050 -16.927 1.00 95.06 340 GLN A O 1
ATOM 2583 N N . LEU A 1 341 ? 0.560 -9.277 -15.290 1.00 95.69 341 LEU A N 1
ATOM 2584 C CA . LEU A 1 341 ? 1.270 -10.148 -16.224 1.00 95.69 341 LEU A CA 1
ATOM 2585 C C . LEU A 1 341 ? 0.312 -10.979 -17.077 1.00 95.69 341 LEU A C 1
ATOM 2587 O O . LEU A 1 341 ? 0.570 -11.086 -18.270 1.00 95.69 341 LEU A O 1
ATOM 2591 N N . ILE A 1 342 ? -0.804 -11.488 -16.536 1.00 95.56 342 ILE A N 1
ATOM 2592 C CA . ILE A 1 342 ? -1.851 -12.174 -17.320 1.00 95.56 342 ILE A CA 1
ATOM 2593 C C . ILE A 1 342 ? -2.437 -11.244 -18.401 1.00 95.56 342 ILE A C 1
ATOM 2595 O O . ILE A 1 342 ? -2.537 -11.637 -19.566 1.00 95.56 342 ILE A O 1
ATOM 2599 N N . ARG A 1 343 ? -2.778 -9.996 -18.049 1.00 96.12 343 ARG A N 1
ATOM 2600 C CA . ARG A 1 343 ? -3.318 -8.990 -18.983 1.00 96.12 343 ARG A CA 1
ATOM 2601 C C . ARG A 1 343 ? -2.319 -8.610 -20.078 1.00 96.12 343 ARG A C 1
ATOM 2603 O O . ARG A 1 343 ? -2.687 -8.514 -21.250 1.00 96.12 343 ARG A O 1
ATOM 2610 N N . LEU A 1 344 ? -1.058 -8.390 -19.712 1.00 95.75 344 LEU A N 1
ATOM 2611 C CA . LEU A 1 344 ? 0.002 -8.049 -20.662 1.00 95.75 344 LEU A CA 1
ATOM 2612 C C . LEU A 1 344 ? 0.335 -9.220 -21.589 1.00 95.75 344 LEU A C 1
ATOM 2614 O O . LEU A 1 344 ? 0.495 -9.007 -22.788 1.00 95.75 344 LEU A O 1
ATOM 2618 N N . ALA A 1 345 ? 0.335 -10.450 -21.072 1.00 96.25 345 ALA A N 1
ATOM 2619 C CA . ALA A 1 345 ? 0.489 -11.667 -21.866 1.00 96.25 345 ALA A CA 1
ATOM 2620 C C . ALA A 1 345 ? -0.579 -11.820 -22.966 1.00 96.25 345 ALA A C 1
ATOM 2622 O O . ALA A 1 345 ? -0.289 -12.379 -24.021 1.00 96.25 345 ALA A O 1
ATOM 2623 N N . ALA A 1 346 ? -1.804 -11.346 -22.716 1.00 95.06 346 ALA A N 1
ATOM 2624 C CA . ALA A 1 346 ? -2.912 -11.384 -23.673 1.00 95.06 346 ALA A CA 1
ATOM 2625 C C . ALA A 1 346 ? -2.893 -10.223 -24.688 1.00 95.06 346 ALA A C 1
ATOM 2627 O O . ALA A 1 346 ? -3.620 -10.255 -25.679 1.00 95.06 346 ALA A O 1
ATOM 2628 N N . SER A 1 347 ? -2.076 -9.194 -24.450 1.00 93.75 347 SER A N 1
ATOM 2629 C CA . SER A 1 347 ? -1.932 -8.032 -25.332 1.00 93.75 347 SER A CA 1
ATOM 2630 C C . SER A 1 347 ? -0.809 -8.268 -26.353 1.00 93.75 347 SER A C 1
ATOM 2632 O O . SER A 1 347 ? 0.167 -8.933 -26.006 1.00 93.75 347 SER A O 1
ATOM 2634 N N . PRO A 1 348 ? -0.851 -7.702 -27.577 1.00 94.62 348 PRO A N 1
ATOM 2635 C CA . PRO A 1 348 ? 0.286 -7.765 -28.501 1.00 94.62 348 PRO A CA 1
ATOM 2636 C C . PRO A 1 348 ? 1.548 -7.173 -27.858 1.00 94.62 348 PRO A C 1
ATOM 2638 O O . PRO A 1 348 ? 1.477 -6.063 -27.322 1.00 94.62 348 PRO A O 1
ATOM 2641 N N . HIS A 1 349 ? 2.669 -7.897 -27.890 1.00 96.50 349 HIS A N 1
ATOM 2642 C CA . HIS A 1 349 ? 3.969 -7.462 -27.368 1.00 96.50 349 HIS A CA 1
ATOM 2643 C C . HIS A 1 349 ? 5.135 -8.170 -28.082 1.00 96.50 349 HIS A C 1
ATOM 2645 O O . HIS A 1 349 ? 5.031 -9.337 -28.475 1.00 96.50 349 HIS A O 1
ATOM 2651 N N . GLY A 1 350 ? 6.283 -7.494 -28.160 1.00 97.19 350 GLY A N 1
ATOM 2652 C CA . GLY A 1 350 ? 7.554 -8.114 -28.531 1.00 97.19 350 GLY A CA 1
ATOM 2653 C C . GLY A 1 350 ? 8.047 -8.985 -27.385 1.00 97.19 350 GLY A C 1
ATOM 2654 O O . GLY A 1 350 ? 7.986 -10.214 -27.440 1.00 97.19 350 GLY A O 1
ATOM 2655 N N . LEU A 1 351 ? 8.421 -8.342 -26.283 1.00 97.56 351 LEU A N 1
ATOM 2656 C CA . LEU A 1 351 ? 8.925 -8.994 -25.077 1.00 97.56 351 LEU A CA 1
ATOM 2657 C C . LEU A 1 351 ? 8.374 -8.303 -23.827 1.00 97.56 351 LEU A C 1
ATOM 2659 O O . LEU A 1 351 ? 8.379 -7.078 -23.756 1.00 97.56 351 LEU A O 1
ATOM 2663 N N . ILE A 1 352 ? 7.948 -9.070 -22.823 1.00 96.75 352 ILE A N 1
ATOM 2664 C CA . ILE A 1 352 ? 7.682 -8.560 -21.473 1.00 96.75 352 ILE A CA 1
ATOM 2665 C C . ILE A 1 352 ? 8.976 -8.710 -20.667 1.00 96.75 352 ILE A C 1
ATOM 2667 O O . ILE A 1 352 ? 9.410 -9.828 -20.372 1.00 96.75 352 ILE A O 1
ATOM 2671 N N . PHE A 1 353 ? 9.613 -7.588 -20.339 1.00 95.31 353 PHE A N 1
ATOM 2672 C CA . PHE A 1 353 ? 10.888 -7.556 -19.628 1.00 95.31 353 PHE A CA 1
ATOM 2673 C C . PHE A 1 353 ? 10.702 -7.185 -18.160 1.00 95.31 353 PHE A C 1
ATOM 2675 O O . PHE A 1 353 ? 10.098 -6.168 -17.825 1.00 95.31 353 PHE A O 1
ATOM 2682 N N . LEU A 1 354 ? 11.236 -8.036 -17.289 1.00 92.25 354 LEU A N 1
ATOM 2683 C CA . LEU A 1 354 ? 11.064 -7.982 -15.845 1.00 92.25 354 LEU A CA 1
ATOM 2684 C C . LEU A 1 354 ? 12.440 -7.859 -15.173 1.00 92.25 354 LEU A C 1
ATOM 2686 O O . LEU A 1 354 ? 13.114 -8.874 -14.965 1.00 92.25 354 LEU A O 1
ATOM 2690 N N . PRO A 1 355 ? 12.888 -6.635 -14.838 1.00 88.56 355 PRO A N 1
ATOM 2691 C CA . PRO A 1 355 ? 14.096 -6.451 -14.049 1.00 88.56 355 PRO A CA 1
ATOM 2692 C C . PRO A 1 355 ? 13.826 -6.915 -12.611 1.00 88.56 355 PRO A C 1
ATOM 2694 O O . PRO A 1 355 ? 13.112 -6.257 -11.852 1.00 88.56 355 PRO A O 1
ATOM 2697 N N . GLN A 1 356 ? 14.398 -8.057 -12.232 1.00 89.06 356 GLN A N 1
ATOM 2698 C CA . GLN A 1 356 ? 14.359 -8.560 -10.863 1.00 89.06 356 GLN A CA 1
ATOM 2699 C C . GLN A 1 356 ? 15.361 -7.748 -10.037 1.00 89.06 356 GLN A C 1
ATOM 2701 O O . GLN A 1 356 ? 16.546 -8.074 -9.977 1.00 89.06 356 GLN A O 1
ATOM 2706 N N . ILE A 1 357 ? 14.890 -6.645 -9.453 1.00 88.88 357 ILE A N 1
ATOM 2707 C CA . ILE A 1 357 ? 15.739 -5.746 -8.673 1.00 88.88 357 ILE A CA 1
ATOM 2708 C C . ILE A 1 357 ? 15.959 -6.351 -7.287 1.00 88.88 357 ILE A C 1
ATOM 2710 O O . ILE A 1 357 ? 15.041 -6.377 -6.465 1.00 88.88 357 ILE A O 1
ATOM 2714 N N . ASP A 1 358 ? 17.176 -6.812 -7.010 1.00 87.69 358 ASP A N 1
ATOM 2715 C CA . ASP A 1 358 ? 17.519 -7.409 -5.719 1.00 87.69 358 ASP A CA 1
ATOM 2716 C C . ASP A 1 358 ? 17.885 -6.340 -4.680 1.00 87.69 358 ASP A C 1
ATOM 2718 O O . ASP A 1 358 ? 17.456 -6.426 -3.529 1.00 87.69 358 ASP A O 1
ATOM 2722 N N . PHE A 1 359 ? 18.604 -5.290 -5.083 1.00 91.12 359 PHE A N 1
ATOM 2723 C CA . PHE A 1 359 ? 19.033 -4.195 -4.206 1.00 91.12 359 PHE A CA 1
ATOM 2724 C C . PHE A 1 359 ? 18.793 -2.831 -4.855 1.00 91.12 359 PHE A C 1
ATOM 2726 O O . PHE A 1 359 ? 18.855 -2.686 -6.079 1.00 91.12 359 PHE A O 1
ATOM 2733 N N . LEU A 1 360 ? 18.522 -1.838 -4.012 1.00 91.38 360 LEU A N 1
ATOM 2734 C CA . LEU A 1 360 ? 18.268 -0.445 -4.368 1.00 91.38 360 LEU A CA 1
ATOM 2735 C C . LEU A 1 360 ? 19.364 0.458 -3.784 1.00 91.38 360 LEU A C 1
ATOM 2737 O O . LEU A 1 360 ? 19.918 0.122 -2.736 1.00 91.38 360 LEU A O 1
ATOM 2741 N N . PRO A 1 361 ? 19.649 1.617 -4.401 1.00 90.12 361 PRO A N 1
ATOM 2742 C CA . PRO A 1 361 ? 20.703 2.508 -3.935 1.00 90.12 361 PRO A CA 1
ATOM 2743 C C . PRO A 1 361 ? 20.368 3.117 -2.567 1.00 90.12 361 PRO A C 1
ATOM 2745 O O . PRO A 1 361 ? 19.271 3.632 -2.337 1.00 90.12 361 PRO A O 1
ATOM 2748 N N . THR A 1 362 ? 21.353 3.086 -1.670 1.00 90.25 362 THR A N 1
ATOM 2749 C CA . THR A 1 362 ? 21.293 3.622 -0.295 1.00 90.25 362 THR A CA 1
ATOM 2750 C C . THR A 1 362 ? 22.449 4.572 0.028 1.00 90.25 362 THR A C 1
ATOM 2752 O O . THR A 1 362 ? 22.567 5.019 1.168 1.00 90.25 362 THR A O 1
ATOM 2755 N N . ALA A 1 363 ? 23.321 4.852 -0.950 1.00 85.31 363 ALA A N 1
ATOM 2756 C CA . ALA A 1 363 ? 24.612 5.524 -0.758 1.00 85.31 363 ALA A CA 1
ATOM 2757 C C . ALA A 1 363 ? 25.495 4.861 0.328 1.00 85.31 363 ALA A C 1
ATOM 2759 O O . ALA A 1 363 ? 26.191 5.545 1.070 1.00 85.31 363 ALA A O 1
ATOM 2760 N N . GLY A 1 364 ? 25.426 3.529 0.456 1.00 84.56 364 GLY A N 1
ATOM 2761 C CA . GLY A 1 364 ? 26.216 2.749 1.418 1.00 84.56 364 GLY A CA 1
ATOM 2762 C C . GLY A 1 364 ? 25.708 2.773 2.866 1.00 84.56 364 GLY A C 1
ATOM 2763 O O . GLY A 1 364 ? 26.260 2.068 3.702 1.00 84.56 364 GLY A O 1
ATOM 2764 N N . ILE A 1 365 ? 24.645 3.527 3.179 1.00 89.62 365 ILE A N 1
ATOM 2765 C CA . ILE A 1 365 ? 24.147 3.702 4.561 1.00 89.62 365 ILE A CA 1
ATOM 2766 C C . ILE A 1 365 ? 23.485 2.421 5.104 1.00 89.62 365 ILE A C 1
ATOM 2768 O O . ILE A 1 365 ? 23.483 2.175 6.304 1.00 89.62 365 ILE A O 1
ATOM 2772 N N . SER A 1 366 ? 22.893 1.600 4.236 1.00 89.56 366 SER A N 1
ATOM 2773 C CA . SER A 1 366 ? 22.291 0.308 4.602 1.00 89.56 366 SER A CA 1
ATOM 2774 C C . SER A 1 366 ? 22.319 -0.649 3.415 1.00 89.56 366 SER A C 1
ATOM 2776 O O . SER A 1 366 ? 22.495 -0.216 2.277 1.00 89.56 366 SER A O 1
ATOM 2778 N N . LEU A 1 367 ? 22.091 -1.941 3.653 1.00 89.56 367 LEU A N 1
ATOM 2779 C CA . LEU A 1 367 ? 22.180 -2.967 2.608 1.00 89.56 367 LEU A CA 1
ATOM 2780 C C . LEU A 1 367 ? 21.132 -2.817 1.486 1.00 89.56 367 LEU A C 1
ATOM 2782 O O . LEU A 1 367 ? 21.363 -3.253 0.365 1.00 89.56 367 LEU A O 1
ATOM 2786 N N . GLY A 1 368 ? 19.985 -2.190 1.753 1.00 90.00 368 GLY A N 1
ATOM 2787 C CA . GLY A 1 368 ? 19.092 -1.720 0.692 1.00 90.00 368 GLY A CA 1
ATOM 2788 C C . GLY A 1 368 ? 18.353 -2.790 -0.123 1.00 90.00 368 GLY A C 1
ATOM 2789 O O . GLY A 1 368 ? 17.907 -2.494 -1.234 1.00 90.00 368 GLY A O 1
ATOM 2790 N N . ARG A 1 369 ? 18.175 -4.019 0.390 1.00 90.88 369 ARG A N 1
ATOM 2791 C CA . ARG A 1 369 ? 17.490 -5.093 -0.360 1.00 90.88 369 ARG A CA 1
ATOM 2792 C C . ARG A 1 369 ? 16.028 -4.722 -0.656 1.00 90.88 369 ARG A C 1
ATOM 2794 O O . ARG A 1 369 ? 15.355 -4.056 0.138 1.00 90.88 369 ARG A O 1
ATOM 2801 N N . THR A 1 370 ? 15.492 -5.219 -1.766 1.00 89.25 370 THR A N 1
ATOM 2802 C CA . THR A 1 370 ? 14.040 -5.304 -1.983 1.00 89.25 370 THR A CA 1
ATOM 2803 C C . THR A 1 370 ? 13.421 -6.427 -1.133 1.00 89.25 370 THR A C 1
ATOM 2805 O O . THR A 1 370 ? 14.120 -7.191 -0.462 1.00 89.25 370 THR A O 1
ATOM 2808 N N . CYS A 1 371 ? 12.088 -6.514 -1.077 1.00 86.94 371 CYS A N 1
ATOM 2809 C CA . CYS A 1 371 ? 11.427 -7.578 -0.318 1.00 86.94 371 CYS A CA 1
ATOM 2810 C C . CYS A 1 371 ? 11.480 -8.922 -1.065 1.00 86.94 371 CYS A C 1
ATOM 2812 O O . CYS A 1 371 ? 11.516 -8.967 -2.293 1.00 86.94 371 CYS A O 1
ATOM 2814 N N . THR A 1 372 ? 11.419 -10.033 -0.332 1.00 83.88 372 THR A N 1
ATOM 2815 C CA . THR A 1 372 ? 11.468 -11.388 -0.914 1.00 83.88 372 THR A CA 1
ATOM 2816 C C . THR A 1 372 ? 10.347 -11.650 -1.923 1.00 83.88 372 THR A C 1
ATOM 2818 O O . THR A 1 372 ? 10.566 -12.344 -2.910 1.00 83.88 372 THR A O 1
ATOM 2821 N N . THR A 1 373 ? 9.166 -11.052 -1.736 1.00 85.56 373 THR A N 1
ATOM 2822 C CA . THR A 1 373 ? 8.052 -11.145 -2.695 1.00 85.56 373 THR A CA 1
ATOM 2823 C C . THR A 1 373 ? 8.305 -10.358 -3.986 1.00 85.56 373 THR A C 1
ATOM 2825 O O . THR A 1 373 ? 7.821 -10.778 -5.026 1.00 85.56 373 THR A O 1
ATOM 2828 N N . ASN A 1 374 ? 9.088 -9.274 -3.959 1.00 83.38 374 ASN A N 1
ATOM 2829 C CA . ASN A 1 374 ? 9.527 -8.580 -5.177 1.00 83.38 374 ASN A CA 1
ATOM 2830 C C . ASN A 1 374 ? 10.456 -9.502 -5.991 1.00 83.38 374 ASN A C 1
ATOM 2832 O O . ASN A 1 374 ? 10.221 -9.747 -7.167 1.00 83.38 374 ASN A O 1
ATOM 2836 N N . GLN A 1 375 ? 11.431 -10.126 -5.321 1.00 83.50 375 GLN A N 1
ATOM 2837 C CA . GLN A 1 375 ? 12.420 -11.005 -5.960 1.00 83.50 375 GLN A CA 1
ATOM 2838 C C . GLN A 1 375 ? 11.805 -12.312 -6.491 1.00 83.50 375 GLN A C 1
ATOM 2840 O O . GLN A 1 375 ? 12.042 -12.696 -7.633 1.00 83.50 375 GLN A O 1
ATOM 2845 N N . GLY A 1 376 ? 10.997 -13.002 -5.678 1.00 84.25 376 GLY A N 1
ATOM 2846 C CA . GLY A 1 376 ? 10.430 -14.312 -6.022 1.00 84.25 376 GLY A CA 1
ATOM 2847 C C . GLY A 1 376 ? 9.014 -14.290 -6.612 1.00 84.25 376 GLY A C 1
ATOM 2848 O O . GLY A 1 376 ? 8.665 -15.174 -7.391 1.00 84.25 376 GLY A O 1
ATOM 2849 N N . GLY A 1 377 ? 8.182 -13.301 -6.271 1.00 86.56 377 GLY A N 1
ATOM 2850 C CA . GLY A 1 377 ? 6.763 -13.260 -6.665 1.00 86.56 377 GLY A CA 1
ATOM 2851 C C . GLY A 1 377 ? 6.555 -13.069 -8.168 1.00 86.56 377 GLY A C 1
ATOM 2852 O O . GLY A 1 377 ? 5.640 -13.659 -8.742 1.00 86.56 377 GLY A O 1
ATOM 2853 N N . ILE A 1 378 ? 7.471 -12.348 -8.823 1.00 88.31 378 ILE A N 1
ATOM 2854 C CA . ILE A 1 378 ? 7.540 -12.203 -10.285 1.00 88.31 378 ILE A CA 1
ATOM 2855 C C . ILE A 1 378 ? 7.547 -13.576 -10.979 1.00 88.31 378 ILE A C 1
ATOM 2857 O O . ILE A 1 378 ? 6.821 -13.783 -11.950 1.00 88.31 378 ILE A O 1
ATOM 2861 N N . TRP A 1 379 ? 8.305 -14.548 -10.461 1.00 91.06 379 TRP A N 1
ATOM 2862 C CA . TRP A 1 379 ? 8.383 -15.886 -11.053 1.00 91.06 379 TRP A CA 1
ATOM 2863 C C . TRP A 1 379 ? 7.065 -16.657 -10.956 1.00 91.06 379 TRP A C 1
ATOM 2865 O O . TRP A 1 379 ? 6.686 -17.311 -11.927 1.00 91.06 379 TRP A O 1
ATOM 2875 N N . ALA A 1 380 ? 6.335 -16.539 -9.843 1.00 90.44 380 ALA A N 1
ATOM 2876 C CA . ALA A 1 380 ? 4.994 -17.113 -9.712 1.00 90.44 380 ALA A CA 1
ATOM 2877 C C . ALA A 1 380 ? 4.004 -16.447 -10.687 1.00 90.44 380 ALA A C 1
ATOM 2879 O O . ALA A 1 380 ? 3.310 -17.136 -11.434 1.00 90.44 380 ALA A O 1
ATOM 2880 N N . ALA A 1 381 ? 4.015 -15.111 -10.754 1.00 92.44 381 ALA A N 1
ATOM 2881 C CA . ALA A 1 381 ? 3.190 -14.329 -11.674 1.00 92.44 381 ALA A CA 1
ATOM 2882 C C . ALA A 1 381 ? 3.411 -14.710 -13.153 1.00 92.44 381 ALA A C 1
ATOM 2884 O O . ALA A 1 381 ? 2.443 -14.842 -13.904 1.00 92.44 381 ALA A O 1
ATOM 2885 N N . ILE A 1 382 ? 4.659 -14.967 -13.565 1.00 94.38 382 ILE A N 1
ATOM 2886 C CA . ILE A 1 382 ? 4.982 -15.458 -14.916 1.00 94.38 382 ILE A CA 1
ATOM 2887 C C . ILE A 1 382 ? 4.354 -16.830 -15.185 1.00 94.38 382 ILE A C 1
ATOM 2889 O O . ILE A 1 382 ? 3.874 -17.054 -16.296 1.00 94.38 382 ILE A O 1
ATOM 2893 N N . GLN A 1 383 ? 4.335 -17.755 -14.217 1.00 94.38 383 GLN A N 1
ATOM 2894 C CA . GLN A 1 383 ? 3.715 -19.068 -14.444 1.00 94.38 383 GLN A CA 1
ATOM 2895 C C . GLN A 1 383 ? 2.203 -18.944 -14.643 1.00 94.38 383 GLN A C 1
ATOM 2897 O O . GLN A 1 383 ? 1.681 -19.521 -15.595 1.00 94.38 383 GLN A O 1
ATOM 2902 N N . PHE A 1 384 ? 1.508 -18.135 -13.837 1.00 94.31 384 PHE A N 1
ATOM 2903 C CA . PHE A 1 384 ? 0.078 -17.871 -14.044 1.00 94.31 384 PHE A CA 1
ATOM 2904 C C . PHE A 1 384 ? -0.194 -17.242 -15.419 1.00 94.31 384 PHE A C 1
ATOM 2906 O O . PHE A 1 384 ? -1.080 -17.691 -16.147 1.00 94.31 384 PHE A O 1
ATOM 2913 N N . ALA A 1 385 ? 0.628 -16.273 -15.833 1.00 95.38 385 ALA A N 1
ATOM 2914 C CA . ALA A 1 385 ? 0.513 -15.652 -17.149 1.00 95.38 385 ALA A CA 1
ATOM 2915 C C . ALA A 1 385 ? 0.795 -16.629 -18.310 1.00 95.38 385 ALA A C 1
ATOM 2917 O O . ALA A 1 385 ? 0.097 -16.587 -19.320 1.00 95.38 385 ALA A O 1
ATOM 2918 N N . ARG A 1 386 ? 1.752 -17.558 -18.166 1.00 95.06 386 ARG A N 1
ATOM 2919 C CA . ARG A 1 386 ? 2.035 -18.617 -19.158 1.00 95.06 386 ARG A CA 1
ATOM 2920 C C . ARG A 1 386 ? 0.947 -19.689 -19.231 1.00 95.06 386 ARG A C 1
ATOM 2922 O O . ARG A 1 386 ? 0.689 -20.203 -20.318 1.00 95.06 386 ARG A O 1
ATOM 2929 N N . LEU A 1 387 ? 0.310 -20.018 -18.105 1.00 93.00 387 LEU A N 1
ATOM 2930 C CA . LEU A 1 387 ? -0.852 -20.912 -18.066 1.00 93.00 387 LEU A CA 1
ATOM 2931 C C . LEU A 1 387 ? -2.038 -20.294 -18.819 1.00 93.00 387 LEU A C 1
ATOM 2933 O O . LEU A 1 387 ? -2.680 -20.989 -19.606 1.00 93.00 387 LEU A O 1
ATOM 2937 N N . ALA A 1 388 ? -2.272 -18.990 -18.644 1.00 91.12 388 ALA A N 1
ATOM 2938 C CA . ALA A 1 388 ? -3.291 -18.246 -19.382 1.00 91.12 388 ALA A CA 1
ATOM 2939 C C . ALA A 1 388 ? -2.935 -18.042 -20.870 1.00 91.12 388 ALA A C 1
ATOM 2941 O O . ALA A 1 388 ? -3.812 -18.125 -21.727 1.00 91.12 388 ALA A O 1
ATOM 2942 N N . GLN A 1 389 ? -1.666 -17.767 -21.193 1.00 94.44 389 GLN A N 1
ATOM 2943 C CA . GLN A 1 389 ? -1.212 -17.385 -22.536 1.00 94.44 389 GLN A CA 1
ATOM 2944 C C . GLN A 1 389 ? 0.151 -18.002 -22.880 1.00 94.44 389 GLN A C 1
ATOM 2946 O O . GLN A 1 389 ? 1.216 -17.409 -22.697 1.00 94.44 389 GLN A O 1
ATOM 2951 N N . LYS A 1 390 ? 0.118 -19.200 -23.472 1.00 90.44 390 LYS A N 1
ATOM 2952 C CA . LYS A 1 390 ? 1.316 -20.004 -23.786 1.00 90.44 390 LYS A CA 1
ATOM 2953 C C . LYS A 1 390 ? 2.309 -19.354 -24.764 1.00 90.44 390 LYS A C 1
ATOM 2955 O O . LYS A 1 390 ? 3.441 -19.815 -24.855 1.00 90.44 390 LYS A O 1
ATOM 2960 N N . ARG A 1 391 ? 1.891 -18.334 -25.525 1.00 89.75 391 ARG A N 1
ATOM 2961 C CA . ARG A 1 391 ? 2.724 -17.637 -26.529 1.00 89.75 391 ARG A CA 1
ATOM 2962 C C . ARG A 1 391 ? 3.419 -16.378 -25.999 1.00 89.75 391 ARG A C 1
ATOM 2964 O O . ARG A 1 391 ? 4.244 -15.818 -26.714 1.00 89.75 391 ARG A O 1
ATOM 2971 N N . ALA A 1 392 ? 3.096 -15.929 -24.786 1.00 95.12 392 ALA A N 1
ATOM 2972 C CA . ALA A 1 392 ? 3.664 -14.709 -24.225 1.00 95.12 392 ALA A CA 1
ATOM 2973 C C . ALA A 1 392 ? 5.159 -14.873 -23.902 1.00 95.12 392 ALA A C 1
ATOM 2975 O O . ALA A 1 392 ? 5.585 -15.867 -23.303 1.00 95.12 392 ALA A O 1
ATOM 2976 N N . ARG A 1 393 ? 5.963 -13.883 -24.301 1.00 96.25 393 ARG A N 1
ATOM 2977 C CA . ARG A 1 393 ? 7.426 -13.911 -24.173 1.00 96.25 393 ARG A CA 1
ATOM 2978 C C . ARG A 1 393 ? 7.842 -13.090 -22.959 1.00 96.25 393 ARG A C 1
ATOM 2980 O O . ARG A 1 393 ? 7.603 -11.889 -22.912 1.00 96.25 393 ARG A O 1
ATOM 2987 N N . PHE A 1 394 ? 8.490 -13.746 -21.999 1.00 96.12 394 PHE A N 1
ATOM 2988 C CA . PHE A 1 394 ? 8.981 -13.134 -20.763 1.00 96.12 394 PHE A CA 1
ATOM 2989 C C . PHE A 1 394 ? 10.494 -13.284 -20.664 1.00 96.12 394 PHE A C 1
ATOM 2991 O O . PHE A 1 394 ? 11.000 -14.396 -20.827 1.00 96.12 394 PHE A O 1
ATOM 2998 N N . MET A 1 395 ? 11.192 -12.205 -20.314 1.00 95.38 395 MET A N 1
ATOM 2999 C CA . MET A 1 395 ? 12.604 -12.241 -19.937 1.00 95.38 395 MET A CA 1
ATOM 3000 C C . MET A 1 395 ? 12.780 -11.598 -18.564 1.00 95.38 395 MET A C 1
ATOM 3002 O O . MET A 1 395 ? 12.456 -10.428 -18.375 1.00 95.38 395 MET A O 1
ATOM 3006 N N . VAL A 1 396 ? 13.296 -12.376 -17.613 1.00 93.19 396 VAL A N 1
ATOM 3007 C CA . VAL A 1 396 ? 13.663 -11.905 -16.273 1.00 93.19 396 VAL A CA 1
ATOM 3008 C C . VAL A 1 396 ? 15.175 -11.768 -16.218 1.00 93.19 396 VAL A C 1
ATOM 3010 O O . VAL A 1 396 ? 15.883 -12.680 -16.653 1.00 93.19 396 VAL A O 1
ATOM 3013 N N . LYS A 1 397 ? 15.675 -10.655 -15.680 1.00 91.88 397 LYS A N 1
ATOM 3014 C CA . LYS A 1 397 ? 17.113 -10.454 -15.460 1.00 91.88 397 LYS A CA 1
ATOM 3015 C C . LYS A 1 397 ? 17.375 -9.893 -14.066 1.00 91.88 397 LYS A C 1
ATOM 3017 O O . LYS A 1 397 ? 16.665 -8.967 -13.674 1.00 91.88 397 LYS A O 1
ATOM 3022 N N . PRO A 1 398 ? 18.363 -10.429 -13.325 1.00 89.25 398 PRO A N 1
ATOM 3023 C CA . PRO A 1 398 ? 18.752 -9.875 -12.038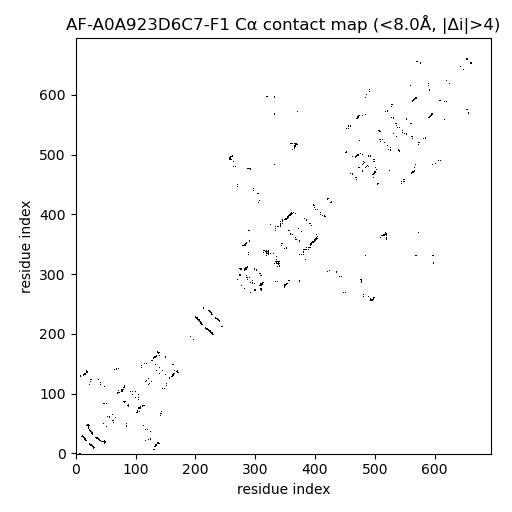 1.00 89.25 398 PRO A CA 1
ATOM 3024 C C . PRO A 1 398 ? 19.376 -8.494 -12.239 1.00 89.25 398 PRO A C 1
ATOM 3026 O O . PRO A 1 398 ? 20.129 -8.263 -13.192 1.00 89.25 398 PRO A O 1
ATOM 3029 N N . VAL A 1 399 ? 19.041 -7.577 -11.339 1.00 90.06 399 VAL A N 1
ATOM 3030 C CA . VAL A 1 399 ? 19.528 -6.200 -11.339 1.00 90.06 399 VAL A CA 1
ATOM 3031 C C . VAL A 1 399 ? 19.863 -5.799 -9.903 1.00 90.06 399 VAL A C 1
ATOM 3033 O O . VAL A 1 399 ? 19.010 -5.796 -9.018 1.00 90.06 399 VAL A O 1
ATOM 3036 N N . ASN A 1 400 ? 21.112 -5.418 -9.664 1.00 91.94 400 ASN A N 1
ATOM 3037 C CA . ASN A 1 400 ? 21.573 -4.837 -8.411 1.00 91.94 400 ASN A CA 1
ATOM 3038 C C . ASN A 1 400 ? 21.859 -3.344 -8.644 1.00 91.94 400 ASN A C 1
ATOM 3040 O O . ASN A 1 400 ? 22.920 -2.997 -9.155 1.00 91.94 400 ASN A O 1
ATOM 3044 N N . LEU A 1 401 ? 20.917 -2.474 -8.256 1.00 90.94 401 LEU A N 1
ATOM 3045 C CA . LEU A 1 401 ? 21.088 -1.011 -8.265 1.00 90.94 401 LEU A CA 1
ATOM 3046 C C . LEU A 1 401 ? 21.699 -0.480 -6.953 1.00 90.94 401 LEU A C 1
ATOM 3048 O O . LEU A 1 401 ? 21.790 0.729 -6.767 1.00 90.94 401 LEU A O 1
ATOM 3052 N N . GLY A 1 402 ? 22.057 -1.368 -6.021 1.00 89.12 402 GLY A N 1
ATOM 3053 C CA . GLY A 1 402 ? 22.780 -1.038 -4.791 1.00 89.12 402 GLY A CA 1
ATOM 3054 C C . GLY A 1 402 ? 24.302 -1.016 -4.962 1.00 89.12 402 GLY A C 1
ATOM 3055 O O . GLY A 1 402 ? 24.994 -0.604 -4.037 1.00 89.12 402 GLY A O 1
ATOM 3056 N N . GLU A 1 403 ? 24.818 -1.444 -6.120 1.00 90.00 403 GLU A N 1
ATOM 3057 C CA . GLU A 1 403 ? 26.236 -1.333 -6.471 1.00 90.00 403 GLU A CA 1
ATOM 3058 C C . GLU A 1 403 ? 26.681 0.137 -6.464 1.00 90.00 403 GLU A C 1
ATOM 3060 O O . GLU A 1 403 ? 26.055 0.995 -7.089 1.00 90.00 403 GLU A O 1
ATOM 3065 N N . THR A 1 404 ? 27.759 0.413 -5.734 1.00 86.62 404 THR A N 1
ATOM 3066 C CA . THR A 1 404 ? 28.277 1.762 -5.496 1.00 86.62 404 THR A CA 1
ATOM 3067 C C . THR A 1 404 ? 29.349 2.185 -6.491 1.00 86.62 404 THR A C 1
ATOM 3069 O O . THR A 1 404 ? 29.533 3.386 -6.666 1.00 86.62 404 THR A O 1
ATOM 3072 N N . ASP A 1 405 ? 30.045 1.247 -7.148 1.00 90.75 405 ASP A N 1
ATOM 3073 C CA . ASP A 1 405 ? 30.946 1.581 -8.258 1.00 90.75 405 ASP A CA 1
ATOM 3074 C C . ASP A 1 405 ? 30.145 1.749 -9.568 1.00 90.75 405 ASP A C 1
ATOM 3076 O O . ASP A 1 405 ? 29.587 0.769 -10.080 1.00 90.75 405 ASP A O 1
ATOM 3080 N N . PRO A 1 406 ? 30.117 2.954 -10.178 1.00 90.31 406 PRO A N 1
ATOM 3081 C CA . PRO A 1 406 ? 29.434 3.176 -11.449 1.00 90.31 406 PRO A CA 1
ATOM 3082 C C . PRO A 1 406 ? 29.948 2.280 -12.586 1.00 90.31 406 PRO A C 1
ATOM 3084 O O . PRO A 1 406 ? 29.175 1.929 -13.484 1.00 90.31 406 PRO A O 1
ATOM 3087 N N . GLN A 1 407 ? 31.228 1.884 -12.574 1.00 92.12 407 GLN A N 1
ATOM 3088 C CA . GLN A 1 407 ? 31.791 1.022 -13.616 1.00 92.12 407 GLN A CA 1
ATOM 3089 C C . GLN A 1 407 ? 31.305 -0.423 -13.467 1.00 92.12 407 GLN A C 1
ATOM 3091 O O . GLN A 1 407 ? 30.780 -0.983 -14.436 1.00 92.12 407 GLN A O 1
ATOM 3096 N N . ALA A 1 408 ? 31.407 -1.008 -12.269 1.00 93.62 408 ALA A N 1
ATOM 3097 C CA . ALA A 1 408 ? 30.853 -2.322 -11.950 1.00 93.62 408 ALA A CA 1
ATOM 3098 C C . ALA A 1 408 ? 29.342 -2.390 -12.220 1.00 93.62 408 ALA A C 1
ATOM 3100 O O . ALA A 1 408 ? 28.889 -3.331 -12.879 1.00 93.62 408 ALA A O 1
ATOM 3101 N N . LEU A 1 409 ? 28.575 -1.371 -11.806 1.00 93.00 409 LEU A N 1
ATOM 3102 C CA . LEU A 1 409 ? 27.142 -1.268 -12.093 1.00 93.00 409 LEU A CA 1
ATOM 3103 C C . LEU A 1 409 ? 26.874 -1.294 -13.604 1.00 93.00 409 LEU A C 1
ATOM 3105 O O . LEU A 1 409 ? 26.058 -2.085 -14.073 1.00 93.00 409 LEU A O 1
ATOM 3109 N N . THR A 1 410 ? 27.597 -0.493 -14.389 1.00 95.12 410 THR A N 1
ATOM 3110 C CA . THR A 1 410 ? 27.390 -0.440 -15.845 1.00 95.12 410 THR A CA 1
ATOM 3111 C C . THR A 1 410 ? 27.746 -1.769 -16.526 1.00 95.12 410 THR A C 1
ATOM 3113 O O . THR A 1 410 ? 27.020 -2.224 -17.408 1.00 95.12 410 THR A O 1
ATOM 3116 N N . VAL A 1 411 ? 28.818 -2.449 -16.099 1.00 95.88 411 VAL A N 1
ATOM 3117 C CA . VAL A 1 411 ? 29.194 -3.780 -16.623 1.00 95.88 411 VAL A CA 1
ATOM 3118 C C . VAL A 1 411 ? 28.167 -4.853 -16.242 1.00 95.88 411 VAL A C 1
ATOM 3120 O O . VAL A 1 411 ? 27.855 -5.725 -17.056 1.00 95.88 411 VAL A O 1
ATOM 3123 N N . GLN A 1 412 ? 27.624 -4.796 -15.026 1.00 95.50 412 GLN A N 1
ATOM 3124 C CA . GLN A 1 412 ? 26.566 -5.686 -14.550 1.00 95.50 412 GLN A CA 1
ATOM 3125 C C . GLN A 1 412 ? 25.281 -5.509 -15.375 1.00 95.50 412 GLN A C 1
ATOM 3127 O O . GLN A 1 412 ? 24.756 -6.488 -15.906 1.00 95.50 412 GLN A O 1
ATOM 3132 N N . LEU A 1 413 ? 24.820 -4.266 -15.552 1.00 94.94 413 LEU A N 1
ATOM 3133 C CA . LEU A 1 413 ? 23.631 -3.947 -16.345 1.00 94.94 413 LEU A CA 1
ATOM 3134 C C . LEU A 1 413 ? 23.802 -4.330 -17.817 1.00 94.94 413 LEU A C 1
ATOM 3136 O O . LEU A 1 413 ? 22.901 -4.940 -18.386 1.00 94.94 413 LEU A O 1
ATOM 3140 N N . TYR A 1 414 ? 24.973 -4.072 -18.410 1.00 96.38 414 TYR A N 1
ATOM 3141 C CA . TYR A 1 414 ? 25.294 -4.502 -19.774 1.00 96.38 414 TYR A CA 1
ATOM 3142 C C . TYR A 1 414 ? 25.108 -6.015 -19.946 1.00 96.38 414 TYR A C 1
ATOM 3144 O O . TYR A 1 414 ? 24.406 -6.457 -20.857 1.00 96.38 414 TYR A O 1
ATOM 3152 N N . ARG A 1 415 ? 25.675 -6.821 -19.035 1.00 95.06 415 ARG A N 1
ATOM 3153 C CA . ARG A 1 415 ? 25.525 -8.288 -19.046 1.00 95.06 415 ARG A CA 1
ATOM 3154 C C . ARG A 1 415 ? 24.062 -8.712 -18.915 1.00 95.06 415 ARG A C 1
ATOM 3156 O O . ARG A 1 415 ? 23.624 -9.583 -19.660 1.00 95.06 415 ARG A O 1
ATOM 3163 N N . SER A 1 416 ? 23.301 -8.080 -18.021 1.00 93.69 416 SER A N 1
ATOM 3164 C CA . SER A 1 416 ? 21.871 -8.364 -17.857 1.00 93.69 416 SER A CA 1
ATOM 3165 C C . SER A 1 416 ? 21.044 -7.982 -19.092 1.00 93.69 416 SER A C 1
ATOM 3167 O O . SER A 1 416 ? 20.118 -8.709 -19.444 1.00 93.69 416 SER A O 1
ATOM 3169 N N . PHE A 1 417 ? 21.359 -6.878 -19.775 1.00 95.50 417 PHE A N 1
ATOM 3170 C CA . PHE A 1 417 ? 20.542 -6.342 -20.873 1.00 95.50 417 PHE A CA 1
ATOM 3171 C C . PHE A 1 417 ? 20.971 -6.814 -22.275 1.00 95.50 417 PHE A C 1
ATOM 3173 O O . PHE A 1 417 ? 20.175 -6.711 -23.206 1.00 95.50 417 PHE A O 1
ATOM 3180 N N . THR A 1 418 ? 22.162 -7.407 -22.437 1.00 95.25 418 THR A N 1
ATOM 3181 C CA . THR A 1 418 ? 22.673 -7.914 -23.733 1.00 95.25 418 THR A CA 1
ATOM 3182 C C . THR A 1 418 ? 21.673 -8.834 -24.450 1.00 95.25 418 THR A C 1
ATOM 3184 O O . THR A 1 418 ? 21.463 -8.696 -25.652 1.00 95.25 418 THR A O 1
ATOM 3187 N N . GLU A 1 419 ? 21.001 -9.738 -23.731 1.00 95.56 419 GLU A N 1
ATOM 3188 C CA . GLU A 1 419 ? 19.988 -10.628 -24.327 1.00 95.56 419 GLU A CA 1
ATOM 3189 C C . GLU A 1 419 ? 18.708 -9.895 -24.767 1.00 95.56 419 GLU A C 1
ATOM 3191 O O . GLU A 1 419 ? 18.055 -10.335 -25.713 1.00 95.56 419 GLU A O 1
ATOM 3196 N N . VAL A 1 420 ? 18.361 -8.767 -24.133 1.00 96.44 420 VAL A N 1
ATOM 3197 C CA . VAL A 1 420 ? 17.247 -7.911 -24.576 1.00 96.44 420 VAL A CA 1
ATOM 3198 C C . VAL A 1 420 ? 17.617 -7.241 -25.900 1.00 96.44 420 VAL A C 1
ATOM 3200 O O . VAL A 1 420 ? 16.819 -7.259 -26.833 1.00 96.44 420 VAL A O 1
ATOM 3203 N N . PHE A 1 421 ? 18.839 -6.714 -26.022 1.00 97.00 421 PHE A N 1
ATOM 3204 C CA . PHE A 1 421 ? 19.330 -6.119 -27.271 1.00 97.00 421 PHE A CA 1
ATOM 3205 C C . PHE A 1 421 ? 19.397 -7.153 -28.403 1.00 97.00 421 PHE A C 1
ATOM 3207 O O . PHE A 1 421 ? 18.870 -6.905 -29.488 1.00 97.00 421 PHE A O 1
ATOM 3214 N N . ALA A 1 422 ? 19.930 -8.346 -28.126 1.00 96.50 422 ALA A N 1
ATOM 3215 C CA . ALA A 1 422 ? 19.993 -9.443 -29.089 1.00 96.50 422 ALA A CA 1
ATOM 3216 C C . ALA A 1 422 ? 18.602 -9.894 -29.577 1.00 96.50 422 ALA A C 1
ATOM 3218 O O . ALA A 1 422 ? 18.446 -10.189 -30.761 1.00 96.50 422 ALA A O 1
ATOM 3219 N N . PHE A 1 423 ? 17.580 -9.897 -28.709 1.00 97.06 423 PHE A N 1
ATOM 3220 C CA . PHE A 1 423 ? 16.197 -10.211 -29.097 1.00 97.06 423 PHE A CA 1
ATOM 3221 C C . PHE A 1 423 ? 15.642 -9.239 -30.154 1.00 97.06 423 PHE A C 1
ATOM 3223 O O . PHE A 1 423 ? 14.939 -9.673 -31.062 1.00 97.06 423 PHE A O 1
ATOM 3230 N N . TYR A 1 424 ? 15.999 -7.952 -30.079 1.00 97.50 424 TYR A N 1
ATOM 3231 C CA . TYR A 1 424 ? 15.624 -6.930 -31.069 1.00 97.50 424 TYR A CA 1
ATOM 3232 C C . TYR A 1 424 ? 16.639 -6.773 -32.219 1.00 97.50 424 TYR A C 1
ATOM 3234 O O . TYR A 1 424 ? 16.552 -5.821 -32.990 1.00 97.50 424 TYR A O 1
ATOM 3242 N N . GLY A 1 425 ? 17.611 -7.684 -32.351 1.00 96.44 425 GLY A N 1
ATOM 3243 C CA . GLY A 1 425 ? 18.631 -7.631 -33.407 1.00 96.44 425 GLY A CA 1
ATOM 3244 C C . GLY A 1 425 ? 19.665 -6.507 -33.248 1.00 96.44 425 GLY A C 1
ATOM 3245 O O . GLY A 1 425 ? 20.375 -6.188 -34.200 1.00 96.44 425 GLY A O 1
ATOM 3246 N N . LEU A 1 426 ? 19.767 -5.902 -32.061 1.00 96.38 426 LEU A N 1
ATOM 3247 C CA . LEU A 1 426 ? 20.669 -4.788 -31.775 1.00 96.38 426 LEU A CA 1
ATOM 3248 C C . LEU A 1 426 ? 22.032 -5.298 -31.288 1.00 96.38 426 LEU A C 1
ATOM 3250 O O . LEU A 1 426 ? 22.127 -5.984 -30.270 1.00 96.38 426 LEU A O 1
ATOM 3254 N N . ASN A 1 427 ? 23.104 -4.911 -31.982 1.00 93.88 427 ASN A N 1
ATOM 3255 C CA . ASN A 1 427 ? 24.481 -5.219 -31.592 1.00 93.88 427 ASN A CA 1
ATOM 3256 C C . ASN A 1 427 ? 25.121 -4.017 -30.876 1.00 93.88 427 ASN A C 1
ATOM 3258 O O . ASN A 1 427 ? 25.793 -3.189 -31.491 1.00 93.88 427 ASN A O 1
ATOM 3262 N N . ILE A 1 428 ? 24.869 -3.902 -29.571 1.00 95.00 428 ILE A N 1
ATOM 3263 C CA . ILE A 1 428 ? 25.398 -2.828 -28.722 1.00 95.00 428 ILE A CA 1
ATOM 3264 C C . ILE A 1 428 ? 26.625 -3.355 -27.977 1.00 95.00 428 ILE A C 1
ATOM 3266 O O . ILE A 1 428 ? 26.530 -4.338 -27.249 1.00 95.00 428 ILE A O 1
ATOM 3270 N N . ASN A 1 429 ? 27.771 -2.689 -28.137 1.00 96.19 429 ASN A N 1
ATOM 3271 C CA . ASN A 1 429 ? 28.985 -2.988 -27.375 1.00 96.19 429 ASN A CA 1
ATOM 3272 C C . ASN A 1 429 ? 29.016 -2.222 -26.036 1.00 96.19 429 ASN A C 1
ATOM 3274 O O . ASN A 1 429 ? 28.282 -1.254 -25.841 1.00 96.19 429 ASN A O 1
ATOM 3278 N N . LEU A 1 430 ? 29.910 -2.615 -25.122 1.00 96.25 430 LEU A N 1
ATOM 3279 C CA . LEU A 1 430 ? 30.014 -2.009 -23.787 1.00 96.25 430 LEU A CA 1
ATOM 3280 C C . LEU A 1 430 ? 30.332 -0.496 -23.797 1.00 96.25 430 LEU A C 1
ATOM 3282 O O . LEU A 1 430 ? 29.939 0.192 -22.859 1.00 96.25 430 LEU A O 1
ATOM 3286 N N . SER A 1 431 ? 31.029 0.041 -24.809 1.00 96.25 431 SER A N 1
ATOM 3287 C CA . SER A 1 431 ? 31.303 1.489 -24.888 1.00 96.25 431 SER A CA 1
ATOM 3288 C C . SER A 1 431 ? 30.027 2.264 -25.202 1.00 96.25 431 SER A C 1
ATOM 3290 O O . SER A 1 431 ? 29.627 3.129 -24.430 1.00 96.25 431 SER A O 1
ATOM 3292 N N . HIS A 1 432 ? 29.323 1.861 -26.261 1.00 96.50 432 HIS A N 1
ATOM 3293 C CA . HIS A 1 432 ? 28.050 2.466 -26.644 1.00 96.50 432 HIS A CA 1
ATOM 3294 C C . HIS A 1 432 ? 26.983 2.286 -25.547 1.00 96.50 432 HIS A C 1
ATOM 3296 O O . HIS A 1 432 ? 26.219 3.202 -25.253 1.00 96.50 432 HIS A O 1
ATOM 3302 N N . PHE A 1 433 ? 26.979 1.146 -24.845 1.00 97.75 433 PHE A N 1
ATOM 3303 C CA . PHE A 1 433 ? 26.103 0.957 -23.688 1.00 97.75 433 PHE A CA 1
ATOM 3304 C C . PHE A 1 433 ? 26.404 1.925 -22.531 1.00 97.75 433 PHE A C 1
ATOM 3306 O O . PHE A 1 433 ? 25.467 2.380 -21.882 1.00 97.75 433 PHE A O 1
ATOM 3313 N N . ARG A 1 434 ? 27.674 2.273 -22.265 1.00 97.44 434 ARG A N 1
ATOM 3314 C CA . ARG A 1 434 ? 28.018 3.288 -21.247 1.00 97.44 434 ARG A CA 1
ATOM 3315 C C . ARG A 1 434 ? 27.444 4.655 -21.605 1.00 97.44 434 ARG A C 1
ATOM 3317 O O . ARG A 1 434 ? 26.925 5.325 -20.721 1.00 97.44 434 ARG A O 1
ATOM 3324 N N . GLU A 1 435 ? 27.511 5.044 -22.875 1.00 97.44 435 GLU A N 1
ATOM 3325 C CA . GLU A 1 435 ? 26.951 6.306 -23.376 1.00 97.44 435 GLU A CA 1
ATOM 3326 C C . GLU A 1 435 ? 25.421 6.334 -23.207 1.00 97.44 435 GLU A C 1
ATOM 3328 O O . GLU A 1 435 ? 24.879 7.266 -22.611 1.00 97.44 435 GLU A O 1
ATOM 3333 N N . ILE A 1 436 ? 24.733 5.262 -23.620 1.00 97.88 436 ILE A N 1
ATOM 3334 C CA . ILE A 1 436 ? 23.281 5.086 -23.439 1.00 97.88 436 ILE A CA 1
ATOM 3335 C C . ILE A 1 436 ? 22.892 5.104 -21.951 1.00 97.88 436 ILE A C 1
ATOM 3337 O O . ILE A 1 436 ? 21.920 5.757 -21.565 1.00 97.88 436 ILE A O 1
ATOM 3341 N N . TRP A 1 437 ? 23.640 4.399 -21.097 1.00 96.31 437 TRP A N 1
ATOM 3342 C CA . TRP A 1 437 ? 23.374 4.332 -19.659 1.00 96.31 437 TRP A CA 1
ATOM 3343 C C . TRP A 1 437 ? 23.603 5.681 -18.966 1.00 96.31 437 TRP A C 1
ATOM 3345 O O . TRP A 1 437 ? 22.788 6.089 -18.140 1.00 96.31 437 TRP A O 1
ATOM 3355 N N . HIS A 1 438 ? 24.649 6.419 -19.347 1.00 96.19 438 HIS A N 1
ATOM 3356 C CA . HIS A 1 438 ? 24.883 7.777 -18.859 1.00 96.19 438 HIS A CA 1
ATOM 3357 C C . HIS A 1 438 ? 23.753 8.727 -19.280 1.00 96.19 438 HIS A C 1
ATOM 3359 O O . HIS A 1 438 ? 23.260 9.493 -18.456 1.00 96.19 438 HIS A O 1
ATOM 3365 N N . ALA A 1 439 ? 23.291 8.661 -20.531 1.00 97.62 439 ALA A N 1
ATOM 3366 C CA . ALA A 1 439 ? 22.156 9.460 -20.991 1.00 97.62 439 ALA A CA 1
ATOM 3367 C C . ALA A 1 439 ? 20.851 9.109 -20.243 1.00 97.62 439 ALA A C 1
ATOM 3369 O O . ALA A 1 439 ? 20.067 10.000 -19.909 1.00 97.62 439 ALA A O 1
ATOM 3370 N N . ALA A 1 440 ? 20.635 7.831 -19.909 1.00 96.44 440 ALA A N 1
ATOM 3371 C CA . ALA A 1 440 ? 19.510 7.398 -19.078 1.00 96.44 440 ALA A CA 1
ATOM 3372 C C . ALA A 1 440 ? 19.612 7.906 -17.624 1.00 96.44 440 ALA A C 1
ATOM 3374 O O . ALA A 1 440 ? 18.595 8.301 -17.054 1.00 96.44 440 ALA A O 1
ATOM 3375 N N . LEU A 1 441 ? 20.818 7.949 -17.041 1.00 94.69 441 LEU A N 1
ATOM 3376 C CA . LEU A 1 441 ? 21.076 8.559 -15.728 1.00 94.69 441 LEU A CA 1
ATOM 3377 C C . LEU A 1 441 ? 20.774 10.064 -15.735 1.00 94.69 441 LEU A C 1
ATOM 3379 O O . LEU A 1 441 ? 20.024 10.529 -14.882 1.00 94.69 441 LEU A O 1
ATOM 3383 N N . THR A 1 442 ? 21.261 10.816 -16.728 1.00 96.81 442 THR A N 1
ATOM 3384 C CA . THR A 1 442 ? 20.952 12.252 -16.866 1.00 96.81 442 THR A CA 1
ATOM 3385 C C . THR A 1 442 ? 19.441 12.493 -16.980 1.00 96.81 442 THR A C 1
ATOM 3387 O O . THR A 1 442 ? 18.892 13.341 -16.279 1.00 96.81 442 THR A O 1
ATOM 3390 N N . ALA A 1 443 ? 18.733 11.689 -17.779 1.00 96.38 443 ALA A N 1
ATOM 3391 C CA . ALA A 1 443 ? 17.277 11.779 -17.897 1.00 96.38 443 ALA A CA 1
ATOM 3392 C C . ALA A 1 443 ? 16.534 11.425 -16.588 1.00 96.38 443 ALA A C 1
ATOM 3394 O O . ALA A 1 443 ? 15.441 11.943 -16.346 1.00 96.38 443 ALA A O 1
ATOM 3395 N N . GLN A 1 444 ? 17.092 10.544 -15.746 1.00 94.12 444 GLN A N 1
ATOM 3396 C CA . GLN A 1 444 ? 16.570 10.231 -14.408 1.00 94.12 444 GLN A CA 1
ATOM 3397 C C . GLN A 1 444 ? 16.777 11.406 -13.440 1.00 94.12 444 GLN A C 1
ATOM 3399 O O . GLN A 1 444 ? 15.844 11.769 -12.728 1.00 94.12 444 GLN A O 1
ATOM 3404 N N . GLU A 1 445 ? 17.944 12.053 -13.452 1.00 93.62 445 GLU A N 1
ATOM 3405 C CA . GLU A 1 445 ? 18.214 13.248 -12.638 1.00 93.62 445 GLU A CA 1
ATOM 3406 C C . GLU A 1 445 ? 17.291 14.424 -13.002 1.00 93.62 445 GLU A C 1
ATOM 3408 O O . GLU A 1 445 ? 16.821 15.146 -12.121 1.00 93.62 445 GLU A O 1
ATOM 3413 N N . GLU A 1 446 ? 16.991 14.608 -14.291 1.00 95.19 446 GLU A N 1
ATOM 3414 C CA . GLU A 1 446 ? 16.007 15.589 -14.767 1.00 95.19 446 GLU A CA 1
ATOM 3415 C C . GLU A 1 446 ? 14.581 15.264 -14.299 1.00 95.19 446 GLU A C 1
ATOM 3417 O O . GLU A 1 446 ? 13.856 16.164 -13.864 1.00 95.19 446 GLU A O 1
ATOM 3422 N N . MET A 1 447 ? 14.186 13.985 -14.342 1.00 93.69 447 MET A N 1
ATOM 3423 C CA . MET A 1 447 ? 12.901 13.520 -13.811 1.00 93.69 447 MET A CA 1
ATOM 3424 C C . MET A 1 447 ? 12.797 13.808 -12.309 1.00 93.69 447 MET A C 1
ATOM 3426 O O . MET A 1 447 ? 11.819 14.415 -11.877 1.00 93.69 447 MET A O 1
ATOM 3430 N N . ASP A 1 448 ? 13.801 13.422 -11.520 1.00 92.50 448 ASP A N 1
ATOM 3431 C CA . ASP A 1 448 ? 13.786 13.578 -10.061 1.00 92.50 448 ASP A CA 1
ATOM 3432 C C . ASP A 1 448 ? 13.792 15.052 -9.639 1.00 92.50 448 ASP A C 1
ATOM 3434 O O . ASP A 1 448 ? 13.038 15.440 -8.743 1.00 92.50 448 ASP A O 1
ATOM 3438 N N . ARG A 1 449 ? 14.554 15.906 -10.339 1.00 95.00 449 ARG A N 1
ATOM 3439 C CA . ARG A 1 449 ? 14.503 17.364 -10.151 1.00 95.00 449 ARG A CA 1
ATOM 3440 C C . ARG A 1 449 ? 13.110 17.913 -10.457 1.00 95.00 449 ARG A C 1
ATOM 3442 O O . ARG A 1 449 ? 12.559 18.652 -9.648 1.00 95.00 449 ARG A O 1
ATOM 3449 N N . GLY A 1 450 ? 12.504 17.501 -11.572 1.00 95.75 450 GLY A N 1
ATOM 3450 C CA . GLY A 1 450 ? 11.155 17.928 -11.947 1.00 95.75 450 GLY A CA 1
ATOM 3451 C C . GLY A 1 450 ? 10.067 17.477 -10.963 1.00 95.75 450 GLY A C 1
ATOM 3452 O O . GLY A 1 450 ? 9.162 18.259 -10.668 1.00 95.75 450 GLY A O 1
ATOM 3453 N N . VAL A 1 451 ? 10.183 16.270 -10.391 1.00 95.25 451 VAL A N 1
ATOM 3454 C CA . VAL A 1 451 ? 9.323 15.783 -9.294 1.00 95.25 451 VAL A CA 1
ATOM 3455 C C . VAL A 1 451 ? 9.501 16.645 -8.043 1.00 95.25 451 VAL A C 1
ATOM 3457 O O . VAL A 1 451 ? 8.510 17.051 -7.432 1.00 95.25 451 VAL A O 1
ATOM 3460 N N . ALA A 1 452 ? 10.740 16.967 -7.669 1.00 95.69 452 ALA A N 1
ATOM 3461 C CA . ALA A 1 452 ? 11.017 17.817 -6.516 1.00 95.69 452 ALA A CA 1
ATOM 3462 C C . ALA A 1 452 ? 10.518 19.262 -6.720 1.00 95.69 452 ALA A C 1
ATOM 3464 O O . ALA A 1 452 ? 10.015 19.868 -5.775 1.00 95.69 452 ALA A O 1
ATOM 3465 N N . ASP A 1 453 ? 10.591 19.802 -7.940 1.00 96.75 453 ASP A N 1
ATOM 3466 C CA . ASP A 1 453 ? 10.109 21.143 -8.293 1.00 96.75 453 ASP A CA 1
ATOM 3467 C C . ASP A 1 453 ? 8.581 21.270 -8.292 1.00 96.75 453 ASP A C 1
ATOM 3469 O O . ASP A 1 453 ? 8.049 22.236 -7.737 1.00 96.75 453 ASP A O 1
ATOM 3473 N N . ILE A 1 454 ? 7.853 20.310 -8.879 1.00 96.56 454 ILE A N 1
ATOM 3474 C CA . ILE A 1 454 ? 6.382 20.329 -8.831 1.00 96.56 454 ILE A CA 1
ATOM 3475 C C . ILE A 1 454 ? 5.885 20.121 -7.393 1.00 96.56 454 ILE A C 1
ATOM 3477 O O . ILE A 1 454 ? 4.976 20.818 -6.944 1.00 96.56 454 ILE A O 1
ATOM 3481 N N . THR A 1 455 ? 6.540 19.239 -6.630 1.00 97.06 455 THR A N 1
ATOM 3482 C CA . THR A 1 455 ? 6.225 19.012 -5.211 1.00 97.06 455 THR A CA 1
ATOM 3483 C C . THR A 1 455 ? 6.506 20.258 -4.375 1.00 97.06 455 THR A C 1
ATOM 3485 O O . THR A 1 455 ? 5.674 20.633 -3.551 1.00 97.06 455 THR A O 1
ATOM 3488 N N . ALA A 1 456 ? 7.620 20.956 -4.622 1.00 97.12 456 ALA A N 1
ATOM 3489 C CA . ALA A 1 456 ? 7.920 22.224 -3.964 1.00 97.12 456 ALA A CA 1
ATOM 3490 C C . ALA A 1 456 ? 6.846 23.281 -4.255 1.00 97.12 456 ALA A C 1
ATOM 3492 O O . ALA A 1 456 ? 6.402 23.939 -3.322 1.00 97.12 456 ALA A O 1
ATOM 3493 N N . GLY A 1 457 ? 6.357 23.381 -5.498 1.00 96.94 457 GLY A N 1
ATOM 3494 C CA . GLY A 1 457 ? 5.253 24.281 -5.854 1.00 96.94 457 GLY A CA 1
ATOM 3495 C C . GLY A 1 457 ? 3.958 24.004 -5.079 1.00 96.94 457 GLY A C 1
ATOM 3496 O O . GLY A 1 457 ? 3.327 24.935 -4.582 1.00 96.94 457 GLY A O 1
ATOM 3497 N N . TYR A 1 458 ? 3.587 22.731 -4.903 1.00 96.62 458 TYR A N 1
ATOM 3498 C CA . TYR A 1 458 ? 2.441 22.355 -4.066 1.00 96.62 458 TYR A CA 1
ATOM 3499 C C . TYR A 1 458 ? 2.658 22.700 -2.583 1.00 96.62 458 TYR A C 1
ATOM 3501 O O . TYR A 1 458 ? 1.762 23.260 -1.954 1.00 96.62 458 TYR A O 1
ATOM 3509 N N . LEU A 1 459 ? 3.846 22.434 -2.025 1.00 95.19 459 LEU A N 1
ATOM 3510 C CA . LEU A 1 459 ? 4.170 22.784 -0.634 1.00 95.19 459 LEU A CA 1
ATOM 3511 C C . LEU A 1 459 ? 4.242 24.305 -0.401 1.00 95.19 459 LEU A C 1
ATOM 3513 O O . LEU A 1 459 ? 3.821 24.783 0.649 1.00 95.19 459 LEU A O 1
ATOM 3517 N N . GLU A 1 460 ? 4.738 25.072 -1.375 1.00 94.88 460 GLU A N 1
ATOM 3518 C CA . GLU A 1 460 ? 4.744 26.541 -1.366 1.00 94.88 460 GLU A CA 1
ATOM 3519 C C . GLU A 1 460 ? 3.315 27.100 -1.366 1.00 94.88 460 GLU A C 1
ATOM 3521 O O . GLU A 1 460 ? 3.004 27.975 -0.557 1.00 94.88 460 GLU A O 1
ATOM 3526 N N . ALA A 1 461 ? 2.432 26.564 -2.217 1.00 92.56 461 ALA A N 1
ATOM 3527 C CA . ALA A 1 461 ? 1.021 26.941 -2.258 1.00 92.56 461 ALA A CA 1
ATOM 3528 C C . ALA A 1 461 ? 0.275 26.552 -0.969 1.00 92.56 461 ALA A C 1
ATOM 3530 O O . ALA A 1 461 ? -0.524 27.337 -0.462 1.00 92.56 461 ALA A O 1
ATOM 3531 N N . ALA A 1 462 ? 0.567 25.375 -0.404 1.00 91.56 462 ALA A N 1
ATOM 3532 C CA . ALA A 1 462 ? 0.002 24.943 0.871 1.00 91.56 462 ALA A CA 1
ATOM 3533 C C . ALA A 1 462 ? 0.431 25.856 2.029 1.00 91.56 462 ALA A C 1
ATOM 3535 O O . ALA A 1 462 ? -0.414 26.277 2.812 1.00 91.56 462 ALA A O 1
ATOM 3536 N N . ALA A 1 463 ? 1.715 26.226 2.096 1.00 89.44 463 ALA A N 1
ATOM 3537 C CA . ALA A 1 463 ? 2.221 27.165 3.095 1.00 89.44 463 ALA A CA 1
ATOM 3538 C C . ALA A 1 463 ? 1.591 28.562 2.952 1.00 89.44 463 ALA A C 1
ATOM 3540 O O . ALA A 1 463 ? 1.231 29.172 3.953 1.00 89.44 463 ALA A O 1
ATOM 3541 N N . ALA A 1 464 ? 1.426 29.061 1.722 1.00 88.75 464 ALA A N 1
ATOM 3542 C CA . ALA A 1 464 ? 0.826 30.372 1.465 1.00 88.75 464 ALA A CA 1
ATOM 3543 C C . ALA A 1 464 ? -0.689 30.424 1.744 1.00 88.75 464 ALA A C 1
ATOM 3545 O O . ALA A 1 464 ? -1.201 31.473 2.120 1.00 88.75 464 ALA A O 1
ATOM 3546 N N . GLY A 1 465 ? -1.401 29.309 1.553 1.00 86.31 465 GLY A N 1
ATOM 3547 C CA . GLY A 1 465 ? -2.839 29.185 1.818 1.00 86.31 465 GLY A CA 1
ATOM 3548 C C . GLY A 1 465 ? -3.199 28.604 3.190 1.00 86.31 465 GLY A C 1
ATOM 3549 O O . GLY A 1 465 ? -4.359 28.255 3.389 1.00 86.31 465 GLY A O 1
ATOM 3550 N N . GLU A 1 466 ? -2.226 28.428 4.093 1.00 85.81 466 GLU A N 1
ATOM 3551 C CA . GLU A 1 466 ? -2.374 27.744 5.394 1.00 85.81 466 GLU A CA 1
ATOM 3552 C C . GLU A 1 466 ? -3.014 26.334 5.306 1.00 85.81 466 GLU A C 1
ATOM 3554 O O . GLU A 1 466 ? -3.620 25.840 6.260 1.00 85.81 466 GLU A O 1
ATOM 3559 N N . ILE A 1 467 ? -2.874 25.655 4.160 1.00 88.06 467 ILE A N 1
ATOM 3560 C CA . ILE A 1 467 ? -3.463 24.335 3.907 1.00 88.06 467 ILE A CA 1
ATOM 3561 C C . ILE A 1 467 ? -2.618 23.273 4.629 1.00 88.06 467 ILE A C 1
ATOM 3563 O O . ILE A 1 467 ? -1.426 23.146 4.333 1.00 88.06 467 ILE A O 1
ATOM 3567 N N . PRO A 1 468 ? -3.195 22.450 5.527 1.00 88.50 468 PRO A N 1
ATOM 3568 C CA . PRO A 1 468 ? -2.453 21.364 6.151 1.00 88.50 468 PRO A CA 1
ATOM 3569 C C . PRO A 1 468 ? -1.990 20.337 5.110 1.00 88.50 468 PRO A C 1
ATOM 3571 O O . PRO A 1 468 ? -2.733 19.959 4.203 1.00 88.50 468 PRO A O 1
ATOM 3574 N N . VAL A 1 469 ? -0.771 19.838 5.280 1.00 91.38 469 VAL A N 1
ATOM 3575 C CA . VAL A 1 469 ? -0.123 18.845 4.423 1.00 91.38 469 VAL A CA 1
ATOM 3576 C C . VAL A 1 469 ? 0.013 17.526 5.180 1.00 91.38 469 VAL A C 1
ATOM 3578 O O . VAL A 1 469 ? 0.532 17.464 6.297 1.00 91.38 469 VAL A O 1
ATOM 3581 N N . THR A 1 470 ? -0.413 16.433 4.550 1.00 91.19 470 THR A N 1
ATOM 3582 C CA . THR A 1 470 ? -0.139 15.075 5.039 1.00 91.19 470 THR A CA 1
ATOM 3583 C C . THR A 1 470 ? 0.780 14.358 4.066 1.00 91.19 470 THR A C 1
ATOM 3585 O O . THR A 1 470 ? 0.395 14.073 2.929 1.00 91.19 470 THR A O 1
ATOM 3588 N N . VAL A 1 471 ? 1.985 14.015 4.524 1.00 93.75 471 VAL A N 1
ATOM 3589 C CA . VAL A 1 471 ? 2.878 13.132 3.774 1.00 93.75 471 VAL A CA 1
ATOM 3590 C C . VAL A 1 471 ? 2.357 11.703 3.890 1.00 93.75 471 VAL A C 1
ATOM 3592 O O . VAL A 1 471 ? 2.331 11.117 4.974 1.00 93.75 471 VAL A O 1
ATOM 3595 N N . VAL A 1 472 ? 1.936 11.129 2.769 1.00 93.56 472 VAL A N 1
ATOM 3596 C CA . VAL A 1 472 ? 1.494 9.740 2.692 1.00 93.56 472 VAL A CA 1
ATOM 3597 C C . VAL A 1 472 ? 2.726 8.855 2.527 1.00 93.56 472 VAL A C 1
ATOM 3599 O O . VAL A 1 472 ? 3.260 8.687 1.432 1.00 93.56 472 VAL A O 1
ATOM 3602 N N . CYS A 1 473 ? 3.196 8.329 3.653 1.00 92.62 473 CYS A N 1
ATOM 3603 C CA . CYS A 1 473 ? 4.358 7.468 3.792 1.00 92.62 473 CYS A CA 1
ATOM 3604 C C . CYS A 1 473 ? 4.018 6.006 3.502 1.00 92.62 473 CYS A C 1
ATOM 3606 O O . CYS A 1 473 ? 3.146 5.409 4.127 1.00 92.62 473 CYS A O 1
ATOM 3608 N N . GLY A 1 474 ? 4.767 5.397 2.592 1.00 89.88 474 GLY A N 1
ATOM 3609 C CA . GLY A 1 474 ? 4.635 3.989 2.242 1.00 89.88 474 GLY A CA 1
ATOM 3610 C C . GLY A 1 474 ? 5.670 3.597 1.197 1.00 89.88 474 GLY A C 1
ATOM 3611 O O . GLY A 1 474 ? 6.473 4.417 0.751 1.00 89.88 474 GLY A O 1
ATOM 3612 N N . ARG A 1 475 ? 5.652 2.332 0.772 1.00 86.56 475 ARG A N 1
ATOM 3613 C CA . ARG A 1 475 ? 6.435 1.915 -0.400 1.00 86.56 475 ARG A CA 1
ATOM 3614 C C . ARG A 1 475 ? 5.829 2.534 -1.647 1.00 86.56 475 ARG A C 1
ATOM 3616 O O . ARG A 1 475 ? 4.628 2.415 -1.839 1.00 86.56 475 ARG A O 1
ATOM 3623 N N . GLU A 1 476 ? 6.646 3.077 -2.537 1.00 82.88 476 GLU A N 1
ATOM 3624 C CA . GLU A 1 476 ? 6.172 3.709 -3.774 1.00 82.88 476 GLU A CA 1
ATOM 3625 C C . GLU A 1 476 ? 5.209 2.824 -4.590 1.00 82.88 476 GLU A C 1
ATOM 3627 O O . GLU A 1 476 ? 4.146 3.284 -4.984 1.00 82.88 476 GLU A O 1
ATOM 3632 N N . TYR A 1 477 ? 5.496 1.526 -4.753 1.00 82.88 477 TYR A N 1
ATOM 3633 C CA . TYR A 1 477 ? 4.598 0.604 -5.469 1.00 82.88 477 TYR A CA 1
ATOM 3634 C C . TYR A 1 477 ? 3.275 0.288 -4.734 1.00 82.88 477 TYR A C 1
ATOM 3636 O O . TYR A 1 477 ? 2.410 -0.379 -5.294 1.00 82.88 477 TYR A O 1
ATOM 3644 N N . VAL A 1 478 ? 3.122 0.728 -3.481 1.00 87.00 478 VAL A N 1
ATOM 3645 C CA . VAL A 1 478 ? 1.860 0.765 -2.714 1.00 87.00 478 VAL A CA 1
ATOM 3646 C C . VAL A 1 478 ? 1.221 2.160 -2.784 1.00 87.00 478 VAL A C 1
ATOM 3648 O O . VAL A 1 478 ? 0.005 2.290 -2.700 1.00 87.00 478 VAL A O 1
ATOM 3651 N N . LEU A 1 479 ? 2.012 3.209 -3.003 1.00 88.62 479 LEU A N 1
ATOM 3652 C CA . LEU A 1 479 ? 1.549 4.583 -3.187 1.00 88.62 479 LEU A CA 1
ATOM 3653 C C . LEU A 1 479 ? 1.081 4.846 -4.634 1.00 88.62 479 LEU A C 1
ATOM 3655 O O . LEU A 1 479 ? 1.460 5.829 -5.263 1.00 88.62 479 LEU A O 1
ATOM 3659 N N . ASN A 1 480 ? 0.264 3.935 -5.169 1.00 83.56 480 ASN A N 1
ATOM 3660 C CA . ASN A 1 480 ? -0.362 4.046 -6.486 1.00 83.56 480 ASN A CA 1
ATOM 3661 C C . ASN A 1 480 ? -1.809 4.568 -6.310 1.00 83.56 480 ASN A C 1
ATOM 3663 O O . ASN A 1 480 ? -2.617 3.835 -5.717 1.00 83.56 480 ASN A O 1
ATOM 3667 N N . PRO A 1 481 ? -2.136 5.796 -6.774 1.00 80.88 481 PRO A N 1
ATOM 3668 C CA . PRO A 1 481 ? -3.412 6.460 -6.504 1.00 80.88 481 PRO A CA 1
ATOM 3669 C C . PRO A 1 481 ? -4.642 5.659 -6.935 1.00 80.88 481 PRO A C 1
ATOM 3671 O O . PRO A 1 481 ? -4.808 5.313 -8.103 1.00 80.88 481 PRO A O 1
ATOM 3674 N N . GLY A 1 482 ? -5.548 5.421 -5.990 1.00 71.56 482 GLY A N 1
ATOM 3675 C CA . GLY A 1 482 ? -6.803 4.704 -6.201 1.00 71.56 482 GLY A CA 1
ATOM 3676 C C . GLY A 1 482 ? -6.665 3.197 -6.414 1.00 71.56 482 GLY A C 1
ATOM 3677 O O . GLY A 1 482 ? -7.605 2.578 -6.910 1.00 71.56 482 GLY A O 1
ATOM 3678 N N . ILE A 1 483 ? -5.515 2.604 -6.071 1.00 81.75 483 ILE A N 1
ATOM 3679 C CA . ILE A 1 483 ? -5.262 1.164 -6.230 1.00 81.75 483 ILE A CA 1
ATOM 3680 C C . ILE A 1 483 ? -4.913 0.529 -4.883 1.00 81.75 483 ILE A C 1
ATOM 3682 O O . ILE A 1 483 ? -5.778 -0.061 -4.238 1.00 81.75 483 ILE A O 1
ATOM 3686 N N . TYR A 1 484 ? -3.667 0.656 -4.420 1.00 81.69 484 TYR A N 1
ATOM 3687 C CA . TYR A 1 484 ? -3.269 0.091 -3.124 1.00 81.69 484 TYR A CA 1
ATOM 3688 C C . TYR A 1 484 ? -3.389 1.104 -1.979 1.00 81.69 484 TYR A C 1
ATOM 3690 O O . TYR A 1 484 ? -3.436 0.694 -0.823 1.00 81.69 484 TYR A O 1
ATOM 3698 N N . ASP A 1 485 ? -3.493 2.398 -2.283 1.00 77.38 485 ASP A N 1
ATOM 3699 C CA . ASP A 1 485 ? -3.592 3.494 -1.310 1.00 77.38 485 ASP A CA 1
ATOM 3700 C C . ASP A 1 485 ? -4.995 3.674 -0.689 1.00 77.38 485 ASP A C 1
ATOM 3702 O O . ASP A 1 485 ? -5.181 4.536 0.170 1.00 77.38 485 ASP A O 1
ATOM 3706 N N . GLN A 1 486 ? -5.983 2.891 -1.140 1.00 74.38 486 GLN A N 1
ATOM 3707 C CA . GLN A 1 486 ? -7.404 2.987 -0.771 1.00 74.38 486 GLN A CA 1
ATOM 3708 C C . GLN A 1 486 ? -8.018 4.388 -0.968 1.00 74.38 486 GLN A C 1
ATOM 3710 O O . GLN A 1 486 ? -8.898 4.792 -0.210 1.00 74.38 486 GLN A O 1
ATOM 3715 N N . HIS A 1 487 ? -7.587 5.126 -2.000 1.00 79.62 487 HIS A N 1
ATOM 3716 C CA . HIS A 1 487 ? -8.042 6.494 -2.293 1.00 79.62 487 HIS A CA 1
ATOM 3717 C C . HIS A 1 487 ? -7.784 7.500 -1.155 1.00 79.62 487 HIS A C 1
ATOM 3719 O O . HIS A 1 487 ? -8.511 8.491 -1.019 1.00 79.62 487 HIS A O 1
ATOM 3725 N N . ILE A 1 488 ? -6.741 7.281 -0.343 1.00 82.25 488 ILE A N 1
ATOM 3726 C CA . ILE A 1 488 ? -6.366 8.198 0.742 1.00 82.25 488 ILE A CA 1
ATOM 3727 C C . ILE A 1 488 ? -6.154 9.636 0.238 1.00 82.25 488 ILE A C 1
ATOM 3729 O O . ILE A 1 488 ? -6.542 10.571 0.938 1.00 82.25 488 ILE A O 1
ATOM 3733 N N . SER A 1 489 ? -5.616 9.832 -0.978 1.00 83.62 489 SER A N 1
ATOM 3734 C CA . SER A 1 489 ? -5.424 11.177 -1.543 1.00 83.62 489 SER A CA 1
ATOM 3735 C C . SER A 1 489 ? -6.752 11.925 -1.682 1.00 83.62 489 SER A C 1
ATOM 3737 O O . SER A 1 489 ? -6.884 13.043 -1.184 1.00 83.62 489 SER A O 1
ATOM 3739 N N . LYS A 1 490 ? -7.770 11.264 -2.252 1.00 82.75 490 LYS A N 1
ATOM 3740 C CA . LYS A 1 490 ? -9.124 11.807 -2.402 1.00 82.75 490 LYS A CA 1
ATOM 3741 C C . LYS A 1 490 ? -9.704 12.193 -1.039 1.00 82.75 490 LYS A C 1
ATOM 3743 O O . LYS A 1 490 ? -10.168 13.312 -0.881 1.00 82.75 490 LYS A O 1
ATOM 3748 N N . ILE A 1 491 ? -9.637 11.303 -0.047 1.00 80.38 491 ILE A N 1
ATOM 3749 C CA . ILE A 1 491 ? -10.292 11.524 1.255 1.00 80.38 491 ILE A CA 1
ATOM 3750 C C . ILE A 1 491 ? -9.586 12.608 2.089 1.00 80.38 491 ILE A C 1
ATOM 3752 O O . ILE A 1 491 ? -10.250 13.329 2.832 1.00 80.38 491 ILE A O 1
ATOM 3756 N N . LEU A 1 492 ? -8.261 12.757 1.972 1.00 84.38 492 LEU A N 1
ATOM 3757 C CA . LEU A 1 492 ? -7.534 13.875 2.588 1.00 84.38 492 LEU A CA 1
ATOM 3758 C C . LEU A 1 492 ? -7.921 15.208 1.930 1.00 84.38 492 LEU A C 1
ATOM 3760 O O . LEU A 1 492 ? -8.300 16.148 2.630 1.00 84.38 492 LEU A O 1
ATOM 3764 N N . ARG A 1 493 ? -7.921 15.257 0.592 1.00 86.25 493 ARG A N 1
ATOM 3765 C CA . ARG A 1 493 ? -8.305 16.438 -0.194 1.00 86.25 493 ARG A CA 1
ATOM 3766 C C . ARG A 1 493 ? -9.746 16.874 0.083 1.00 86.25 493 ARG A C 1
ATOM 3768 O O . ARG A 1 493 ? -9.987 18.043 0.368 1.00 86.25 493 ARG A O 1
ATOM 3775 N N . ASP A 1 494 ? -10.685 15.928 0.090 1.00 82.19 494 ASP A N 1
ATOM 3776 C CA . ASP A 1 494 ? -12.104 16.167 0.385 1.00 82.19 494 ASP A CA 1
ATOM 3777 C C . ASP A 1 494 ? -12.310 16.713 1.819 1.00 82.19 494 ASP A C 1
ATOM 3779 O O . ASP A 1 494 ? -13.328 17.342 2.101 1.00 82.19 494 ASP A O 1
ATOM 3783 N N . LYS A 1 495 ? -11.325 16.548 2.718 1.00 80.19 495 LYS A N 1
ATOM 3784 C CA . LYS A 1 495 ? -11.292 17.114 4.082 1.00 80.19 495 LYS A CA 1
ATOM 3785 C C . LYS A 1 495 ? -10.404 18.360 4.224 1.00 80.19 495 LYS A C 1
ATOM 3787 O O . LYS A 1 495 ? -10.084 18.745 5.346 1.00 80.19 495 LYS A O 1
ATOM 3792 N N . GLY A 1 496 ? -10.029 18.996 3.114 1.00 84.38 496 GLY A N 1
ATOM 3793 C CA . GLY A 1 496 ? -9.284 20.257 3.107 1.00 84.38 496 GLY A CA 1
ATOM 3794 C C . GLY A 1 496 ? -7.780 20.112 3.361 1.00 84.38 496 GLY A C 1
ATOM 3795 O O . GLY A 1 496 ? -7.153 21.058 3.828 1.00 84.38 496 GLY A O 1
ATOM 3796 N N . ILE A 1 497 ? -7.196 18.939 3.095 1.00 87.25 497 ILE A N 1
ATOM 3797 C CA . ILE A 1 497 ? -5.790 18.630 3.394 1.00 87.25 497 ILE A CA 1
ATOM 3798 C C . ILE A 1 497 ? -5.072 18.203 2.126 1.00 87.25 497 ILE A C 1
ATOM 3800 O O . ILE A 1 497 ? -5.553 17.337 1.400 1.00 87.25 497 ILE A O 1
ATOM 3804 N N . MET A 1 498 ? -3.893 18.769 1.883 1.00 92.06 498 MET A N 1
ATOM 3805 C CA . MET A 1 498 ? -3.092 18.437 0.714 1.00 92.06 498 MET A CA 1
ATOM 3806 C C . MET A 1 498 ? -2.332 17.115 0.935 1.00 92.06 498 MET A C 1
ATOM 3808 O O . MET A 1 498 ? -1.496 17.027 1.843 1.00 92.06 498 MET A O 1
ATOM 3812 N N . PRO A 1 499 ? -2.592 16.071 0.128 1.00 93.06 499 PRO A N 1
ATOM 3813 C CA . PRO A 1 499 ? -1.876 14.809 0.225 1.00 93.06 499 PRO A CA 1
ATOM 3814 C C . PRO A 1 499 ? -0.587 14.872 -0.607 1.00 93.06 499 PRO A C 1
ATOM 3816 O O . PRO A 1 499 ? -0.630 15.192 -1.794 1.00 93.06 499 PRO A O 1
ATOM 3819 N N . ILE A 1 500 ? 0.558 14.523 -0.015 1.00 95.31 500 ILE A N 1
ATOM 3820 C CA . ILE A 1 500 ? 1.853 14.474 -0.716 1.00 95.31 500 ILE A CA 1
ATOM 3821 C C . ILE A 1 500 ? 2.443 13.063 -0.591 1.00 95.31 500 ILE A C 1
ATOM 3823 O O . ILE A 1 500 ? 2.650 12.597 0.528 1.00 95.31 500 ILE A O 1
ATOM 3827 N N . PRO A 1 501 ? 2.719 12.346 -1.690 1.00 94.38 501 PRO A N 1
ATOM 3828 C CA . PRO A 1 501 ? 3.245 10.991 -1.626 1.00 94.38 501 PRO A CA 1
ATOM 3829 C C . PRO A 1 501 ? 4.712 11.010 -1.203 1.00 94.38 501 PRO A C 1
ATOM 3831 O O . PRO A 1 501 ? 5.508 11.792 -1.721 1.00 94.38 501 PRO A O 1
ATOM 3834 N N . SER A 1 502 ? 5.109 10.119 -0.292 1.00 93.44 502 SER A N 1
ATOM 3835 C CA . SER A 1 502 ? 6.455 10.179 0.281 1.00 93.44 502 SER A CA 1
ATOM 3836 C C . SER A 1 502 ? 7.575 9.999 -0.739 1.00 93.44 502 SER A C 1
ATOM 3838 O O . SER A 1 502 ? 8.650 10.542 -0.517 1.00 93.44 502 SER A O 1
ATOM 3840 N N . TYR A 1 503 ? 7.361 9.274 -1.843 1.00 90.88 503 TYR A N 1
ATOM 3841 C CA . TYR A 1 503 ? 8.382 9.089 -2.887 1.00 90.88 503 TYR A CA 1
ATOM 3842 C C . TYR A 1 503 ? 8.762 10.395 -3.608 1.00 90.88 503 TYR A C 1
ATOM 3844 O O . TYR A 1 503 ? 9.845 10.475 -4.171 1.00 90.88 503 TYR A O 1
ATOM 3852 N N . ALA A 1 504 ? 7.913 11.428 -3.559 1.00 93.19 504 ALA A N 1
ATOM 3853 C CA . ALA A 1 504 ? 8.187 12.732 -4.164 1.00 93.19 504 ALA A CA 1
ATOM 3854 C C . ALA A 1 504 ? 9.111 13.627 -3.306 1.00 93.19 504 ALA A C 1
ATOM 3856 O O . ALA A 1 504 ? 9.445 14.742 -3.697 1.00 93.19 504 ALA A O 1
ATOM 3857 N N . LEU A 1 505 ? 9.516 13.138 -2.127 1.00 92.81 505 LEU A N 1
ATOM 3858 C CA . LEU A 1 505 ? 10.435 13.802 -1.206 1.00 92.81 505 LEU A CA 1
ATOM 3859 C C . LEU A 1 505 ? 11.813 13.130 -1.282 1.00 92.81 505 LEU A C 1
ATOM 3861 O O . LEU A 1 505 ? 11.975 11.985 -0.847 1.00 92.81 505 LEU A O 1
ATOM 3865 N N . ASP A 1 506 ? 12.816 13.843 -1.786 1.00 89.56 506 ASP A N 1
ATOM 3866 C CA . ASP A 1 506 ? 14.170 13.345 -2.066 1.00 89.56 506 ASP A CA 1
ATOM 3867 C C . ASP A 1 506 ? 15.075 13.306 -0.814 1.00 89.56 506 ASP A C 1
ATOM 3869 O O . ASP A 1 506 ? 16.186 13.837 -0.767 1.00 89.56 506 ASP A O 1
ATOM 3873 N N . THR A 1 507 ? 14.589 12.671 0.252 1.00 92.06 507 THR A N 1
ATOM 3874 C CA . THR A 1 507 ? 15.277 12.665 1.548 1.00 92.06 507 THR A CA 1
ATOM 3875 C C . THR A 1 507 ? 16.497 11.748 1.591 1.00 92.06 507 THR A C 1
ATOM 3877 O O . THR A 1 507 ? 16.434 10.591 1.171 1.00 92.06 507 THR A O 1
ATOM 3880 N N . ALA A 1 508 ? 17.557 12.192 2.262 1.00 93.56 508 ALA A N 1
ATOM 3881 C CA . ALA A 1 508 ? 18.613 11.318 2.753 1.00 93.56 508 ALA A CA 1
ATOM 3882 C C . ALA A 1 508 ? 18.098 10.325 3.820 1.00 93.56 508 ALA A C 1
ATOM 3884 O O . ALA A 1 508 ? 17.290 10.674 4.686 1.00 93.56 508 ALA A O 1
ATOM 3885 N N . LEU A 1 509 ? 18.610 9.092 3.756 1.00 93.69 509 LEU A N 1
ATOM 3886 C CA . LEU A 1 509 ? 18.372 8.036 4.744 1.00 93.69 509 LEU A CA 1
ATOM 3887 C C . LEU A 1 509 ? 18.966 8.403 6.117 1.00 93.69 509 LEU A C 1
ATOM 3889 O O . LEU A 1 509 ? 19.827 9.277 6.218 1.00 93.69 509 LEU A O 1
ATOM 3893 N N . ASP A 1 510 ? 18.494 7.751 7.179 1.00 93.06 510 ASP A N 1
ATOM 3894 C CA . ASP A 1 510 ? 18.918 8.023 8.556 1.00 93.06 510 ASP A CA 1
ATOM 3895 C C . ASP A 1 510 ? 19.891 6.947 9.052 1.00 93.06 510 ASP A C 1
ATOM 3897 O O . ASP A 1 510 ? 19.452 5.817 9.246 1.00 93.06 510 ASP A O 1
ATOM 3901 N N . PRO A 1 511 ? 21.182 7.254 9.296 1.00 91.62 511 PRO A N 1
ATOM 3902 C CA . PRO A 1 511 ? 22.168 6.251 9.707 1.00 91.62 511 PRO A CA 1
ATOM 3903 C C . PRO A 1 511 ? 21.790 5.441 10.956 1.00 91.62 511 PRO A C 1
ATOM 3905 O O . PRO A 1 511 ? 22.226 4.304 11.090 1.00 91.62 511 PRO A O 1
ATOM 3908 N N . GLU A 1 512 ? 20.933 5.965 11.838 1.00 88.31 512 GLU A N 1
ATOM 3909 C CA . GLU A 1 512 ? 20.379 5.208 12.974 1.00 88.31 512 GLU A CA 1
ATOM 3910 C C . GLU A 1 512 ? 19.630 3.933 12.533 1.00 88.31 512 GLU A C 1
ATOM 3912 O O . GLU A 1 512 ? 19.676 2.904 13.206 1.00 88.31 512 GLU A O 1
ATOM 3917 N N . PHE A 1 513 ? 19.002 3.966 11.355 1.00 90.00 513 PHE A N 1
ATOM 3918 C CA . PHE A 1 513 ? 18.302 2.840 10.738 1.00 90.00 513 PHE A CA 1
ATOM 3919 C C . PHE A 1 513 ? 19.176 2.073 9.729 1.00 90.00 513 PHE A C 1
ATOM 3921 O O . PHE A 1 513 ? 18.648 1.309 8.924 1.00 90.00 513 PHE A O 1
ATOM 3928 N N . ALA A 1 514 ? 20.510 2.205 9.777 1.00 88.62 514 ALA A N 1
ATOM 3929 C CA . ALA A 1 514 ? 21.444 1.442 8.934 1.00 88.62 514 ALA A CA 1
ATOM 3930 C C . ALA A 1 514 ? 21.239 -0.086 9.021 1.00 88.62 514 ALA A C 1
ATOM 3932 O O . ALA A 1 514 ? 21.364 -0.796 8.021 1.00 88.62 514 ALA A O 1
ATOM 3933 N N . HIS A 1 515 ? 20.845 -0.572 10.203 1.00 83.88 515 HIS A N 1
ATOM 3934 C CA . HIS A 1 515 ? 20.484 -1.966 10.474 1.00 83.88 515 HIS A CA 1
ATOM 3935 C C . HIS A 1 515 ? 19.205 -2.429 9.741 1.00 83.88 515 HIS A C 1
ATOM 3937 O O . HIS A 1 515 ? 18.949 -3.629 9.623 1.00 83.88 515 HIS A O 1
ATOM 3943 N N . VAL A 1 516 ? 18.380 -1.502 9.235 1.00 87.19 516 VAL A N 1
ATOM 3944 C CA . VAL A 1 516 ? 17.152 -1.825 8.503 1.00 87.19 516 VAL A CA 1
ATOM 3945 C C . VAL A 1 516 ? 17.503 -2.294 7.099 1.00 87.19 516 VAL A C 1
ATOM 3947 O O . VAL A 1 516 ? 17.758 -1.535 6.165 1.00 87.19 516 VAL A O 1
ATOM 3950 N N . TYR A 1 517 ? 17.447 -3.609 6.971 1.00 85.50 517 TYR A N 1
ATOM 3951 C CA . TYR A 1 517 ? 17.810 -4.394 5.805 1.00 85.50 517 TYR A CA 1
ATOM 3952 C C . TYR A 1 517 ? 17.147 -3.964 4.472 1.00 85.50 517 TYR A C 1
ATOM 3954 O O . TYR A 1 517 ? 17.759 -4.081 3.405 1.00 85.50 517 TYR A O 1
ATOM 3962 N N . TRP A 1 518 ? 15.902 -3.468 4.509 1.00 90.75 518 TRP A N 1
ATOM 3963 C CA . TRP A 1 518 ? 15.118 -3.109 3.317 1.00 90.75 518 TRP A CA 1
ATOM 3964 C C . TRP A 1 518 ? 15.101 -1.597 3.043 1.00 90.75 518 TRP A C 1
ATOM 3966 O O . TRP A 1 518 ? 14.569 -0.838 3.857 1.00 90.75 518 TRP A O 1
ATOM 3976 N N . LYS A 1 519 ? 15.537 -1.166 1.843 1.00 90.50 519 LYS A N 1
ATOM 3977 C CA . LYS A 1 519 ? 15.632 0.265 1.452 1.00 90.50 519 LYS A CA 1
ATOM 3978 C C . LYS A 1 519 ? 14.351 1.048 1.728 1.00 90.50 519 LYS A C 1
ATOM 3980 O O . LYS A 1 519 ? 14.388 2.094 2.362 1.00 90.50 519 LYS A O 1
ATOM 3985 N N . ASN A 1 520 ? 13.206 0.542 1.268 1.00 89.81 520 ASN A N 1
ATOM 3986 C CA . ASN A 1 520 ? 11.948 1.284 1.382 1.00 89.81 520 ASN A CA 1
ATOM 3987 C C . ASN A 1 520 ? 11.434 1.368 2.832 1.00 89.81 520 ASN A C 1
ATOM 3989 O O . ASN A 1 520 ? 10.759 2.330 3.176 1.00 89.81 520 ASN A O 1
ATOM 3993 N N . ALA A 1 521 ? 11.731 0.376 3.680 1.00 90.81 521 ALA A N 1
ATOM 3994 C CA . ALA A 1 521 ? 11.329 0.413 5.087 1.00 90.81 521 ALA A CA 1
ATOM 3995 C C . ALA A 1 521 ? 12.197 1.410 5.871 1.00 90.81 521 ALA A C 1
ATOM 3997 O O . ALA A 1 521 ? 11.670 2.211 6.640 1.00 90.81 521 ALA A O 1
ATOM 3998 N N . HIS A 1 522 ? 13.506 1.416 5.595 1.00 92.06 522 HIS A N 1
ATOM 3999 C CA . HIS A 1 522 ? 14.451 2.420 6.080 1.00 92.06 522 HIS A CA 1
ATOM 4000 C C . HIS A 1 522 ? 14.000 3.834 5.673 1.00 92.06 522 HIS A C 1
ATOM 4002 O O . HIS A 1 522 ? 13.834 4.697 6.525 1.00 92.06 522 HIS A O 1
ATOM 4008 N N . GLU A 1 523 ? 13.697 4.064 4.395 1.00 91.69 523 GLU A N 1
ATOM 4009 C CA . GLU A 1 523 ? 13.244 5.370 3.903 1.00 91.69 523 GLU A CA 1
ATOM 4010 C C . GLU A 1 523 ? 11.955 5.865 4.586 1.00 91.69 523 GLU A C 1
ATOM 4012 O O . GLU A 1 523 ? 11.867 7.032 4.973 1.00 91.69 523 GLU A O 1
ATOM 4017 N N . VAL A 1 524 ? 10.968 4.982 4.785 1.00 92.62 524 VAL A N 1
ATOM 4018 C CA . VAL A 1 524 ? 9.730 5.314 5.512 1.00 92.62 524 VAL A CA 1
ATOM 4019 C C . VAL A 1 524 ? 10.025 5.669 6.975 1.00 92.62 524 VAL A C 1
ATOM 4021 O O . VAL A 1 524 ? 9.491 6.663 7.466 1.00 92.62 524 VAL A O 1
ATOM 4024 N N . LEU A 1 525 ? 10.908 4.926 7.652 1.00 91.88 525 LEU A N 1
ATOM 4025 C CA . LEU A 1 525 ? 11.363 5.236 9.015 1.00 91.88 525 LEU A CA 1
ATOM 4026 C C . LEU A 1 525 ? 12.059 6.603 9.094 1.00 91.88 525 LEU A C 1
ATOM 4028 O O . LEU A 1 525 ? 11.694 7.424 9.938 1.00 91.88 525 LEU A O 1
ATOM 4032 N N . SER A 1 526 ? 12.996 6.889 8.183 1.00 93.44 526 SER A N 1
ATOM 4033 C CA . SER A 1 526 ? 13.698 8.178 8.103 1.00 93.44 526 SER A CA 1
ATOM 4034 C C . SER A 1 526 ? 12.727 9.349 7.932 1.00 93.44 526 SER A C 1
ATOM 4036 O O . SER A 1 526 ? 12.841 10.353 8.637 1.00 93.44 526 SER A O 1
ATOM 4038 N N . LYS A 1 527 ? 11.737 9.209 7.037 1.00 93.50 527 LYS A N 1
ATOM 4039 C CA . LYS A 1 527 ? 10.714 10.235 6.775 1.00 93.50 527 LYS A CA 1
ATOM 4040 C C . LYS A 1 527 ? 9.786 10.433 7.972 1.00 93.50 527 LYS A C 1
ATOM 4042 O O . LYS A 1 527 ? 9.602 11.566 8.411 1.00 93.50 527 LYS A O 1
ATOM 4047 N N . VAL A 1 528 ? 9.246 9.354 8.545 1.00 91.25 528 VAL A N 1
ATOM 4048 C CA . VAL A 1 528 ? 8.336 9.433 9.702 1.00 91.25 528 VAL A CA 1
ATOM 4049 C C . VAL A 1 528 ? 9.025 10.038 10.920 1.00 91.25 528 VAL A C 1
ATOM 4051 O O . VAL A 1 528 ? 8.446 10.925 11.545 1.00 91.25 528 VAL A O 1
ATOM 4054 N N . LYS A 1 529 ? 10.265 9.640 11.231 1.00 90.75 529 LYS A N 1
ATOM 4055 C CA . LYS A 1 529 ? 11.040 10.233 12.330 1.00 90.75 529 LYS A CA 1
ATOM 4056 C C . LYS A 1 529 ? 11.295 11.723 12.107 1.00 90.75 529 LYS A C 1
ATOM 4058 O O . LYS A 1 529 ? 11.046 12.516 13.011 1.00 90.75 529 LYS A O 1
ATOM 4063 N N . ALA A 1 530 ? 11.723 12.120 10.908 1.00 90.94 530 ALA A N 1
ATOM 4064 C CA . ALA A 1 530 ? 12.021 13.519 10.609 1.00 90.94 530 ALA A CA 1
ATOM 4065 C C . ALA A 1 530 ? 10.770 14.417 10.662 1.00 90.94 530 ALA A C 1
ATOM 4067 O O . ALA A 1 530 ? 10.798 15.447 11.331 1.00 90.94 530 ALA A O 1
ATOM 4068 N N . ILE A 1 531 ? 9.645 13.985 10.074 1.00 90.00 531 ILE A N 1
ATOM 4069 C CA . ILE A 1 531 ? 8.349 14.690 10.170 1.00 90.00 531 ILE A CA 1
ATOM 4070 C C . ILE A 1 531 ? 7.874 14.766 11.625 1.00 90.00 531 ILE A C 1
ATOM 4072 O O . ILE A 1 531 ? 7.347 15.787 12.065 1.00 90.00 531 ILE A O 1
ATOM 4076 N N . THR A 1 532 ? 8.057 13.691 12.396 1.00 84.81 532 THR A N 1
ATOM 4077 C CA . THR A 1 532 ? 7.670 13.631 13.813 1.00 84.81 532 THR A CA 1
ATOM 4078 C C . THR A 1 532 ? 8.501 14.589 14.671 1.00 84.81 532 THR A C 1
ATOM 4080 O O . THR A 1 532 ? 7.943 15.227 15.567 1.00 84.81 532 THR A O 1
ATOM 4083 N N . ALA A 1 533 ? 9.781 14.770 14.344 1.00 84.94 533 ALA A N 1
ATOM 4084 C CA . ALA A 1 533 ? 10.689 15.706 15.003 1.00 84.94 533 ALA A CA 1
ATOM 4085 C C . ALA A 1 533 ? 10.581 17.170 14.518 1.00 84.94 533 ALA A C 1
ATOM 4087 O O . ALA A 1 533 ? 11.190 18.035 15.140 1.00 84.94 533 ALA A O 1
ATOM 4088 N N . GLY A 1 534 ? 9.847 17.460 13.433 1.00 87.44 534 GLY A N 1
ATOM 4089 C CA . GLY A 1 534 ? 9.827 18.796 12.810 1.00 87.44 534 GLY A CA 1
ATOM 4090 C C . GLY A 1 534 ? 11.158 19.159 12.135 1.00 87.44 534 GLY A C 1
ATOM 4091 O O . GLY A 1 534 ? 11.609 20.301 12.203 1.00 87.44 534 GLY A O 1
ATOM 4092 N N . LYS A 1 535 ? 11.833 18.149 11.576 1.00 90.94 535 LYS A N 1
ATOM 4093 C CA . LYS A 1 535 ? 13.185 18.211 11.003 1.00 90.94 535 LYS A CA 1
ATOM 4094 C C . LYS A 1 535 ? 13.258 17.527 9.634 1.00 90.94 535 LYS A C 1
ATOM 4096 O O . LYS A 1 535 ? 14.317 17.034 9.243 1.00 90.94 535 LYS A O 1
ATOM 4101 N N . LEU A 1 536 ? 12.151 17.446 8.891 1.00 93.31 536 LEU A N 1
ATOM 4102 C CA . LEU A 1 536 ? 12.170 16.901 7.532 1.00 93.31 536 LEU A CA 1
ATOM 4103 C C . LEU A 1 536 ? 13.077 17.740 6.620 1.00 93.31 536 LEU A C 1
ATOM 4105 O O . LEU A 1 536 ? 13.824 17.161 5.829 1.00 93.31 536 LEU A O 1
ATOM 4109 N N . TYR A 1 537 ? 13.086 19.068 6.775 1.00 94.44 537 TYR A N 1
ATOM 4110 C CA . TYR A 1 537 ? 13.939 19.963 5.983 1.00 94.44 537 TYR A CA 1
ATOM 4111 C C . TYR A 1 537 ? 15.439 19.607 6.070 1.00 94.44 537 TYR A C 1
ATOM 4113 O O . TYR A 1 537 ? 16.148 19.724 5.071 1.00 94.44 537 TYR A O 1
ATOM 4121 N N . GLU A 1 538 ? 15.918 19.102 7.216 1.00 94.12 538 GLU A N 1
ATOM 4122 C CA . GLU A 1 538 ? 17.320 18.695 7.436 1.00 94.12 538 GLU A CA 1
ATOM 4123 C C . GLU A 1 538 ? 17.733 17.497 6.561 1.00 94.12 538 GLU A C 1
ATOM 4125 O O . GLU A 1 538 ? 18.923 17.256 6.368 1.00 94.12 538 GLU A O 1
ATOM 4130 N N . ARG A 1 539 ? 16.763 16.740 6.023 1.00 93.62 539 ARG A N 1
ATOM 4131 C CA . ARG A 1 539 ? 17.007 15.541 5.205 1.00 93.62 539 ARG A CA 1
ATOM 4132 C C . ARG A 1 539 ? 16.720 15.718 3.719 1.00 93.62 539 ARG A C 1
ATOM 4134 O O . ARG A 1 539 ? 17.181 14.888 2.941 1.00 93.62 539 ARG A O 1
ATOM 4141 N N . ILE A 1 540 ? 15.958 16.734 3.319 1.00 96.12 540 ILE A N 1
ATOM 4142 C CA . ILE A 1 540 ? 15.634 17.018 1.910 1.00 96.12 540 ILE A CA 1
ATOM 4143 C C . ILE A 1 540 ? 16.892 17.511 1.182 1.00 96.12 540 ILE A C 1
ATOM 4145 O O . ILE A 1 540 ? 17.591 18.381 1.700 1.00 96.12 540 ILE A O 1
ATOM 4149 N N . ARG A 1 541 ? 17.186 16.963 -0.005 1.00 94.00 541 ARG A N 1
ATOM 4150 C CA . ARG A 1 541 ? 18.384 17.331 -0.784 1.00 94.00 541 ARG A CA 1
ATOM 4151 C C . ARG A 1 541 ? 18.103 18.476 -1.760 1.00 94.00 541 ARG A C 1
ATOM 4153 O O . ARG A 1 541 ? 18.955 19.346 -1.933 1.00 94.00 541 ARG A O 1
ATOM 4160 N N . HIS A 1 542 ? 16.922 18.512 -2.377 1.00 96.19 542 HIS A N 1
ATOM 4161 C CA . HIS A 1 542 ? 16.558 19.545 -3.340 1.00 96.19 542 HIS A CA 1
ATOM 4162 C C . HIS A 1 542 ? 16.311 20.896 -2.654 1.00 96.19 542 HIS A C 1
ATOM 4164 O O . HIS A 1 542 ? 15.377 21.048 -1.868 1.00 96.19 542 HIS A O 1
ATOM 4170 N N . VAL A 1 543 ? 17.121 21.906 -2.989 1.00 96.12 543 VAL A N 1
ATOM 4171 C CA . VAL A 1 543 ? 17.174 23.212 -2.296 1.00 96.12 543 VAL A CA 1
ATOM 4172 C C . VAL A 1 543 ? 15.805 23.895 -2.192 1.00 96.12 543 VAL A C 1
ATOM 4174 O O . VAL A 1 543 ? 15.417 24.358 -1.118 1.00 96.12 543 VAL A O 1
ATOM 4177 N N . ARG A 1 544 ? 15.034 23.930 -3.287 1.00 96.75 544 ARG A N 1
ATOM 4178 C CA . ARG A 1 544 ? 13.702 24.555 -3.294 1.00 96.75 544 ARG A CA 1
ATOM 4179 C C . ARG A 1 544 ? 12.698 23.776 -2.439 1.00 96.75 544 ARG A C 1
ATOM 4181 O O . ARG A 1 544 ? 11.938 24.371 -1.678 1.00 96.75 544 ARG A O 1
ATOM 4188 N N . LEU A 1 545 ? 12.738 22.445 -2.511 1.00 95.81 545 LEU A N 1
ATOM 4189 C CA . LEU A 1 545 ? 11.861 21.580 -1.722 1.00 95.81 545 LEU A CA 1
ATOM 4190 C C . LEU A 1 545 ? 12.192 21.683 -0.225 1.00 95.81 545 LEU A C 1
ATOM 4192 O O . LEU A 1 545 ? 11.285 21.769 0.599 1.00 95.81 545 LEU A O 1
ATOM 4196 N N . GLN A 1 546 ? 13.480 21.767 0.123 1.00 96.62 546 GLN A N 1
ATOM 4197 C CA . GLN A 1 546 ? 13.950 22.002 1.488 1.00 96.62 546 GLN A CA 1
ATOM 4198 C C . GLN A 1 546 ? 13.417 23.332 2.029 1.00 96.62 546 GLN A C 1
ATOM 4200 O O . GLN A 1 546 ? 12.926 23.377 3.156 1.00 96.62 546 GLN A O 1
ATOM 4205 N N . ALA A 1 547 ? 13.471 24.406 1.234 1.00 95.19 547 ALA A N 1
ATOM 4206 C CA . ALA A 1 547 ? 12.934 25.706 1.626 1.00 95.19 547 ALA A CA 1
ATOM 4207 C C . ALA A 1 547 ? 11.410 25.667 1.853 1.00 95.19 547 ALA A C 1
ATOM 4209 O O . ALA A 1 547 ? 10.927 26.239 2.832 1.00 95.19 547 ALA A O 1
ATOM 4210 N N . ALA A 1 548 ? 10.659 24.963 0.999 1.00 94.19 548 ALA A N 1
ATOM 4211 C CA . ALA A 1 548 ? 9.213 24.796 1.144 1.00 94.19 548 ALA A CA 1
ATOM 4212 C C . ALA A 1 548 ? 8.840 23.989 2.404 1.00 94.19 548 ALA A C 1
ATOM 4214 O O . ALA A 1 548 ? 8.014 24.434 3.202 1.00 94.19 548 ALA A O 1
ATOM 4215 N N . VAL A 1 549 ? 9.508 22.854 2.643 1.00 94.31 549 VAL A N 1
ATOM 4216 C CA . VAL A 1 549 ? 9.331 22.043 3.862 1.00 94.31 549 VAL A CA 1
ATOM 4217 C C . VAL A 1 549 ? 9.697 22.846 5.114 1.00 94.31 549 VAL A C 1
ATOM 4219 O O . VAL A 1 549 ? 8.927 22.867 6.070 1.00 94.31 549 VAL A O 1
ATOM 4222 N N . ARG A 1 550 ? 10.813 23.589 5.096 1.00 93.06 550 ARG A N 1
ATOM 4223 C CA . ARG A 1 550 ? 11.241 24.425 6.228 1.00 93.06 550 ARG A CA 1
ATOM 4224 C C . ARG A 1 550 ? 10.214 25.500 6.591 1.00 93.06 550 ARG A C 1
ATOM 4226 O O . ARG A 1 550 ? 10.073 25.802 7.769 1.00 93.06 550 ARG A O 1
ATOM 4233 N N . ARG A 1 551 ? 9.486 26.064 5.617 1.00 90.12 551 ARG A N 1
ATOM 4234 C CA . ARG A 1 551 ? 8.383 27.009 5.884 1.00 90.12 551 ARG A CA 1
ATOM 4235 C C . ARG A 1 551 ? 7.218 26.329 6.610 1.00 90.12 551 ARG A C 1
ATOM 4237 O O . ARG A 1 551 ? 6.737 26.876 7.593 1.00 90.12 551 ARG A O 1
ATOM 4244 N N . LEU A 1 552 ? 6.823 25.129 6.176 1.00 88.94 552 LEU A N 1
ATOM 4245 C CA . LEU A 1 552 ? 5.756 24.340 6.812 1.00 88.94 552 LEU A CA 1
ATOM 4246 C C . LEU A 1 552 ? 6.120 23.836 8.221 1.00 88.94 552 LEU A C 1
ATOM 4248 O O . LEU A 1 552 ? 5.228 23.618 9.037 1.00 88.94 552 LEU A O 1
ATOM 4252 N N . GLU A 1 553 ? 7.410 23.632 8.507 1.00 87.88 553 GLU A N 1
ATOM 4253 C CA . GLU A 1 553 ? 7.904 23.209 9.828 1.00 87.88 553 GLU A CA 1
ATOM 4254 C C . GLU A 1 553 ? 8.219 24.387 10.777 1.00 87.88 553 GLU A C 1
ATOM 4256 O O . GLU A 1 553 ? 8.315 24.179 11.984 1.00 87.88 553 GLU A O 1
ATOM 4261 N N . ALA A 1 554 ? 8.358 25.619 10.267 1.00 81.31 554 ALA A N 1
ATOM 4262 C CA . ALA A 1 554 ? 8.693 26.802 11.071 1.00 81.31 554 ALA A CA 1
ATOM 4263 C C . ALA A 1 554 ? 7.497 27.437 11.808 1.00 81.31 554 ALA A C 1
ATOM 4265 O O . ALA A 1 554 ? 7.707 28.163 12.785 1.00 81.31 554 ALA A O 1
ATOM 4266 N N . ASP A 1 555 ? 6.259 27.189 11.366 1.00 64.19 555 ASP A N 1
ATOM 4267 C CA . ASP A 1 555 ? 5.061 27.758 11.993 1.00 64.19 555 ASP A CA 1
ATOM 4268 C C . ASP A 1 555 ? 4.674 26.987 13.268 1.00 64.19 555 ASP A C 1
ATOM 4270 O O . ASP A 1 555 ? 3.916 26.014 13.278 1.00 64.19 555 ASP A O 1
ATOM 4274 N N . SER A 1 556 ? 5.252 27.429 14.381 1.00 52.84 556 SER A N 1
ATOM 4275 C CA . SER A 1 556 ? 5.165 26.765 15.686 1.00 52.84 556 SER A CA 1
ATOM 4276 C C . SER A 1 556 ? 3.781 26.826 16.352 1.00 52.84 556 SER A C 1
ATOM 4278 O O . SER A 1 556 ? 3.572 26.130 17.346 1.00 52.84 556 SER A O 1
ATOM 4280 N N . GLY A 1 557 ? 2.822 27.593 15.814 1.00 55.19 557 GLY A N 1
ATOM 4281 C CA . GLY A 1 557 ? 1.447 27.654 16.329 1.00 55.19 557 GLY A CA 1
ATOM 4282 C C . GLY A 1 557 ? 0.502 26.606 15.729 1.00 55.19 557 GLY A C 1
ATOM 4283 O O . GLY A 1 557 ? -0.425 26.135 16.395 1.00 55.19 557 GLY A O 1
ATOM 4284 N N . ARG A 1 558 ? 0.727 26.206 14.473 1.00 61.12 558 ARG A N 1
ATOM 4285 C CA . ARG A 1 558 ? -0.120 25.255 13.738 1.00 61.12 558 ARG A CA 1
ATOM 4286 C C . ARG A 1 558 ? 0.767 24.251 13.021 1.00 61.12 558 ARG A C 1
ATOM 4288 O O . ARG A 1 558 ? 1.433 24.583 12.052 1.00 61.12 558 ARG A O 1
ATOM 4295 N N . ARG A 1 559 ? 0.742 22.988 13.459 1.00 67.44 559 ARG A N 1
ATOM 4296 C CA . ARG A 1 559 ? 1.537 21.924 12.833 1.00 67.44 559 ARG A CA 1
ATOM 4297 C C . ARG A 1 559 ? 0.959 21.558 11.462 1.00 67.44 559 ARG A C 1
ATOM 4299 O O . ARG A 1 559 ? 0.201 20.597 11.346 1.00 67.44 559 ARG A O 1
ATOM 4306 N N . LEU A 1 560 ? 1.323 22.330 10.437 1.00 78.06 560 LEU A N 1
ATOM 4307 C CA . LEU A 1 560 ? 0.848 22.149 9.065 1.00 78.06 560 LEU A CA 1
ATOM 4308 C C . LEU A 1 560 ? 1.348 20.841 8.443 1.00 78.06 560 LEU A C 1
ATOM 4310 O O . LEU A 1 560 ? 0.657 20.294 7.593 1.00 78.06 560 LEU A O 1
ATOM 4314 N N . LEU A 1 561 ? 2.498 20.306 8.871 1.00 86.94 561 LEU A N 1
ATOM 4315 C CA . LEU A 1 561 ? 3.058 19.061 8.339 1.00 86.94 561 LEU A CA 1
ATOM 4316 C C . LEU A 1 561 ? 2.791 17.848 9.251 1.00 86.94 561 LEU A C 1
ATOM 4318 O O . LEU A 1 561 ? 3.239 17.783 10.401 1.00 86.94 561 LEU A O 1
ATOM 4322 N N . SER A 1 562 ? 2.103 16.845 8.704 1.00 87.56 562 SER A N 1
ATOM 4323 C CA . SER A 1 562 ? 1.795 15.564 9.356 1.00 87.56 562 SER A CA 1
ATOM 4324 C C . SER A 1 562 ? 2.112 14.367 8.446 1.00 87.56 562 SER A C 1
ATOM 4326 O O . SER A 1 562 ? 2.568 14.542 7.314 1.00 87.56 562 S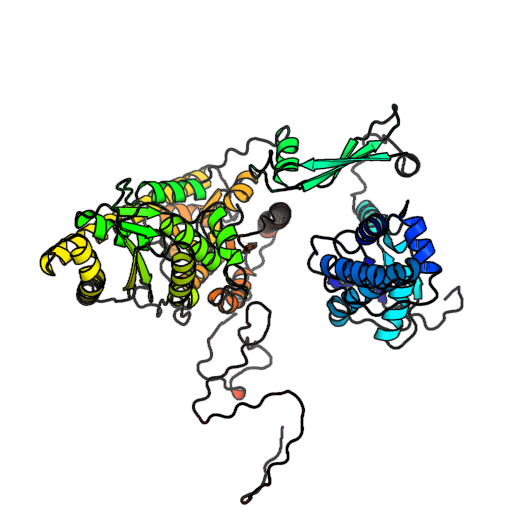ER A O 1
ATOM 4328 N N . HIS A 1 563 ? 1.903 13.137 8.932 1.00 89.31 563 HIS A N 1
ATOM 4329 C CA . HIS A 1 563 ? 2.129 11.920 8.149 1.00 89.31 563 HIS A CA 1
ATOM 4330 C C . HIS A 1 563 ? 1.004 10.886 8.300 1.00 89.31 563 HIS A C 1
ATOM 4332 O O . HIS A 1 563 ? 0.431 10.699 9.376 1.00 89.31 563 HIS A O 1
ATOM 4338 N N . ALA A 1 564 ? 0.763 10.142 7.222 1.00 89.44 564 ALA A N 1
ATOM 4339 C CA . ALA A 1 564 ? -0.087 8.960 7.197 1.00 89.44 564 ALA A CA 1
ATOM 4340 C C . ALA A 1 564 ? 0.699 7.772 6.637 1.00 89.44 564 ALA A C 1
ATOM 4342 O O . ALA A 1 564 ? 1.297 7.870 5.573 1.00 89.44 564 ALA A O 1
ATOM 4343 N N . LEU A 1 565 ? 0.696 6.647 7.345 1.00 88.44 565 LEU A N 1
ATOM 4344 C CA . LEU A 1 565 ? 1.315 5.396 6.928 1.00 88.44 565 LEU A CA 1
ATOM 4345 C C . LEU A 1 565 ? 0.332 4.561 6.107 1.00 88.44 565 LEU A C 1
ATOM 4347 O O . LEU A 1 565 ? -0.770 4.271 6.570 1.00 88.44 565 LEU A O 1
ATOM 4351 N N . VAL A 1 566 ? 0.749 4.131 4.918 1.00 88.00 566 VAL A N 1
ATOM 4352 C CA . VAL A 1 566 ? 0.002 3.223 4.041 1.00 88.00 566 VAL A CA 1
ATOM 4353 C C . VAL A 1 566 ? 0.830 1.970 3.797 1.00 88.00 566 VAL A C 1
ATOM 4355 O O . VAL A 1 566 ? 1.929 2.010 3.241 1.00 88.00 566 VAL A O 1
ATOM 4358 N N . THR A 1 567 ? 0.270 0.830 4.187 1.00 86.88 567 THR A N 1
ATOM 4359 C CA . THR A 1 567 ? 0.830 -0.495 3.926 1.00 86.88 567 THR A CA 1
ATOM 4360 C C . THR A 1 567 ? -0.238 -1.443 3.389 1.00 86.88 567 THR A C 1
ATOM 4362 O O . THR A 1 567 ? -1.411 -1.101 3.268 1.00 86.88 567 THR A O 1
ATOM 4365 N N . THR A 1 568 ? 0.174 -2.661 3.061 1.00 81.06 568 THR A N 1
ATOM 4366 C CA . THR A 1 568 ? -0.674 -3.736 2.558 1.00 81.06 568 THR A CA 1
ATOM 4367 C C . THR A 1 568 ? -0.670 -4.891 3.547 1.00 81.06 568 THR A C 1
ATOM 4369 O O . THR A 1 568 ? 0.391 -5.208 4.095 1.00 81.06 568 THR A O 1
ATOM 4372 N N . PHE A 1 569 ? -1.802 -5.572 3.731 1.00 77.50 569 PHE A N 1
ATOM 4373 C CA . PHE A 1 569 ? -1.835 -6.799 4.534 1.00 77.50 569 PHE A CA 1
ATOM 4374 C C . PHE A 1 569 ? -0.783 -7.810 4.050 1.00 77.50 569 PHE A C 1
ATOM 4376 O O . PHE A 1 569 ? -0.440 -7.866 2.864 1.00 77.50 569 PHE A O 1
ATOM 4383 N N . ARG A 1 570 ? -0.252 -8.600 4.993 1.00 77.44 570 ARG A N 1
ATOM 4384 C CA . ARG A 1 570 ? 0.764 -9.644 4.746 1.00 77.44 570 ARG A CA 1
ATOM 4385 C C . ARG A 1 570 ? 2.061 -9.114 4.122 1.00 77.44 570 ARG A C 1
ATOM 4387 O O . ARG A 1 570 ? 2.792 -9.840 3.451 1.00 77.44 570 ARG A O 1
ATOM 4394 N N . CYS A 1 571 ? 2.379 -7.841 4.356 1.00 81.31 571 CYS A N 1
ATOM 4395 C CA . CYS A 1 571 ? 3.694 -7.301 4.048 1.00 81.31 571 CYS A CA 1
ATOM 4396 C C . CYS A 1 571 ? 4.739 -7.810 5.053 1.00 81.31 571 CYS A C 1
ATOM 4398 O O . CYS A 1 571 ? 4.700 -7.435 6.222 1.00 81.31 571 CYS A O 1
ATOM 4400 N N . GLY A 1 572 ? 5.703 -8.610 4.586 1.00 79.88 572 GLY A N 1
ATOM 4401 C CA . GLY A 1 572 ? 6.826 -9.082 5.406 1.00 79.88 572 GLY A CA 1
ATOM 4402 C C . GLY A 1 572 ? 7.634 -7.944 6.052 1.00 79.88 572 GLY A C 1
ATOM 4403 O O . GLY A 1 572 ? 7.622 -7.853 7.277 1.00 79.88 572 GLY A O 1
ATOM 4404 N N . PRO A 1 573 ? 8.280 -7.050 5.270 1.00 84.69 573 PRO A N 1
ATOM 4405 C CA . PRO A 1 573 ? 9.082 -5.947 5.810 1.00 84.69 573 PRO A CA 1
ATOM 4406 C C . PRO A 1 573 ? 8.351 -5.090 6.847 1.00 84.69 573 PRO A C 1
ATOM 4408 O O . PRO A 1 573 ? 8.881 -4.863 7.930 1.00 84.69 573 PRO A O 1
ATOM 4411 N N . ASP A 1 574 ? 7.112 -4.679 6.564 1.00 83.31 574 ASP A N 1
ATOM 4412 C CA . ASP A 1 574 ? 6.379 -3.814 7.491 1.00 83.31 574 ASP A CA 1
ATOM 4413 C C . ASP A 1 574 ? 5.877 -4.563 8.720 1.00 83.31 574 ASP A C 1
ATOM 4415 O O . ASP A 1 574 ? 5.702 -3.934 9.750 1.00 83.31 574 ASP A O 1
ATOM 4419 N N . SER A 1 575 ? 5.682 -5.885 8.676 1.00 76.88 575 SER A N 1
ATOM 4420 C CA . SER A 1 575 ? 5.387 -6.642 9.907 1.00 76.88 575 SER A CA 1
ATOM 4421 C C . SER A 1 575 ? 6.572 -6.594 10.883 1.00 76.88 575 SER A C 1
ATOM 4423 O O . SER A 1 575 ? 6.373 -6.611 12.093 1.00 76.88 575 SER A O 1
ATOM 4425 N N . VAL A 1 576 ? 7.798 -6.461 10.360 1.00 79.81 576 VAL A N 1
ATOM 4426 C CA . VAL A 1 576 ? 9.025 -6.308 11.156 1.00 79.81 576 VAL A CA 1
ATOM 4427 C C . VAL A 1 576 ? 9.228 -4.859 11.613 1.00 79.81 576 VAL A C 1
ATOM 4429 O O . VAL A 1 576 ? 9.570 -4.638 12.770 1.00 79.81 576 VAL A O 1
ATOM 4432 N N . THR A 1 577 ? 9.009 -3.861 10.748 1.00 83.94 577 THR A N 1
ATOM 4433 C CA . THR A 1 577 ? 9.273 -2.445 11.082 1.00 83.94 577 THR A CA 1
ATOM 4434 C C . THR A 1 577 ? 8.075 -1.676 11.644 1.00 83.94 577 THR A C 1
ATOM 4436 O O . THR A 1 577 ? 8.254 -0.560 12.130 1.00 83.94 577 THR A O 1
ATOM 4439 N N . ALA A 1 578 ? 6.857 -2.226 11.618 1.00 81.12 578 ALA A N 1
ATOM 4440 C CA . ALA A 1 578 ? 5.669 -1.547 12.139 1.00 81.12 578 ALA A CA 1
ATOM 4441 C C . ALA A 1 578 ? 5.720 -1.195 13.632 1.00 81.12 578 ALA A C 1
ATOM 4443 O O . ALA A 1 578 ? 5.307 -0.085 13.955 1.00 81.12 578 ALA A O 1
ATOM 4444 N N . PRO A 1 579 ? 6.233 -2.047 14.536 1.00 77.44 579 PRO A N 1
ATOM 4445 C CA . PRO A 1 579 ? 6.374 -1.706 15.953 1.00 77.44 579 PRO A CA 1
ATOM 4446 C C . PRO A 1 579 ? 7.283 -0.490 16.155 1.00 77.44 579 PRO A C 1
ATOM 4448 O O . PRO A 1 579 ? 6.917 0.444 16.861 1.00 77.44 579 PRO A O 1
ATOM 4451 N N . LEU A 1 580 ? 8.415 -0.447 15.442 1.00 79.75 580 LEU A N 1
ATOM 4452 C CA . LEU A 1 580 ? 9.343 0.686 15.443 1.00 79.75 580 LEU A CA 1
ATOM 4453 C C . LEU A 1 580 ? 8.686 1.964 14.894 1.00 79.75 580 LEU A C 1
ATOM 4455 O O . LEU A 1 580 ? 8.781 3.025 15.509 1.00 79.75 580 LEU A O 1
ATOM 4459 N N . LEU A 1 581 ? 7.966 1.860 13.771 1.00 81.62 581 LEU A N 1
ATOM 4460 C CA . LEU A 1 581 ? 7.196 2.974 13.210 1.00 81.62 581 LEU A CA 1
ATOM 4461 C C . LEU A 1 581 ? 6.122 3.476 14.180 1.00 81.62 581 LEU A C 1
ATOM 4463 O O . LEU A 1 581 ? 5.966 4.684 14.321 1.00 81.62 581 LEU A O 1
ATOM 4467 N N . GLN A 1 582 ? 5.393 2.576 14.844 1.00 77.19 582 GLN A N 1
ATOM 4468 C CA . GLN A 1 582 ? 4.374 2.930 15.831 1.00 77.19 582 GLN A CA 1
ATOM 4469 C C . GLN A 1 582 ? 4.987 3.636 17.037 1.00 77.19 582 GLN A C 1
ATOM 4471 O O . GLN A 1 582 ? 4.421 4.630 17.477 1.00 77.19 582 GLN A O 1
ATOM 4476 N N . GLU A 1 583 ? 6.136 3.170 17.534 1.00 75.56 583 GLU A N 1
ATOM 4477 C CA . GLU A 1 583 ? 6.828 3.778 18.671 1.00 75.56 583 GLU A CA 1
ATOM 4478 C C . GLU A 1 583 ? 7.257 5.216 18.366 1.00 75.56 583 GLU A C 1
ATOM 4480 O O . GLU A 1 583 ? 6.839 6.141 19.062 1.00 75.56 583 GLU A O 1
ATOM 4485 N N . ILE A 1 584 ? 7.981 5.418 17.257 1.00 78.31 584 ILE A N 1
ATOM 4486 C CA . ILE A 1 584 ? 8.360 6.750 16.755 1.00 78.31 584 ILE A CA 1
ATOM 4487 C C . ILE A 1 584 ? 7.105 7.627 16.611 1.00 78.31 584 ILE A C 1
ATOM 4489 O O . ILE A 1 584 ? 7.064 8.769 17.071 1.00 78.31 584 ILE A O 1
ATOM 4493 N N . ALA A 1 585 ? 6.046 7.075 16.018 1.00 73.44 585 ALA A N 1
ATOM 4494 C CA . ALA A 1 585 ? 4.818 7.786 15.695 1.00 73.44 585 ALA A CA 1
ATOM 4495 C C . ALA A 1 585 ? 3.817 7.951 16.862 1.00 73.44 585 ALA A C 1
ATOM 4497 O O . ALA A 1 585 ? 2.717 8.454 16.618 1.00 73.44 585 ALA A O 1
ATOM 4498 N N . LYS A 1 586 ? 4.152 7.584 18.113 1.00 70.00 586 LYS A N 1
ATOM 4499 C CA . LYS A 1 586 ? 3.329 7.902 19.308 1.00 70.00 586 LYS A CA 1
ATOM 4500 C C . LYS A 1 586 ? 3.327 9.399 19.634 1.00 70.00 586 LYS A C 1
ATOM 4502 O O . LYS A 1 586 ? 2.335 9.949 20.129 1.00 70.00 586 LYS A O 1
ATOM 4507 N N . SER A 1 587 ? 4.450 10.071 19.390 1.00 62.88 587 SER A N 1
ATOM 4508 C CA . SER A 1 587 ? 4.650 11.471 19.779 1.00 62.88 587 SER A CA 1
ATOM 4509 C C . SER A 1 587 ? 3.943 12.466 18.854 1.00 62.88 587 SER A C 1
ATOM 4511 O O . SER A 1 587 ? 3.434 13.483 19.329 1.00 62.88 587 SER A O 1
ATOM 4513 N N . ALA A 1 588 ? 3.756 12.135 17.576 1.00 66.06 588 ALA A N 1
ATOM 4514 C CA . ALA A 1 588 ? 2.866 12.855 16.663 1.00 66.06 588 ALA A CA 1
ATOM 4515 C C . ALA A 1 588 ? 1.465 12.204 16.592 1.00 66.06 588 ALA A C 1
ATOM 4517 O O . ALA A 1 588 ? 1.298 11.034 16.928 1.00 66.06 588 ALA A O 1
ATOM 4518 N N . PRO A 1 589 ? 0.417 12.923 16.155 1.00 65.00 589 PRO A N 1
ATOM 4519 C CA . PRO A 1 589 ? -0.751 12.278 15.569 1.00 65.00 589 PRO A CA 1
ATOM 4520 C C . PRO A 1 589 ? -0.307 11.516 14.315 1.00 65.00 589 PRO A C 1
ATOM 4522 O O . PRO A 1 589 ? 0.244 12.112 13.393 1.00 65.00 589 PRO A O 1
ATOM 4525 N N . SER A 1 590 ? -0.569 10.215 14.273 1.00 71.94 590 SER A N 1
ATOM 4526 C CA . SER A 1 590 ? -0.280 9.350 13.129 1.00 71.94 590 SER A CA 1
ATOM 4527 C C . SER A 1 590 ? -1.547 8.630 12.669 1.00 71.94 590 SER A C 1
ATOM 4529 O O . SER A 1 590 ? -2.485 8.412 13.445 1.00 71.94 590 SER A O 1
ATOM 4531 N N . LEU A 1 591 ? -1.615 8.330 11.374 1.00 80.94 591 LEU A N 1
ATOM 4532 C CA . LEU A 1 591 ? -2.677 7.540 10.755 1.00 80.94 591 LEU A CA 1
ATOM 4533 C C . LEU A 1 591 ? -2.042 6.286 10.163 1.00 80.94 591 LEU A C 1
ATOM 4535 O O . LEU A 1 591 ? -1.039 6.394 9.471 1.00 80.94 591 LEU A O 1
ATOM 4539 N N . TRP A 1 592 ? -2.623 5.111 10.407 1.00 80.75 592 TRP A N 1
ATOM 4540 C CA . TRP A 1 592 ? -2.124 3.846 9.863 1.00 80.75 592 TRP A CA 1
ATOM 4541 C C . TRP A 1 592 ? -3.191 3.157 9.018 1.00 80.75 592 TRP A C 1
ATOM 4543 O O . TRP A 1 592 ? -4.202 2.696 9.547 1.00 80.75 592 TRP A O 1
ATOM 4553 N N . ILE A 1 593 ? -2.959 3.009 7.722 1.00 80.19 593 ILE A N 1
ATOM 4554 C CA . ILE A 1 593 ? -3.852 2.342 6.773 1.00 80.19 593 ILE A CA 1
ATOM 4555 C C . ILE A 1 593 ? -3.225 1.019 6.325 1.00 80.19 593 ILE A C 1
ATOM 4557 O O . ILE A 1 593 ? -2.054 0.965 5.950 1.00 80.19 593 ILE A O 1
ATOM 4561 N N . GLN A 1 594 ? -4.012 -0.057 6.393 1.00 76.06 594 GLN A N 1
ATOM 4562 C CA . GLN A 1 594 ? -3.662 -1.369 5.854 1.00 76.06 594 GLN A CA 1
ATOM 4563 C C . GLN A 1 594 ? -4.648 -1.705 4.738 1.00 76.06 594 GLN A C 1
ATOM 4565 O O . GLN A 1 594 ? -5.850 -1.788 4.976 1.00 76.06 594 GLN A O 1
ATOM 4570 N N . SER A 1 595 ? -4.119 -1.886 3.534 1.00 72.62 595 SER A N 1
ATOM 4571 C CA . SER A 1 595 ? -4.879 -2.167 2.323 1.00 72.62 595 SER A CA 1
ATOM 4572 C C . SER A 1 595 ? -4.811 -3.644 1.951 1.00 72.62 595 SER A C 1
ATOM 4574 O O . SER A 1 595 ? -3.741 -4.260 1.972 1.00 72.62 595 SER A O 1
ATOM 4576 N N . ASP A 1 596 ? -5.946 -4.230 1.586 1.00 65.81 596 ASP A N 1
ATOM 4577 C CA . ASP A 1 596 ? -6.010 -5.561 0.974 1.00 65.81 596 ASP A CA 1
ATOM 4578 C C . ASP A 1 596 ? -5.969 -5.488 -0.567 1.00 65.81 596 ASP A C 1
ATOM 4580 O O . ASP A 1 596 ? -5.818 -6.513 -1.228 1.00 65.81 596 ASP A O 1
ATOM 4584 N N . GLY A 1 597 ? -6.096 -4.280 -1.136 1.00 60.75 597 GLY A N 1
ATOM 4585 C CA . GLY A 1 597 ? -6.236 -4.018 -2.569 1.00 60.75 597 GLY A CA 1
ATOM 4586 C C . GLY A 1 597 ? -7.521 -4.559 -3.211 1.00 60.75 597 GLY A C 1
ATOM 4587 O O . GLY A 1 597 ? -7.644 -4.487 -4.431 1.00 60.75 597 GLY A O 1
ATOM 4588 N N . THR A 1 598 ? -8.460 -5.129 -2.442 1.00 56.53 598 THR A N 1
ATOM 4589 C CA . THR A 1 598 ? -9.661 -5.794 -2.988 1.00 56.53 598 THR A CA 1
ATOM 4590 C C . THR A 1 598 ? -10.976 -5.256 -2.440 1.00 56.53 598 THR A C 1
ATOM 4592 O O . THR A 1 598 ? -11.982 -5.337 -3.147 1.00 56.53 598 THR A O 1
ATOM 4595 N N . ILE A 1 599 ? -10.978 -4.649 -1.250 1.00 54.34 599 ILE A N 1
ATOM 4596 C CA . ILE A 1 599 ? -12.150 -4.009 -0.650 1.00 54.34 599 ILE A CA 1
ATOM 4597 C C . ILE A 1 599 ? -11.834 -2.535 -0.364 1.00 54.34 599 ILE A C 1
ATOM 4599 O O . ILE A 1 599 ? -10.951 -2.185 0.423 1.00 54.34 599 ILE A O 1
ATOM 4603 N N . ALA A 1 600 ? -12.592 -1.646 -1.006 1.00 52.88 600 ALA A N 1
ATOM 4604 C CA . ALA A 1 600 ? -12.536 -0.211 -0.760 1.00 52.88 600 ALA A CA 1
ATOM 4605 C C . ALA A 1 600 ? -13.389 0.147 0.473 1.00 52.88 600 ALA A C 1
ATOM 4607 O O . ALA A 1 600 ? -14.514 0.630 0.347 1.00 52.88 600 ALA A O 1
ATOM 4608 N N . GLU A 1 601 ? -12.846 -0.095 1.670 1.00 53.09 601 GLU A N 1
ATOM 4609 C CA . GLU A 1 601 ? -13.440 0.225 2.985 1.00 53.09 601 GLU A CA 1
ATOM 4610 C C . GLU A 1 601 ? -13.457 1.746 3.283 1.00 53.09 601 GLU A C 1
ATOM 4612 O O . GLU A 1 601 ? -13.011 2.219 4.333 1.00 53.09 601 GLU A O 1
ATOM 4617 N N . LEU A 1 602 ? -13.954 2.545 2.332 1.00 51.31 602 LEU A N 1
ATOM 4618 C CA . LEU A 1 602 ? -13.857 4.010 2.322 1.00 51.31 602 LEU A CA 1
ATOM 4619 C C . LEU A 1 602 ? -14.478 4.649 3.572 1.00 51.31 602 LEU A C 1
ATOM 4621 O O . LEU A 1 602 ? -13.851 5.510 4.178 1.00 51.31 602 LEU A O 1
ATOM 4625 N N . ALA A 1 603 ? -15.649 4.183 4.022 1.00 40.38 603 ALA A N 1
ATOM 4626 C CA . ALA A 1 603 ? -16.308 4.704 5.227 1.00 40.38 603 ALA A CA 1
ATOM 4627 C C . ALA A 1 603 ? -15.505 4.445 6.521 1.00 40.38 603 ALA A C 1
ATOM 4629 O O . ALA A 1 603 ? -15.509 5.259 7.451 1.00 40.38 603 ALA A O 1
ATOM 4630 N N . HIS A 1 604 ? -14.782 3.324 6.596 1.00 52.81 604 HIS A N 1
ATOM 4631 C CA . HIS A 1 604 ? -13.886 3.037 7.716 1.00 52.81 604 HIS A CA 1
ATOM 4632 C C . HIS A 1 604 ? -12.606 3.871 7.644 1.00 52.81 604 HIS A C 1
ATOM 4634 O O . HIS A 1 604 ? -12.159 4.388 8.672 1.00 52.81 604 HIS A O 1
ATOM 4640 N N . LEU A 1 605 ? -12.047 4.055 6.444 1.00 61.09 605 LEU A N 1
ATOM 4641 C CA . LEU A 1 605 ? -10.918 4.955 6.215 1.00 61.09 605 LEU A CA 1
ATOM 4642 C C . LEU A 1 605 ? -11.271 6.390 6.624 1.00 61.09 605 LEU A C 1
ATOM 4644 O O . LEU A 1 605 ? -10.523 7.032 7.358 1.00 61.09 605 LEU A O 1
ATOM 4648 N N . GLU A 1 606 ? -12.443 6.865 6.208 1.00 62.03 606 GLU A N 1
ATOM 4649 C CA . GLU A 1 606 ? -12.906 8.227 6.430 1.00 62.03 606 GLU A CA 1
ATOM 4650 C C . GLU A 1 606 ? -13.118 8.540 7.917 1.00 62.03 606 GLU A C 1
ATOM 4652 O O . GLU A 1 606 ? -12.670 9.583 8.397 1.00 62.03 606 GLU A O 1
ATOM 4657 N N . ASN A 1 607 ? -13.734 7.630 8.677 1.00 61.66 607 ASN A N 1
ATOM 4658 C CA . ASN A 1 607 ? -13.879 7.778 10.128 1.00 61.66 607 ASN A CA 1
ATOM 4659 C C . ASN A 1 607 ? -12.518 7.831 10.844 1.00 61.66 607 ASN A C 1
ATOM 4661 O O . ASN A 1 607 ? -12.322 8.631 11.766 1.00 61.66 607 ASN A O 1
ATOM 4665 N N . ARG A 1 608 ? -11.547 7.019 10.403 1.00 64.69 608 ARG A N 1
ATOM 4666 C CA . ARG A 1 608 ? -10.183 7.005 10.961 1.00 64.69 608 ARG A CA 1
ATOM 4667 C C . ARG A 1 608 ? -9.408 8.272 10.603 1.00 64.69 608 ARG A C 1
ATOM 4669 O O . ARG A 1 608 ? -8.772 8.837 11.491 1.00 64.69 608 ARG A O 1
ATOM 4676 N N . ILE A 1 609 ? -9.524 8.761 9.367 1.00 68.38 609 ILE A N 1
ATOM 4677 C CA . ILE A 1 609 ? -8.974 10.057 8.945 1.00 68.38 609 ILE A CA 1
ATOM 4678 C C . ILE A 1 609 ? -9.612 11.169 9.779 1.00 68.38 609 ILE A C 1
ATOM 4680 O O . ILE A 1 609 ? -8.895 11.890 10.456 1.00 68.38 609 ILE A O 1
ATOM 4684 N N . SER A 1 610 ? -10.941 11.255 9.851 1.00 65.44 610 SER A N 1
ATOM 4685 C CA . SER A 1 610 ? -11.649 12.309 10.599 1.00 65.44 610 SER A CA 1
ATOM 4686 C C . SER A 1 610 ? -11.281 12.324 12.092 1.00 65.44 610 SER A C 1
ATOM 4688 O O . SER A 1 610 ? -11.119 13.388 12.686 1.00 65.44 610 SER A O 1
ATOM 4690 N N . THR A 1 611 ? -11.065 11.148 12.693 1.00 67.44 611 THR A N 1
ATOM 4691 C CA . THR A 1 611 ? -10.550 11.015 14.067 1.00 67.44 611 THR A CA 1
ATOM 4692 C C . THR A 1 611 ? -9.099 11.498 14.185 1.00 67.44 611 THR A C 1
ATOM 4694 O O . THR A 1 611 ? -8.750 12.180 15.148 1.00 67.44 611 THR A O 1
ATOM 4697 N N . HIS A 1 612 ? -8.248 11.177 13.209 1.00 67.56 612 HIS A N 1
ATOM 4698 C CA . HIS A 1 612 ? -6.867 11.655 13.136 1.00 67.56 612 HIS A CA 1
ATOM 4699 C C . HIS A 1 612 ? -6.792 13.184 12.944 1.00 67.56 612 HIS A C 1
ATOM 4701 O O . HIS A 1 612 ? -5.992 13.828 13.618 1.00 67.56 612 HIS A O 1
ATOM 4707 N N . LEU A 1 613 ? -7.681 13.789 12.147 1.00 67.69 613 LEU A N 1
ATOM 4708 C CA . LEU A 1 613 ? -7.733 15.247 11.957 1.00 67.69 613 LEU A CA 1
ATOM 4709 C C . LEU A 1 613 ? -8.127 15.976 13.241 1.00 67.69 613 LEU A C 1
ATOM 4711 O O . LEU A 1 613 ? -7.445 16.917 13.646 1.00 67.69 613 LEU A O 1
ATOM 4715 N N . ARG A 1 614 ? -9.151 15.477 13.949 1.00 66.88 614 ARG A N 1
ATOM 4716 C CA . ARG A 1 614 ? -9.506 15.980 15.286 1.00 66.88 614 ARG A CA 1
ATOM 4717 C C . ARG A 1 614 ? -8.328 15.866 16.260 1.00 66.88 614 ARG A C 1
ATOM 4719 O O . ARG A 1 614 ? -8.107 16.783 17.040 1.00 66.88 614 ARG A O 1
ATOM 4726 N N . ARG A 1 615 ? -7.525 14.795 16.185 1.00 65.69 615 ARG A N 1
ATOM 4727 C CA . ARG A 1 615 ? -6.299 14.649 16.995 1.00 65.69 615 ARG A CA 1
ATOM 4728 C C . ARG A 1 615 ? -5.193 15.636 16.614 1.00 65.69 615 ARG A C 1
ATOM 4730 O O . ARG A 1 615 ? -4.517 16.102 17.522 1.00 65.69 615 ARG A O 1
ATOM 4737 N N . ILE A 1 616 ? -5.003 15.963 15.331 1.00 66.00 616 ILE A N 1
ATOM 4738 C CA . ILE A 1 616 ? -4.069 17.024 14.904 1.00 66.00 616 ILE A CA 1
ATOM 4739 C C . ILE A 1 616 ? -4.506 18.363 15.506 1.00 66.00 616 ILE A C 1
ATOM 4741 O O . ILE A 1 616 ? -3.726 18.995 16.215 1.00 66.00 616 ILE A O 1
ATOM 4745 N N . GLN A 1 617 ? -5.775 18.731 15.316 1.00 63.75 617 GLN A N 1
ATOM 4746 C CA . GLN A 1 617 ? -6.357 19.971 15.842 1.00 63.75 617 GLN A CA 1
ATOM 4747 C C . GLN A 1 617 ? -6.280 20.051 17.380 1.00 63.75 617 GLN A C 1
ATOM 4749 O O . GLN A 1 617 ? -5.967 21.103 17.926 1.00 63.75 617 GLN A O 1
ATOM 4754 N N . GLN A 1 618 ? -6.500 18.937 18.089 1.00 58.81 618 GLN A N 1
ATOM 4755 C CA . GLN A 1 618 ? -6.419 18.878 19.554 1.00 58.81 618 GLN A CA 1
ATOM 4756 C C . GLN A 1 618 ? -4.980 18.898 20.095 1.00 58.81 618 GLN A C 1
ATOM 4758 O O . GLN A 1 618 ? -4.730 19.565 21.097 1.00 58.81 618 GLN A O 1
ATOM 4763 N N . LYS A 1 619 ? -4.010 18.210 19.464 1.00 52.91 619 LYS A N 1
ATOM 4764 C CA . LYS A 1 619 ? -2.609 18.221 19.941 1.00 52.91 619 LYS A CA 1
ATOM 4765 C C . LYS A 1 619 ? -1.935 19.587 19.772 1.00 52.91 619 LYS A C 1
ATOM 4767 O O . LYS A 1 619 ? -1.038 19.888 20.550 1.00 52.91 619 LYS A O 1
ATOM 4772 N N . SER A 1 620 ? -2.403 20.439 18.854 1.00 48.66 620 SER A N 1
ATOM 4773 C CA . SER A 1 620 ? -1.985 21.852 18.791 1.00 48.66 620 SER A CA 1
ATOM 4774 C C . SER A 1 620 ? -2.281 22.650 20.072 1.00 48.66 620 SER A C 1
ATOM 4776 O O . SER A 1 620 ? -1.639 23.668 20.294 1.00 48.66 620 SER A O 1
ATOM 4778 N N . ALA A 1 621 ? -3.194 22.190 20.937 1.00 37.53 621 ALA A N 1
ATOM 4779 C CA . ALA A 1 621 ? -3.496 22.826 22.224 1.00 37.53 621 ALA A CA 1
ATOM 4780 C C . ALA A 1 621 ? -2.786 22.178 23.434 1.00 37.53 621 ALA A C 1
ATOM 4782 O O . ALA A 1 621 ? -2.896 22.688 24.547 1.00 37.53 621 ALA A O 1
ATOM 4783 N N . ALA A 1 622 ? -2.077 21.055 23.255 1.00 36.72 622 ALA A N 1
ATOM 4784 C CA . ALA A 1 622 ? -1.486 20.288 24.353 1.00 36.72 622 ALA A CA 1
ATOM 4785 C C . ALA A 1 622 ? -0.069 19.801 24.008 1.00 36.72 622 ALA A C 1
ATOM 4787 O O . ALA A 1 622 ? 0.117 18.776 23.346 1.00 36.72 622 ALA A O 1
ATOM 4788 N N . GLY A 1 623 ? 0.936 20.528 24.507 1.00 41.00 623 GLY A N 1
ATOM 4789 C CA . GLY A 1 623 ? 2.359 20.218 24.346 1.00 41.00 623 GLY A CA 1
ATOM 4790 C C . GLY A 1 623 ? 2.787 18.932 25.062 1.00 41.00 623 GLY A C 1
ATOM 4791 O O . GLY A 1 623 ? 3.354 18.975 26.148 1.00 41.00 623 GLY A O 1
ATOM 4792 N N . GLY A 1 624 ? 2.531 17.779 24.442 1.00 35.84 624 GLY A N 1
ATOM 4793 C CA . GLY A 1 624 ? 2.994 16.468 24.902 1.00 35.84 624 GLY A CA 1
ATOM 4794 C C . GLY A 1 624 ? 4.348 16.096 24.300 1.00 35.84 624 GLY A C 1
ATOM 4795 O O . GLY A 1 624 ? 4.392 15.432 23.263 1.00 35.84 624 GLY A O 1
ATOM 4796 N N . GLY A 1 625 ? 5.438 16.521 24.944 1.00 39.56 625 GLY A N 1
ATOM 4797 C CA . GLY A 1 625 ? 6.801 16.112 24.591 1.00 39.56 625 GLY A CA 1
ATOM 4798 C C . GLY A 1 625 ? 7.087 14.634 24.898 1.00 39.56 625 GLY A C 1
ATOM 4799 O O . GLY A 1 625 ? 6.463 14.032 25.770 1.00 39.56 625 GLY A O 1
ATOM 4800 N N . HIS A 1 626 ? 8.047 14.049 24.178 1.00 48.34 626 HIS A N 1
ATOM 4801 C CA . HIS A 1 626 ? 8.557 12.697 24.440 1.00 48.34 626 HIS A CA 1
ATOM 4802 C C . HIS A 1 626 ? 9.291 12.641 25.796 1.00 48.34 626 HIS A C 1
ATOM 4804 O O . HIS A 1 626 ? 9.954 13.622 26.147 1.00 48.34 626 HIS A O 1
ATOM 4810 N N . PRO A 1 627 ? 9.329 11.494 26.506 1.00 44.62 627 PRO A N 1
ATOM 4811 C CA . PRO A 1 627 ? 10.500 11.182 27.320 1.00 44.62 627 PRO A CA 1
ATOM 4812 C C . PRO A 1 627 ? 11.743 11.225 26.417 1.00 44.62 627 PRO A C 1
ATOM 4814 O O . PRO A 1 627 ? 11.802 10.509 25.416 1.00 44.62 627 PRO A O 1
ATOM 4817 N N . GLN A 1 628 ? 12.714 12.076 26.755 1.00 49.50 628 GLN A N 1
ATOM 4818 C CA . GLN A 1 628 ? 13.871 12.405 25.903 1.00 49.50 628 GLN A CA 1
ATOM 4819 C C . GLN A 1 628 ? 14.862 11.240 25.691 1.00 49.50 628 GLN A C 1
ATOM 4821 O O . GLN A 1 628 ? 15.768 11.358 24.872 1.00 49.50 628 GLN A O 1
ATOM 4826 N N . ASN A 1 629 ? 14.675 10.116 26.395 1.00 56.94 629 ASN A N 1
ATOM 4827 C CA . ASN A 1 629 ? 15.680 9.063 26.572 1.00 56.94 629 ASN A CA 1
ATOM 4828 C C . ASN A 1 629 ? 15.239 7.681 26.040 1.00 56.94 629 ASN A C 1
ATOM 4830 O O . ASN A 1 629 ? 15.708 6.662 26.542 1.00 56.94 629 ASN A O 1
ATOM 4834 N N . LEU A 1 630 ? 14.320 7.603 25.068 1.00 59.16 630 LEU A N 1
ATOM 4835 C CA . LEU A 1 630 ? 13.998 6.315 24.437 1.00 59.16 630 LEU A CA 1
ATOM 4836 C C . LEU A 1 630 ? 15.088 5.941 23.422 1.00 59.16 630 LEU A C 1
ATOM 4838 O O . LEU A 1 630 ? 15.105 6.459 22.307 1.00 59.16 630 LEU A O 1
ATOM 4842 N N . GLN A 1 631 ? 15.974 5.023 23.802 1.00 62.03 631 GLN A N 1
ATOM 4843 C CA . GLN A 1 631 ? 16.975 4.444 22.909 1.00 62.03 631 GLN A CA 1
ATOM 4844 C C . GLN A 1 631 ? 16.459 3.122 22.333 1.00 62.03 631 GLN A C 1
ATOM 4846 O O . GLN A 1 631 ? 16.016 2.247 23.073 1.00 62.03 631 GLN A O 1
ATOM 4851 N N . ILE A 1 632 ? 16.532 2.968 21.011 1.00 63.84 632 ILE A N 1
ATOM 4852 C CA . ILE A 1 632 ? 16.199 1.717 20.326 1.00 63.84 632 ILE A CA 1
ATOM 4853 C C . ILE A 1 632 ? 17.486 1.167 19.718 1.00 63.84 632 ILE A C 1
ATOM 4855 O O . ILE A 1 632 ? 18.093 1.805 18.860 1.00 63.84 632 ILE A O 1
ATOM 4859 N N . ALA A 1 633 ? 17.895 -0.012 20.175 1.00 62.09 633 ALA A N 1
ATOM 4860 C CA . ALA A 1 633 ? 19.060 -0.731 19.678 1.00 62.09 633 ALA A CA 1
ATOM 4861 C C . ALA A 1 633 ? 18.633 -2.103 19.147 1.00 62.09 633 ALA A C 1
ATOM 4863 O O . ALA A 1 633 ? 17.740 -2.745 19.703 1.00 62.09 633 ALA A O 1
ATOM 4864 N N . LEU A 1 634 ? 19.281 -2.553 18.074 1.00 60.97 634 LEU A N 1
ATOM 4865 C CA . LEU A 1 634 ? 19.175 -3.934 17.622 1.00 60.97 634 LEU A CA 1
ATOM 4866 C C . LEU A 1 634 ? 20.219 -4.758 18.386 1.00 60.97 634 LEU A C 1
ATOM 4868 O O . LEU A 1 634 ? 21.363 -4.331 18.514 1.00 60.97 634 LEU A O 1
ATOM 4872 N N . LEU A 1 635 ? 19.811 -5.899 18.941 1.00 63.00 635 LEU A N 1
ATOM 4873 C CA . LEU A 1 635 ? 20.697 -6.770 19.712 1.00 63.00 635 LEU A CA 1
ATOM 4874 C C . LEU A 1 635 ? 21.343 -7.788 18.767 1.00 63.00 635 LEU A C 1
ATOM 4876 O O . LEU A 1 635 ? 20.673 -8.725 18.333 1.00 63.00 635 LEU A O 1
ATOM 4880 N N . ASP A 1 636 ? 22.629 -7.601 18.462 1.00 57.00 636 ASP A N 1
ATOM 4881 C CA . ASP A 1 636 ? 23.414 -8.555 17.663 1.00 57.00 636 ASP A CA 1
ATOM 4882 C C . ASP A 1 636 ? 23.585 -9.899 18.396 1.00 57.00 636 ASP A C 1
ATOM 4884 O O . ASP A 1 636 ? 23.522 -10.966 17.784 1.00 57.00 636 ASP A O 1
ATOM 4888 N N . GLU A 1 637 ? 23.713 -9.853 19.727 1.00 62.22 637 GLU A N 1
ATOM 4889 C CA . GLU A 1 637 ? 23.686 -11.015 20.615 1.00 62.22 637 GLU A CA 1
ATOM 4890 C C . GLU A 1 637 ? 22.605 -10.840 21.689 1.00 62.22 637 GLU A C 1
ATOM 4892 O O . GLU A 1 637 ? 22.509 -9.802 22.346 1.00 62.22 637 GLU A O 1
ATOM 4897 N N . PHE A 1 638 ? 21.782 -11.872 21.900 1.00 66.06 638 PHE A N 1
ATOM 4898 C CA . PHE A 1 638 ? 20.721 -11.835 22.906 1.00 66.06 638 PHE A CA 1
ATOM 4899 C C . PHE A 1 638 ? 21.233 -12.307 24.274 1.00 66.06 638 PHE A C 1
ATOM 4901 O O . PHE A 1 638 ? 21.082 -13.475 24.638 1.00 66.06 638 PHE A O 1
ATOM 4908 N N . ASN A 1 639 ? 21.841 -11.391 25.031 1.00 72.69 639 ASN A N 1
ATOM 4909 C CA . ASN A 1 639 ? 22.266 -11.635 26.408 1.00 72.69 639 ASN A CA 1
ATOM 4910 C C . ASN A 1 639 ? 21.227 -11.101 27.412 1.00 72.69 639 ASN A C 1
ATOM 4912 O O . ASN A 1 639 ? 21.023 -9.893 27.517 1.00 72.69 639 ASN A O 1
ATOM 4916 N N . LEU A 1 640 ? 20.599 -12.003 28.174 1.00 65.00 640 LEU A N 1
ATOM 4917 C CA . LEU A 1 640 ? 19.622 -11.652 29.213 1.00 65.00 640 LEU A CA 1
ATOM 4918 C C . LEU A 1 640 ? 20.240 -10.866 30.378 1.00 65.00 640 LEU A C 1
ATOM 4920 O O . LEU A 1 640 ? 19.564 -10.011 30.939 1.00 65.00 640 LEU A O 1
ATOM 4924 N N . ASP A 1 641 ? 21.514 -11.101 30.700 1.00 73.00 641 ASP A N 1
ATOM 4925 C CA . ASP A 1 641 ? 22.202 -10.441 31.820 1.00 73.00 641 ASP A CA 1
ATOM 4926 C C . ASP A 1 641 ? 22.602 -8.988 31.496 1.00 73.00 641 ASP A C 1
ATOM 4928 O O . ASP A 1 641 ? 22.943 -8.217 32.392 1.00 73.00 641 ASP A O 1
ATOM 4932 N N . ALA A 1 642 ? 22.558 -8.604 30.215 1.00 72.62 642 ALA A N 1
ATOM 4933 C CA . ALA A 1 642 ? 22.825 -7.243 29.747 1.00 72.62 642 ALA A CA 1
ATOM 4934 C C . ALA A 1 642 ? 21.566 -6.353 29.703 1.00 72.62 642 ALA A C 1
ATOM 4936 O O . ALA A 1 642 ? 21.679 -5.163 29.418 1.00 72.62 642 ALA A O 1
ATOM 4937 N N . LEU A 1 643 ? 20.380 -6.919 29.959 1.00 74.62 643 LEU A N 1
ATOM 4938 C CA . LEU A 1 643 ? 19.096 -6.223 29.891 1.00 74.62 643 LEU A CA 1
ATOM 4939 C C . LEU A 1 643 ? 18.632 -5.792 31.284 1.00 74.62 643 LEU A C 1
ATOM 4941 O O . LEU A 1 643 ? 18.474 -6.609 32.192 1.00 74.62 643 LEU A O 1
ATOM 4945 N N . ASN A 1 644 ? 18.332 -4.508 31.446 1.00 76.31 644 ASN A N 1
ATOM 4946 C CA . ASN A 1 644 ? 17.736 -3.989 32.666 1.00 76.31 644 ASN A CA 1
ATOM 4947 C C . ASN A 1 644 ? 16.228 -4.279 32.682 1.00 76.31 644 ASN A C 1
ATOM 4949 O O . ASN A 1 644 ? 15.431 -3.582 32.054 1.00 76.31 644 ASN A O 1
ATOM 4953 N N . SER A 1 645 ? 15.818 -5.269 33.476 1.00 74.50 645 SER A N 1
ATOM 4954 C CA . SER A 1 645 ? 14.419 -5.705 33.604 1.00 74.50 645 SER A CA 1
ATOM 4955 C C . SER A 1 645 ? 13.430 -4.631 34.089 1.00 74.50 645 SER A C 1
ATOM 4957 O O . SER A 1 645 ? 12.227 -4.882 34.081 1.00 74.50 645 SER A O 1
ATOM 4959 N N . ALA A 1 646 ? 13.904 -3.471 34.559 1.00 71.62 646 ALA A N 1
ATOM 4960 C CA . ALA A 1 646 ? 13.063 -2.348 34.977 1.00 71.62 646 ALA A CA 1
ATOM 4961 C C . ALA A 1 646 ? 12.860 -1.276 33.886 1.00 71.62 646 ALA A C 1
ATOM 4963 O O . ALA A 1 646 ? 11.932 -0.476 34.007 1.00 71.62 646 ALA A O 1
ATOM 4964 N N . THR A 1 647 ? 13.705 -1.233 32.849 1.00 76.12 647 THR A N 1
ATOM 4965 C CA . THR A 1 647 ? 13.671 -0.191 31.800 1.00 76.12 647 THR A CA 1
ATOM 4966 C C . THR A 1 647 ? 13.562 -0.737 30.382 1.00 76.12 647 THR A C 1
ATOM 4968 O O . THR A 1 647 ? 13.019 -0.053 29.514 1.00 76.12 647 THR A O 1
ATOM 4971 N N . ASP A 1 648 ? 14.044 -1.954 30.139 1.00 72.19 648 ASP A N 1
ATOM 4972 C CA . ASP A 1 648 ? 14.311 -2.440 28.791 1.00 72.19 648 ASP A CA 1
ATOM 4973 C C . ASP A 1 648 ? 13.182 -3.353 28.307 1.00 72.19 648 ASP A C 1
ATOM 4975 O O . ASP A 1 648 ? 12.777 -4.305 28.977 1.00 72.19 648 ASP A O 1
ATOM 4979 N N . VAL A 1 649 ? 12.676 -3.078 27.104 1.00 68.81 649 VAL A N 1
ATOM 4980 C CA . VAL A 1 649 ? 11.603 -3.857 26.477 1.00 68.81 649 VAL A CA 1
ATOM 4981 C C . VAL A 1 649 ? 12.169 -4.629 25.294 1.00 68.81 649 VAL A C 1
ATOM 4983 O O . VAL A 1 649 ? 12.412 -4.069 24.226 1.00 68.81 649 VAL A O 1
ATOM 4986 N N . VAL A 1 650 ? 12.337 -5.940 25.462 1.00 68.81 650 VAL A N 1
ATOM 4987 C CA . VAL A 1 650 ? 12.681 -6.832 24.350 1.00 68.81 650 VAL A CA 1
ATOM 4988 C C . VAL A 1 650 ? 11.466 -7.025 23.453 1.00 68.81 650 VAL A C 1
ATOM 4990 O O . VAL A 1 650 ? 10.441 -7.558 23.881 1.00 68.81 650 VAL A O 1
ATOM 4993 N N . TYR A 1 651 ? 11.604 -6.654 22.182 1.00 66.56 651 TYR A N 1
ATOM 4994 C CA . TYR A 1 651 ? 10.602 -6.919 21.160 1.00 66.56 651 TYR A CA 1
ATOM 4995 C C . TYR A 1 651 ? 11.075 -8.001 20.180 1.00 66.56 651 TYR A C 1
ATOM 4997 O O . TYR A 1 651 ? 12.118 -7.862 19.543 1.00 66.56 651 TYR A O 1
ATOM 5005 N N . PHE A 1 652 ? 10.272 -9.055 20.012 1.00 65.31 652 PHE A N 1
ATOM 5006 C CA . PHE A 1 652 ? 10.485 -10.072 18.981 1.00 65.31 652 PHE A CA 1
ATOM 5007 C C . PHE A 1 652 ? 9.556 -9.815 17.788 1.00 65.31 652 PHE A C 1
ATOM 5009 O O . PHE A 1 652 ? 8.339 -9.754 17.989 1.00 65.31 652 PHE A O 1
ATOM 5016 N N . PRO A 1 653 ? 10.076 -9.707 16.549 1.00 57.69 653 PRO A N 1
ATOM 5017 C CA . PRO A 1 653 ? 9.238 -9.498 15.378 1.00 57.69 653 PRO A CA 1
ATOM 5018 C C . PRO A 1 653 ? 8.229 -10.632 15.183 1.00 57.69 653 PRO A C 1
ATOM 5020 O O . PRO A 1 653 ? 8.525 -11.826 15.303 1.00 57.69 653 PRO A O 1
ATOM 5023 N N . THR A 1 654 ? 7.005 -10.221 14.867 1.00 51.69 654 THR A N 1
ATOM 5024 C CA . THR A 1 654 ? 5.875 -11.110 14.600 1.00 51.69 654 THR A CA 1
ATOM 5025 C C . THR A 1 654 ? 5.571 -11.138 13.106 1.00 51.69 654 THR A C 1
ATOM 5027 O O . THR A 1 654 ? 5.817 -10.181 12.370 1.00 51.69 654 THR A O 1
ATOM 5030 N N . LEU A 1 655 ? 5.034 -12.261 12.637 1.00 50.44 655 LEU A N 1
ATOM 5031 C CA . LEU A 1 655 ? 4.373 -12.339 11.341 1.00 50.44 655 LEU A CA 1
ATOM 5032 C C . LEU A 1 655 ? 3.097 -11.482 11.365 1.00 50.44 655 LEU A C 1
ATOM 5034 O O . LEU A 1 655 ? 2.555 -11.185 12.428 1.00 50.44 655 LEU A O 1
ATOM 5038 N N . SER A 1 656 ? 2.561 -11.142 10.191 1.00 45.12 656 SER A N 1
ATOM 5039 C CA . SER A 1 656 ? 1.371 -10.281 10.045 1.00 45.12 656 SER A CA 1
ATOM 5040 C C . SER A 1 656 ? 0.078 -10.803 10.699 1.00 45.12 656 SER A C 1
ATOM 5042 O O . SER A 1 656 ? -0.945 -10.130 10.641 1.00 45.12 656 SER A O 1
ATOM 5044 N N . ASP A 1 657 ? 0.095 -12.018 11.246 1.00 48.97 657 ASP A N 1
ATOM 5045 C CA . ASP A 1 657 ? -0.984 -12.658 12.007 1.00 48.97 657 ASP A CA 1
ATOM 5046 C C . ASP A 1 657 ? -0.638 -12.823 13.504 1.00 48.97 657 ASP A C 1
ATOM 5048 O O . ASP A 1 657 ? -1.198 -13.674 14.193 1.00 48.97 657 ASP A O 1
ATOM 5052 N N . ASN A 1 658 ? 0.290 -12.001 14.006 1.00 47.78 658 ASN A N 1
ATOM 5053 C CA . ASN A 1 658 ? 0.795 -11.964 15.383 1.00 47.78 658 ASN A CA 1
ATOM 5054 C C . ASN A 1 658 ? 1.515 -13.242 15.857 1.00 47.78 658 ASN A C 1
ATOM 5056 O O . ASN A 1 658 ? 1.871 -13.349 17.032 1.00 47.78 658 ASN A O 1
ATOM 5060 N N . ARG A 1 659 ? 1.800 -14.208 14.972 1.00 47.97 659 ARG A N 1
ATOM 5061 C CA . ARG A 1 659 ? 2.678 -15.337 15.313 1.00 47.97 659 ARG A CA 1
ATOM 5062 C C . ARG A 1 659 ? 4.115 -14.846 15.462 1.00 47.97 659 ARG A C 1
ATOM 5064 O O . ARG A 1 659 ? 4.693 -14.323 14.513 1.00 47.97 659 ARG A O 1
ATOM 5071 N N . ILE A 1 660 ? 4.706 -15.040 16.638 1.00 46.12 660 ILE A N 1
ATOM 5072 C CA . ILE A 1 660 ? 6.123 -14.742 16.896 1.00 46.12 660 ILE A CA 1
ATOM 5073 C C . ILE A 1 660 ? 6.992 -15.560 15.931 1.00 46.12 660 ILE A C 1
ATOM 5075 O O . ILE A 1 660 ? 6.763 -16.760 15.757 1.00 46.12 660 ILE A O 1
ATOM 5079 N N . MET A 1 661 ? 8.003 -14.938 15.314 1.00 48.03 661 MET A N 1
ATOM 5080 C CA . MET A 1 661 ? 9.020 -15.683 14.571 1.00 48.03 661 MET A CA 1
ATOM 5081 C C . MET A 1 661 ? 9.858 -16.526 15.542 1.00 48.03 661 MET A C 1
ATOM 5083 O O . MET A 1 661 ? 10.803 -16.045 16.151 1.00 48.03 661 MET A O 1
ATOM 5087 N N . THR A 1 662 ? 9.535 -17.813 15.669 1.00 38.78 662 THR A N 1
ATOM 5088 C CA . THR A 1 662 ? 10.227 -18.754 16.573 1.00 38.78 662 THR A CA 1
ATOM 5089 C C . THR A 1 662 ? 11.521 -19.348 15.995 1.00 38.78 662 THR A C 1
ATOM 5091 O O . THR A 1 662 ? 12.057 -20.308 16.545 1.00 38.78 662 THR A O 1
ATOM 5094 N N . ALA A 1 663 ? 12.011 -18.831 14.866 1.00 38.91 663 ALA A N 1
ATOM 5095 C CA . ALA A 1 663 ? 13.201 -19.329 14.182 1.00 38.91 663 ALA A CA 1
ATOM 5096 C C . ALA A 1 663 ? 14.434 -18.479 14.529 1.00 38.91 663 ALA A C 1
ATOM 5098 O O . ALA A 1 663 ? 14.798 -17.569 13.788 1.00 38.91 663 ALA A O 1
ATOM 5099 N N . PHE A 1 664 ? 15.094 -18.809 15.639 1.00 36.34 664 PHE A N 1
ATOM 5100 C CA . PHE A 1 664 ? 16.440 -18.313 15.930 1.00 36.34 664 PHE A CA 1
ATOM 5101 C C . PHE A 1 664 ? 17.467 -19.165 15.180 1.00 36.34 664 PHE A C 1
ATOM 5103 O O . PHE A 1 664 ? 17.550 -20.378 15.392 1.00 36.34 664 PHE A O 1
ATOM 5110 N N . ALA A 1 665 ? 18.262 -18.539 14.314 1.00 32.09 665 ALA A N 1
ATOM 5111 C CA . ALA A 1 665 ? 19.390 -19.185 13.651 1.00 32.09 665 ALA A CA 1
ATOM 5112 C C . ALA A 1 665 ? 20.591 -19.265 14.609 1.00 32.09 665 ALA A C 1
ATOM 5114 O O . ALA A 1 665 ? 21.555 -18.516 14.487 1.00 32.09 665 ALA A O 1
ATOM 5115 N N . GLY A 1 666 ? 20.526 -20.172 15.585 1.00 30.14 666 GLY A N 1
ATOM 5116 C CA . GLY A 1 666 ? 21.682 -20.493 16.418 1.00 30.14 666 GLY A CA 1
ATOM 5117 C C . GLY A 1 666 ? 22.769 -21.180 15.588 1.00 30.14 666 GLY A C 1
ATOM 5118 O O . GLY A 1 666 ? 22.516 -22.218 14.971 1.00 30.14 666 GLY A O 1
ATOM 5119 N N . HIS A 1 667 ? 23.987 -20.633 15.592 1.00 30.66 667 HIS A N 1
ATOM 5120 C CA . HIS A 1 667 ? 25.169 -21.308 15.053 1.00 30.66 667 HIS A CA 1
ATOM 5121 C C . HIS A 1 667 ? 25.490 -22.553 15.901 1.00 30.66 667 HIS A C 1
ATOM 5123 O O . HIS A 1 667 ? 26.247 -22.491 16.863 1.00 30.66 667 HIS A O 1
ATOM 5129 N N . GLY A 1 668 ? 24.905 -23.700 15.546 1.00 32.09 668 GLY A N 1
ATOM 5130 C CA . GLY A 1 668 ? 25.210 -24.979 16.189 1.00 32.09 668 GLY A CA 1
ATOM 5131 C C . GLY A 1 668 ? 24.063 -25.986 16.161 1.00 32.09 668 GLY A C 1
ATOM 5132 O O . GLY A 1 668 ? 23.125 -25.888 16.941 1.00 32.09 668 GLY A O 1
ATOM 5133 N N . THR A 1 669 ? 24.220 -27.028 15.338 1.00 29.16 669 THR A N 1
ATOM 5134 C CA . THR A 1 669 ? 23.468 -28.305 15.355 1.00 29.16 669 THR A CA 1
ATOM 5135 C C . THR A 1 669 ? 21.934 -28.265 15.234 1.00 29.16 669 THR A C 1
ATOM 5137 O O . THR A 1 669 ? 21.201 -27.831 16.116 1.00 29.16 669 THR A O 1
ATOM 5140 N N . TYR A 1 670 ? 21.438 -28.884 14.158 1.00 34.62 670 TYR A N 1
ATOM 5141 C CA . TYR A 1 670 ? 20.022 -29.182 13.923 1.00 34.62 670 TYR A CA 1
ATOM 5142 C C . TYR A 1 670 ? 19.341 -29.879 15.118 1.00 34.62 670 TYR A C 1
ATOM 5144 O O . TYR A 1 670 ? 19.770 -30.949 15.550 1.00 34.62 670 TYR A O 1
ATOM 5152 N N . GLY A 1 671 ? 18.215 -29.325 15.582 1.00 26.16 671 GLY A N 1
ATOM 5153 C CA . GLY A 1 671 ? 17.442 -29.863 16.707 1.00 26.16 671 GLY A CA 1
ATOM 5154 C C . GLY A 1 671 ? 15.982 -29.405 16.716 1.00 26.16 671 GLY A C 1
ATOM 5155 O O . GLY A 1 671 ? 15.548 -28.720 17.638 1.00 26.16 671 GLY A O 1
ATOM 5156 N N . TYR A 1 672 ? 15.204 -29.773 15.693 1.00 28.14 672 TYR A N 1
ATOM 5157 C CA . TYR A 1 672 ? 13.794 -29.374 15.574 1.00 28.14 672 TYR A CA 1
ATOM 5158 C C . TYR A 1 672 ? 12.926 -30.052 16.654 1.00 28.14 672 TYR A C 1
ATOM 5160 O O . TYR A 1 672 ? 12.554 -31.220 16.531 1.00 28.14 672 TYR A O 1
ATOM 5168 N N . ARG A 1 673 ? 12.585 -29.330 17.729 1.00 27.47 673 ARG A N 1
ATOM 5169 C CA . ARG A 1 673 ? 11.675 -29.810 18.785 1.00 27.47 673 ARG A CA 1
ATOM 5170 C C . ARG A 1 673 ? 10.263 -29.262 18.568 1.00 27.47 673 ARG A C 1
ATOM 5172 O O . ARG A 1 673 ? 9.925 -28.182 19.040 1.00 27.47 673 ARG A O 1
ATOM 5179 N N . GLN A 1 674 ? 9.421 -30.031 17.877 1.00 31.36 674 GLN A N 1
ATOM 5180 C CA . GLN A 1 674 ? 7.983 -29.753 17.819 1.00 31.36 674 GLN A CA 1
ATOM 5181 C C . GLN A 1 674 ? 7.363 -29.818 19.223 1.00 31.36 674 GLN A C 1
ATOM 5183 O O . GLN A 1 674 ? 7.381 -30.863 19.874 1.00 31.36 674 GLN A O 1
ATOM 5188 N N . LEU A 1 675 ? 6.742 -28.721 19.657 1.00 30.42 675 LEU A N 1
ATOM 5189 C CA . LEU A 1 675 ? 5.854 -28.686 20.821 1.00 30.42 675 LEU A CA 1
ATOM 5190 C C . LEU A 1 675 ? 4.424 -29.089 20.425 1.00 30.42 675 LEU A C 1
ATOM 5192 O O . LEU A 1 675 ? 3.490 -28.302 20.516 1.00 30.42 675 LEU A O 1
ATOM 5196 N N . TYR A 1 676 ? 4.254 -30.350 20.023 1.00 30.50 676 TYR A N 1
ATOM 5197 C CA . TYR A 1 676 ? 2.958 -31.031 20.062 1.00 30.50 676 TYR A CA 1
ATOM 5198 C C . TYR A 1 676 ? 3.117 -32.354 20.812 1.00 30.50 676 TYR A C 1
ATOM 5200 O O . TYR A 1 676 ? 4.001 -33.161 20.529 1.00 30.50 676 TYR A O 1
ATOM 5208 N N . GLY A 1 677 ? 2.305 -32.540 21.852 1.00 33.66 677 GLY A N 1
ATOM 5209 C CA . GLY A 1 677 ? 2.567 -33.549 22.871 1.00 33.66 677 GLY A CA 1
ATOM 5210 C C . GLY A 1 677 ? 2.345 -34.987 22.404 1.00 33.66 677 GLY A C 1
ATOM 5211 O O . GLY A 1 677 ? 1.205 -35.420 22.290 1.00 33.66 677 GLY A O 1
ATOM 5212 N N . ARG A 1 678 ? 3.427 -35.769 22.290 1.00 28.61 678 ARG A N 1
ATOM 5213 C CA . ARG A 1 678 ? 3.441 -37.231 22.499 1.00 28.61 678 ARG A CA 1
ATOM 5214 C C . ARG A 1 678 ? 4.798 -37.660 23.067 1.00 28.61 678 ARG A C 1
ATOM 5216 O O . ARG A 1 678 ? 5.846 -37.335 22.519 1.00 28.61 678 ARG A O 1
ATOM 5223 N N . LYS A 1 679 ? 4.790 -38.390 24.190 1.00 29.27 679 LYS A N 1
ATOM 5224 C CA . LYS A 1 679 ? 6.010 -38.911 24.831 1.00 29.27 679 LYS A CA 1
ATOM 5225 C C . LYS A 1 679 ? 6.604 -40.048 23.992 1.00 29.27 679 LYS A C 1
ATOM 5227 O O . LYS A 1 679 ? 6.077 -41.155 24.037 1.00 29.27 679 LYS A O 1
ATOM 5232 N N . PHE A 1 680 ? 7.744 -39.821 23.345 1.00 26.28 680 PHE A N 1
ATOM 5233 C CA . PHE A 1 680 ? 8.643 -40.903 22.930 1.00 26.28 680 PHE A CA 1
ATOM 5234 C C . PHE A 1 680 ? 9.845 -40.981 23.878 1.00 26.28 680 PHE A C 1
ATOM 5236 O O . PHE A 1 680 ? 10.560 -40.002 24.083 1.00 26.28 680 PHE A O 1
ATOM 5243 N N . ARG A 1 681 ? 10.052 -42.155 24.487 1.00 30.28 681 ARG A N 1
ATOM 5244 C CA . ARG A 1 681 ? 11.235 -42.457 25.308 1.00 30.28 681 ARG A CA 1
ATOM 5245 C C . ARG A 1 681 ? 12.400 -42.833 24.387 1.00 30.28 681 ARG A C 1
ATOM 5247 O O . ARG A 1 681 ? 12.411 -43.948 23.874 1.00 30.28 681 ARG A O 1
ATOM 5254 N N . SER A 1 682 ? 13.410 -41.976 24.248 1.00 28.72 682 SER A N 1
ATOM 5255 C CA . SER A 1 682 ? 14.744 -42.410 23.811 1.00 28.72 682 SER A CA 1
ATOM 5256 C C . SER A 1 682 ? 15.607 -42.734 25.037 1.00 28.72 682 SER A C 1
ATOM 5258 O O . SER A 1 682 ? 15.599 -42.015 26.038 1.00 28.72 682 SER A O 1
ATOM 5260 N N . ARG A 1 683 ? 16.299 -43.880 25.004 1.00 28.45 683 ARG A N 1
ATOM 5261 C CA . ARG A 1 683 ? 17.159 -44.345 26.106 1.00 28.45 683 ARG A CA 1
ATOM 5262 C C . ARG A 1 683 ? 18.391 -43.446 26.238 1.00 28.45 683 ARG A C 1
ATOM 5264 O O . ARG A 1 683 ? 19.028 -43.120 25.243 1.00 28.45 683 ARG A O 1
ATOM 5271 N N . ALA A 1 684 ? 18.751 -43.107 27.471 1.00 28.69 684 ALA A N 1
ATOM 5272 C CA . ALA A 1 684 ? 19.962 -42.351 27.766 1.00 28.69 684 ALA A CA 1
ATOM 5273 C C . ALA A 1 684 ? 21.226 -43.229 27.711 1.00 28.69 684 ALA A C 1
ATOM 5275 O O . ALA A 1 684 ? 21.207 -44.376 28.158 1.00 28.69 684 ALA A O 1
ATOM 5276 N N . LYS A 1 685 ? 22.349 -42.626 27.305 1.00 28.59 685 LYS A N 1
ATOM 5277 C CA . LYS A 1 685 ? 23.677 -42.943 27.847 1.00 28.59 685 LYS A CA 1
ATOM 5278 C C . LYS A 1 685 ? 24.240 -41.682 28.522 1.00 28.59 685 LYS A C 1
ATOM 5280 O O . LYS A 1 685 ? 24.468 -40.675 27.865 1.00 28.59 685 LYS A O 1
ATOM 5285 N N . ARG A 1 686 ? 24.396 -41.755 29.848 1.00 30.19 686 ARG A N 1
ATOM 5286 C CA . ARG A 1 686 ? 25.335 -40.964 30.681 1.00 30.19 686 ARG A CA 1
ATOM 5287 C C . ARG A 1 686 ? 26.742 -41.609 30.589 1.00 30.19 686 ARG A C 1
ATOM 5289 O O . ARG A 1 686 ? 26.804 -42.683 29.983 1.00 30.19 686 ARG A O 1
ATOM 5296 N N . PRO A 1 687 ? 27.827 -41.089 31.220 1.00 36.81 687 PRO A N 1
ATOM 5297 C CA . PRO A 1 687 ? 27.994 -39.920 32.120 1.00 36.81 687 PRO A CA 1
ATOM 5298 C C . PRO A 1 687 ? 28.896 -38.819 31.496 1.00 36.81 687 PRO A C 1
ATOM 5300 O O . PRO A 1 687 ? 29.200 -38.926 30.316 1.00 36.81 687 PRO A O 1
ATOM 5303 N N . PHE A 1 688 ? 29.330 -37.721 32.138 1.00 27.17 688 PHE A N 1
ATOM 5304 C CA . PHE A 1 688 ? 29.228 -37.148 33.508 1.00 27.17 688 PHE A CA 1
ATOM 5305 C C . PHE A 1 688 ? 28.642 -35.700 33.425 1.00 27.17 688 PHE A C 1
ATOM 5307 O O . PHE A 1 688 ? 28.315 -35.266 32.328 1.00 27.17 688 PHE A O 1
ATOM 5314 N N . GLY A 1 689 ? 28.439 -34.887 34.478 1.00 26.91 689 GLY A N 1
ATOM 5315 C CA . GLY A 1 689 ? 28.477 -35.089 35.939 1.00 26.91 689 GLY A CA 1
ATOM 5316 C C . GLY A 1 689 ? 28.329 -33.763 36.730 1.00 26.91 689 GLY A C 1
ATOM 5317 O O . GLY A 1 689 ? 28.791 -32.733 36.265 1.00 26.91 689 GLY A O 1
ATOM 5318 N N . THR A 1 690 ? 27.735 -33.840 37.933 1.00 28.72 690 THR A N 1
ATOM 5319 C CA . THR A 1 690 ? 27.657 -32.818 39.022 1.00 28.72 690 THR A CA 1
ATOM 5320 C C . THR A 1 690 ? 26.874 -31.497 38.755 1.00 28.72 690 THR A C 1
ATOM 5322 O O . THR A 1 690 ? 26.953 -30.959 37.656 1.00 28.72 690 THR A O 1
ATOM 5325 N N . PRO A 1 691 ? 26.071 -30.962 39.714 1.00 31.59 691 PRO A N 1
ATOM 5326 C CA . PRO A 1 691 ? 25.105 -29.885 39.438 1.00 31.59 691 PRO A CA 1
ATOM 5327 C C . PRO A 1 691 ? 25.414 -28.540 40.129 1.00 31.59 691 PRO A C 1
ATOM 5329 O O . PRO A 1 691 ? 25.954 -28.512 41.233 1.00 31.59 691 PRO A O 1
ATOM 5332 N N . VAL A 1 692 ? 24.911 -27.437 39.564 1.00 28.64 692 VAL A N 1
ATOM 5333 C CA . VAL A 1 692 ? 24.693 -26.167 40.287 1.00 28.64 692 VAL A CA 1
ATOM 5334 C C . VAL A 1 692 ? 23.242 -25.705 40.080 1.00 28.64 692 VAL A C 1
ATOM 5336 O O . VAL A 1 692 ? 22.573 -26.110 39.128 1.00 28.64 692 VAL A O 1
ATOM 5339 N N . ARG A 1 693 ? 22.712 -24.984 41.073 1.00 26.56 693 ARG A N 1
ATOM 5340 C CA . ARG A 1 693 ? 21.283 -24.699 41.278 1.00 26.56 693 ARG A CA 1
ATOM 5341 C C . ARG A 1 693 ? 20.699 -23.708 40.263 1.00 26.56 693 ARG A C 1
ATOM 5343 O O . ARG A 1 693 ? 21.396 -22.831 39.774 1.00 26.56 693 ARG A O 1
ATOM 5350 N N . ARG A 1 694 ? 19.378 -23.814 40.074 1.00 29.48 694 ARG A N 1
ATOM 5351 C CA . ARG A 1 694 ? 18.519 -22.747 39.535 1.00 29.48 694 ARG A CA 1
ATOM 5352 C C . ARG A 1 694 ? 18.645 -21.465 40.369 1.00 29.48 694 ARG A C 1
ATOM 5354 O O . ARG A 1 694 ? 18.565 -21.556 41.598 1.00 29.48 694 ARG A O 1
ATOM 5361 N N . GLN A 1 695 ? 18.631 -20.321 39.698 1.00 28.50 695 GLN A N 1
ATOM 5362 C CA . GLN A 1 695 ? 17.468 -19.432 39.783 1.00 28.50 695 GLN A CA 1
ATOM 5363 C C . GLN A 1 695 ? 16.752 -19.467 38.428 1.00 28.50 695 GLN A C 1
ATOM 5365 O O . GLN A 1 695 ? 17.462 -19.703 37.427 1.00 28.50 695 GLN A O 1
#

Nearest PDB structures (foldseek):
  4ehu-assembly1_A  TM=8.405E-01  e=7.438E-08  Clostridioides difficile
  1hux-assembly1_B  TM=8.243E-01  e=4.739E-07  Acidaminococcus fermentans
  5jmv-assembly1_B  TM=6.179E-01  e=2.199E-04  Methanocaldococcus jannaschii DSM 2661
  3eno-assembly2_B  TM=6.371E-01  e=1.401E-03  Thermoplasma acidophilum
  1mwk-assembly2_B  TM=5.548E-01  e=1.196E-02  Escherichia coli

pLDDT: mean 78.55, std 18.19, range [26.16, 98.0]

Sequence (695 aa):
KQQGHASVNEDCGILVDIGGEDTKISIIDLKSKSLRENAMNCKCSAGTGSLMDILRDLLDIPDVATAYRMAAAAPRAWRINATCAVFLMEEARKMQAAGVDVGEILASCCYAIVENMARTLWHQVNILPDTVVLLHGQTMQSDPLALATISRLATHCRGPVYGLIPPHPGYRACLGLLSRIPAGEGVIDQICTWEDITGWSYQRKLFSCTGSVCGNDLMRCTRTTISSQQEQLPIKLNIGGCTSVNDREATRSSSDNNVPDAYRDIWQWITVRHPQSQSADRLVIPRCFSLSQQAYIIAKCMELSGIPVHTDTVRAEDIRAGKGCFDLDTCAPNMGTAGQLIRLAASPHGLIFLPQIDFLPTAGISLGRTCTTNQGGIWAAIQFARLAQKRARFMVKPVNLGETDPQALTVQLYRSFTEVFAFYGLNINLSHFREIWHAALTAQEEMDRGVADITAGYLEAAAAGEIPVTVVCGREYVLNPGIYDQHISKILRDKGIMPIPSYALDTALDPEFAHVYWKNAHEVLSKVKAITAGKLYERIRHVRLQAAVRRLEADSGRRLLSHALVTTFRCGPDSVTAPLLQEIAKSAPSLWIQSDGTIAELAHLENRISTHLRRIQQKSAAGGGHPQNLQIALLDEFNLDALNSATDVVYFPTLSDNRIMTAFAGHGTYGYRQLYGRKFRSRAKRPFGTPVRRQ

Radius of gyration: 30.41 Å; Cα contacts (8 Å, |Δi|>4): 1120; chains: 1; bounding box: 80×75×82 Å

Solvent-accessible surface area (backbone atoms only — not comparable to full-atom values): 39020 Å² total; per-residue (Å²): 82,96,88,68,46,74,79,54,46,75,61,42,34,38,38,38,34,42,29,47,46,41,44,37,42,33,38,31,31,58,81,81,71,37,82,72,41,70,30,63,58,80,72,44,100,63,21,73,39,49,37,53,58,52,51,21,66,75,67,76,46,97,45,57,68,57,48,49,49,37,22,59,69,31,94,52,63,55,96,58,65,34,93,42,59,69,51,31,52,51,50,48,48,51,39,50,76,70,69,50,55,68,24,28,47,46,28,15,50,37,42,18,53,41,51,38,48,49,74,73,31,49,88,68,44,91,70,63,46,38,19,41,30,40,37,30,14,58,58,45,82,37,64,52,45,47,50,36,43,45,58,52,47,21,65,68,44,72,36,59,54,46,76,40,68,55,86,64,27,54,48,49,70,61,59,63,46,61,82,66,58,65,96,77,75,68,76,89,69,84,88,74,57,72,66,58,69,71,69,57,62,64,52,76,45,81,44,72,41,57,16,83,70,74,78,37,76,85,43,74,36,62,23,36,38,39,30,46,79,45,88,92,63,70,49,72,48,78,45,70,44,50,62,56,54,51,47,65,59,48,61,79,74,58,81,87,52,89,49,62,60,50,37,58,51,52,53,47,61,52,59,75,69,41,52,75,52,86,54,56,66,17,38,32,38,59,46,52,74,38,35,70,69,64,45,36,36,54,40,41,28,44,37,71,70,70,45,54,28,22,63,47,71,67,51,69,64,15,24,62,56,15,48,80,74,49,97,60,93,68,28,31,64,54,22,19,33,22,15,37,41,36,56,53,35,74,42,78,53,46,36,39,46,42,72,34,48,52,23,38,69,48,90,81,52,30,73,6,28,54,56,70,59,52,55,52,40,55,60,56,18,48,51,56,13,40,73,76,24,81,83,48,47,75,48,75,31,75,36,59,54,42,57,80,50,70,65,62,34,52,55,51,50,48,65,48,43,47,64,59,36,51,73,74,72,44,89,78,52,75,68,61,46,49,55,38,47,49,53,18,50,54,55,41,54,52,48,53,50,49,44,33,51,55,46,20,52,53,41,44,51,25,55,76,67,73,38,35,35,32,35,40,32,40,46,58,69,41,64,36,83,68,43,41,44,64,36,50,52,58,59,35,14,72,69,54,23,38,28,39,48,42,75,54,53,66,54,58,73,44,71,91,44,27,82,38,53,35,38,59,60,30,45,41,48,34,49,52,51,22,48,59,69,61,43,44,35,82,32,36,65,51,69,66,35,20,53,24,44,41,56,34,55,62,45,86,76,54,81,31,57,45,47,30,42,46,45,44,46,64,37,67,71,53,35,55,46,42,65,60,50,49,61,62,38,64,67,36,67,58,44,83,47,75,24,63,48,79,69,83,60,50,68,61,51,48,54,53,48,54,53,40,50,53,42,47,66,51,47,63,77,49,92,65,75,71,76,94,77,81,81,88,78,85,72,92,67,93,57,73,92,79,53,50,87,89,81,60,81,90,80,76,54,29,46,76,83,72,48,65,66,84,79,76,87,68,94,69,80,95,76,91,78,77,95,67,97,72,94,78,90,76,86,84,83,84,88,87,82,89,87,82,82,84,132